Protein AF-0000000072973124 (afdb_homodimer)

Sequence (510 aa):
MDELKGKVALVTGGASGIGLAMVRELLKNGIKAVSVVDISENTELQDSRVTFIKTDVTCKKQLQAAFDKTVATYNQLDIVVNNAGVIDEIDWKRTIDINLVAVIEGTYLALRTYLPKYKSEAEGVIVNTASVLGLCPLQSAPIYCTSKHGVVGLGRSLGGPHIYDEYKVRIVTICPGLVDTPMTKVRPASSSKLLFPDLVHKEFEKLNKFAIKPEKVAQALIQVIKEGENGALWVVEDDEPPYEVVVPHRQSMKSMDELKGKVALVTGGASGIGLAMVRELLKNGIKAVSVVDISENTELQDSRVTFIKTDVTCKKQLQAAFDKTVATYNQLDIVVNNAGVIDEIDWKRTIDINLVAVIEGTYLALRTYLPKYKSEAEGVIVNTASVLGLCPLQSAPIYCTSKHGVVGLGRSLGGPHIYDEYKVRIVTICPGLVDTPMTKVRPASSSKLLFPDLVHKEFEKLNKFAIKPEKVAQALIQVIKEGENGALWVVEDDEPPYEVVVPHRQSMKS

Radius of gyration: 22.78 Å; Cα contacts (8 Å, |Δi|>4): 1205; chains: 2; bounding box: 54×72×53 Å

InterPro domains:
  IPR002347 Short-chain dehydrogenase/reductase SDR [PF00106] (7-186)
  IPR002347 Short-chain dehydrogenase/reductase SDR [PR00080] (75-86)
  IPR002347 Short-chain dehydrogenase/reductase SDR [PR00080] (124-132)
  IPR002347 Short-chain dehydrogenase/reductase SDR [PR00080] (144-163)
  IPR002347 Short-chain dehydrogenase/reductase SDR [PR00081] (8-25)
  IPR002347 Short-chain dehydrogenase/reductase SDR [PR00081] (75-86)
  IPR002347 Short-chain dehydrogenase/reductase SDR [PR00081] (118-134)
  IPR002347 Short-chain dehydrogenase/reductase SDR [PR00081] (144-163)
  IPR002347 Short-chain dehydrogenase/reductase SDR [PR00081] (167-184)
  IPR020904 Short-chain dehydrogenase/reductase, conserved site [PS00061] (131-159)
  IPR036291 NAD(P)-binding domain superfamily [SSF51735] (3-237)

Organism: Tribolium castaneum (NCBI:txid7070)

Structure (mmCIF, N/CA/C/O backbone):
data_AF-0000000072973124-model_v1
#
loop_
_entity.id
_entity.type
_entity.pdbx_description
1 polymer 'Fat body protein 2-like Protein'
#
loop_
_atom_site.group_PDB
_atom_site.id
_atom_site.type_symbol
_atom_site.label_atom_id
_atom_site.label_alt_id
_atom_site.label_comp_id
_atom_site.label_asym_id
_atom_site.label_entity_id
_atom_site.label_seq_id
_atom_site.pdbx_PDB_ins_code
_atom_site.Cartn_x
_atom_site.Cartn_y
_atom_site.Cartn_z
_atom_site.occupancy
_atom_site.B_iso_or_equiv
_atom_site.auth_seq_id
_atom_site.auth_comp_id
_atom_site.auth_asym_id
_atom_site.auth_atom_id
_atom_site.pdbx_PDB_model_num
ATOM 1 N N . MET A 1 1 ? 1.868 -25.859 -26.875 1 46.72 1 MET A N 1
ATOM 2 C CA . MET A 1 1 ? 2.605 -26.625 -25.875 1 46.72 1 MET A CA 1
ATOM 3 C C . MET A 1 1 ? 2.164 -26.25 -24.469 1 46.72 1 MET A C 1
ATOM 5 O O . MET A 1 1 ? 1.854 -25.094 -24.203 1 46.72 1 MET A O 1
ATOM 9 N N . ASP A 1 2 ? 1.826 -27.328 -23.531 1 73 2 ASP A N 1
ATOM 10 C CA . ASP A 1 2 ? 1.186 -27.234 -22.219 1 73 2 ASP A CA 1
ATOM 11 C C . ASP A 1 2 ? 2.113 -26.578 -21.203 1 73 2 ASP A C 1
ATOM 13 O O . ASP A 1 2 ? 2.969 -27.234 -20.625 1 73 2 ASP A O 1
ATOM 17 N N . GLU A 1 3 ? 2.115 -25.219 -21.141 1 82.19 3 GLU A N 1
ATOM 18 C CA . GLU A 1 3 ? 3.035 -24.359 -20.391 1 82.19 3 GLU A CA 1
ATOM 19 C C . GLU A 1 3 ? 3.068 -24.75 -18.922 1 82.19 3 GLU A C 1
ATOM 21 O O . GLU A 1 3 ? 4.031 -24.438 -18.219 1 82.19 3 GLU A O 1
ATOM 26 N N . LEU A 1 4 ? 2.201 -25.609 -18.547 1 94.69 4 LEU A N 1
ATOM 27 C CA . LEU A 1 4 ? 2.121 -25.922 -17.109 1 94.69 4 LEU A CA 1
ATOM 28 C C . LEU A 1 4 ? 2.578 -27.344 -16.844 1 94.69 4 LEU A C 1
ATOM 30 O O . LEU A 1 4 ? 2.826 -27.719 -15.688 1 94.69 4 LEU A O 1
ATOM 34 N N . LYS A 1 5 ? 2.664 -28.141 -17.922 1 94.69 5 LYS A N 1
ATOM 35 C CA . LYS A 1 5 ? 3.057 -29.531 -17.75 1 94.69 5 LYS A CA 1
ATOM 36 C C . LYS A 1 5 ? 4.426 -29.641 -17.078 1 94.69 5 LYS A C 1
ATOM 38 O O . LYS A 1 5 ? 5.371 -28.953 -17.469 1 94.69 5 LYS A O 1
ATOM 43 N N . GLY A 1 6 ? 4.48 -30.438 -16.031 1 96.12 6 GLY A N 1
ATOM 44 C CA . GLY A 1 6 ? 5.734 -30.703 -15.352 1 96.12 6 GLY A CA 1
ATOM 45 C C . GLY A 1 6 ? 6.086 -29.656 -14.305 1 96.12 6 GLY A C 1
ATOM 46 O O . GLY A 1 6 ? 7.059 -29.812 -13.57 1 96.12 6 GLY A O 1
ATOM 47 N N . LYS A 1 7 ? 5.32 -28.609 -14.172 1 98.19 7 LYS A N 1
ATOM 48 C CA . LYS A 1 7 ? 5.652 -27.516 -13.266 1 98.19 7 LYS A CA 1
ATOM 49 C C . LYS A 1 7 ? 5.043 -27.75 -11.883 1 98.19 7 LYS A C 1
ATOM 51 O O . LYS A 1 7 ? 4.047 -28.453 -11.75 1 98.19 7 LYS A O 1
ATOM 56 N N . VAL A 1 8 ? 5.66 -27.188 -10.891 1 98.81 8 VAL A N 1
ATOM 57 C CA . VAL A 1 8 ? 5.184 -27.219 -9.508 1 98.81 8 VAL A CA 1
ATOM 58 C C . VAL A 1 8 ? 4.828 -25.812 -9.055 1 98.81 8 VAL A C 1
ATOM 60 O O . VAL A 1 8 ? 5.59 -24.875 -9.281 1 98.81 8 VAL A O 1
ATOM 63 N N . ALA A 1 9 ? 3.641 -25.719 -8.43 1 98.88 9 ALA A N 1
ATOM 64 C CA . ALA A 1 9 ? 3.172 -24.422 -7.984 1 98.88 9 ALA A CA 1
ATOM 65 C C . ALA A 1 9 ? 2.926 -24.406 -6.477 1 98.88 9 ALA A C 1
ATOM 67 O O . ALA A 1 9 ? 2.691 -25.453 -5.875 1 98.88 9 ALA A O 1
ATOM 68 N N . LEU A 1 10 ? 3.082 -23.297 -5.867 1 98.88 10 LEU A N 1
ATOM 69 C CA . LEU A 1 10 ? 2.648 -22.984 -4.508 1 98.88 10 LEU A CA 1
ATOM 70 C C . LEU A 1 10 ? 1.605 -21.875 -4.508 1 98.88 10 LEU A C 1
ATOM 72 O O . LEU A 1 10 ? 1.83 -20.812 -5.082 1 98.88 10 LEU A O 1
ATOM 76 N N . VAL A 1 11 ? 0.429 -22.141 -3.959 1 98.75 11 VAL A N 1
ATOM 77 C CA . VAL A 1 11 ? -0.671 -21.188 -3.936 1 98.75 11 VAL A CA 1
ATOM 78 C C . VAL A 1 11 ? -1.066 -20.875 -2.49 1 98.75 11 VAL A C 1
ATOM 80 O O . VAL A 1 11 ? -1.542 -21.766 -1.775 1 98.75 11 VAL A O 1
ATOM 83 N N . THR A 1 12 ? -0.853 -19.688 -2.07 1 98.69 12 THR A N 1
ATOM 84 C CA . THR A 1 12 ? -1.377 -19.297 -0.767 1 98.69 12 THR A CA 1
ATOM 85 C C . THR A 1 12 ? -2.869 -19 -0.854 1 98.69 12 THR A C 1
ATOM 87 O O . THR A 1 12 ? -3.354 -18.531 -1.89 1 98.69 12 THR A O 1
ATOM 90 N N . GLY A 1 13 ? -3.543 -19.188 0.247 1 96.69 13 GLY A N 1
ATOM 91 C CA . GLY A 1 13 ? -4.988 -19.031 0.206 1 96.69 13 GLY A CA 1
ATOM 92 C C . GLY A 1 13 ? -5.664 -19.938 -0.796 1 96.69 13 GLY A C 1
ATOM 93 O O . GLY A 1 13 ? -6.617 -19.547 -1.467 1 96.69 13 GLY A O 1
ATOM 94 N N . GLY A 1 14 ? -5.145 -21.094 -0.958 1 96.06 14 GLY A N 1
ATOM 95 C CA . GLY A 1 14 ? -5.578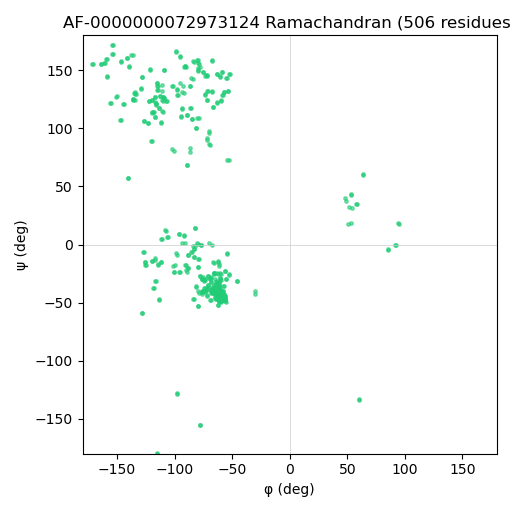 -21.969 -2.035 1 96.06 14 GLY A CA 1
ATOM 96 C C . GLY A 1 14 ? -6.695 -22.922 -1.628 1 96.06 14 GLY A C 1
ATOM 97 O O . GLY A 1 14 ? -7.117 -23.766 -2.416 1 96.06 14 GLY A O 1
ATOM 98 N N . ALA A 1 15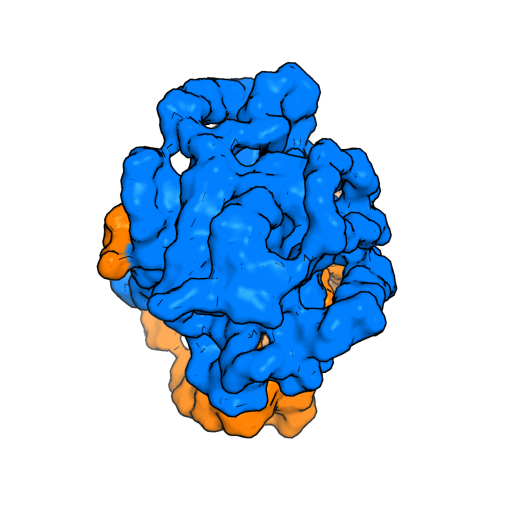 ? -7.242 -22.734 -0.424 1 94.19 15 ALA A N 1
ATOM 99 C CA . ALA A 1 15 ? -8.188 -23.734 0.081 1 94.19 15 ALA A CA 1
ATOM 100 C C . ALA A 1 15 ? -9.625 -23.281 -0.145 1 94.19 15 ALA A C 1
ATOM 102 O O . ALA A 1 15 ? -10.562 -24.062 0.082 1 94.19 15 ALA A O 1
ATOM 103 N N . SER A 1 16 ? -9.844 -22.031 -0.609 1 92.06 16 SER A N 1
ATOM 104 C CA . SER A 1 16 ? -11.203 -21.547 -0.825 1 92.06 16 SER A CA 1
ATOM 105 C C . SER A 1 16 ? -11.234 -20.453 -1.88 1 92.06 16 SER A C 1
ATOM 107 O O . SER A 1 16 ? -10.188 -20.016 -2.357 1 92.06 16 SER A O 1
ATOM 109 N N . GLY A 1 17 ? -12.398 -20.203 -2.359 1 92.94 17 GLY A N 1
ATOM 110 C CA . GLY A 1 17 ? -12.633 -19.047 -3.203 1 92.94 17 GLY A CA 1
ATOM 111 C C . GLY A 1 17 ? -11.797 -19.047 -4.469 1 92.94 17 GLY A C 1
ATOM 112 O O . GLY A 1 17 ? -11.766 -20.047 -5.195 1 92.94 17 GLY A O 1
ATOM 113 N N . ILE A 1 18 ? -11.211 -17.891 -4.715 1 96.25 18 ILE A N 1
ATOM 114 C CA . ILE A 1 18 ? -10.398 -17.688 -5.914 1 96.25 18 ILE A CA 1
ATOM 115 C C . ILE A 1 18 ? -9.219 -18.656 -5.902 1 96.25 18 ILE A C 1
ATOM 117 O O . ILE A 1 18 ? -8.898 -19.281 -6.922 1 96.25 18 ILE A O 1
ATOM 121 N N . GLY A 1 19 ? -8.578 -18.812 -4.715 1 96.69 19 GLY A N 1
ATOM 122 C CA . GLY A 1 19 ? -7.43 -19.688 -4.594 1 96.69 19 GLY A CA 1
ATOM 123 C C . GLY A 1 19 ? -7.738 -21.141 -4.938 1 96.69 19 GLY A C 1
ATOM 124 O O . GLY A 1 19 ? -6.977 -21.781 -5.664 1 96.69 19 GLY A O 1
ATOM 125 N N . LEU A 1 20 ? -8.805 -21.578 -4.441 1 95.94 20 LEU A N 1
ATOM 126 C CA . LEU A 1 20 ? -9.211 -22.938 -4.738 1 95.94 20 LEU A CA 1
ATOM 127 C C . LEU A 1 20 ? -9.484 -23.125 -6.227 1 95.94 20 LEU A C 1
ATOM 129 O O . LEU A 1 20 ? -9.094 -24.125 -6.82 1 95.94 20 LEU A O 1
ATOM 133 N N . ALA A 1 21 ? -10.141 -22.172 -6.809 1 96.75 21 ALA A N 1
ATOM 134 C CA . ALA A 1 21 ? -10.398 -22.203 -8.25 1 96.75 21 ALA A CA 1
ATOM 135 C C . ALA A 1 21 ? -9.086 -22.203 -9.031 1 96.75 21 ALA A C 1
ATOM 137 O O . ALA A 1 21 ? -8.969 -22.906 -10.047 1 96.75 21 ALA A O 1
ATOM 138 N N . MET A 1 22 ? -8.102 -21.453 -8.555 1 98 22 MET A N 1
ATOM 139 C CA . MET A 1 22 ? -6.797 -21.422 -9.211 1 98 22 MET A CA 1
ATOM 140 C C . MET A 1 22 ? -6.109 -22.781 -9.141 1 98 22 MET A C 1
ATOM 142 O O . MET A 1 22 ? -5.543 -23.25 -10.125 1 98 22 MET A O 1
ATOM 146 N N . VAL A 1 23 ? -6.211 -23.391 -7.98 1 97.62 23 VAL A N 1
ATOM 147 C CA . VAL A 1 23 ? -5.613 -24.703 -7.805 1 97.62 23 VAL A CA 1
ATOM 148 C C . VAL A 1 23 ? -6.262 -25.703 -8.766 1 97.62 23 VAL A C 1
ATOM 150 O O . VAL A 1 23 ? -5.566 -26.422 -9.477 1 97.62 23 VAL A O 1
ATOM 153 N N . ARG A 1 24 ? -7.57 -25.688 -8.844 1 97.19 24 ARG A N 1
ATOM 154 C CA . ARG A 1 24 ? -8.297 -26.578 -9.734 1 97.19 24 ARG A CA 1
ATOM 155 C C . ARG A 1 24 ? -7.926 -26.344 -11.188 1 97.19 24 ARG A C 1
ATOM 157 O O . ARG A 1 24 ? -7.754 -27.297 -11.961 1 97.19 24 ARG A O 1
ATOM 164 N N . GLU A 1 25 ? -7.801 -25.109 -11.531 1 97.62 25 GLU A N 1
ATOM 165 C CA . GLU A 1 25 ? -7.477 -24.766 -12.914 1 97.62 25 GLU A CA 1
ATOM 166 C C . GLU A 1 25 ? -6.059 -25.203 -13.273 1 97.62 25 GLU A C 1
ATOM 168 O O . GLU A 1 25 ? -5.805 -25.656 -14.391 1 97.62 25 GLU A O 1
ATOM 173 N N . LEU A 1 26 ? -5.102 -25.047 -12.336 1 97.94 26 LEU A N 1
ATOM 174 C CA . LEU A 1 26 ? -3.738 -25.531 -12.539 1 97.94 26 LEU A CA 1
ATOM 175 C C . LEU A 1 26 ? -3.729 -27.031 -12.773 1 97.94 26 LEU A C 1
ATOM 177 O O . LEU A 1 26 ? -3.068 -27.516 -13.695 1 97.94 26 LEU A O 1
ATOM 181 N N . LEU A 1 27 ? -4.484 -27.75 -11.977 1 97 27 LEU A N 1
ATOM 182 C CA . LEU A 1 27 ? -4.59 -29.203 -12.109 1 97 27 LEU A CA 1
ATOM 183 C C . LEU A 1 27 ? -5.195 -29.578 -13.461 1 97 27 LEU A C 1
ATOM 185 O O . LEU A 1 27 ? -4.695 -30.484 -14.141 1 97 27 LEU A O 1
ATOM 189 N N . LYS A 1 28 ? -6.211 -28.859 -13.805 1 96.5 28 LYS A N 1
ATOM 190 C CA . LYS A 1 28 ? -6.895 -29.109 -15.078 1 96.5 28 LYS A CA 1
ATOM 191 C C . LYS A 1 28 ? -5.949 -28.922 -16.25 1 96.5 28 LYS A C 1
ATOM 193 O O . LYS A 1 28 ? -6.09 -29.578 -17.281 1 96.5 28 LYS A O 1
ATOM 198 N N . ASN A 1 29 ? -4.961 -28.078 -16.094 1 96.69 29 ASN A N 1
ATOM 199 C CA . ASN A 1 29 ? -4.039 -27.75 -17.172 1 96.69 29 ASN A CA 1
ATOM 200 C C . ASN A 1 29 ? -2.762 -28.594 -17.094 1 96.69 29 ASN A C 1
ATOM 202 O O . ASN A 1 29 ? -1.75 -28.234 -17.703 1 96.69 29 ASN A O 1
ATOM 206 N N . GLY A 1 30 ? -2.709 -29.578 -16.25 1 95.56 30 GLY A N 1
ATOM 207 C CA . GLY A 1 30 ? -1.693 -30.625 -16.312 1 95.56 30 GLY A CA 1
ATOM 208 C C . GLY A 1 30 ? -0.49 -30.344 -15.438 1 95.56 30 GLY A C 1
ATOM 209 O O . GLY A 1 30 ? 0.589 -30.891 -15.656 1 95.56 30 GLY A O 1
ATOM 210 N N . ILE A 1 31 ? -0.606 -29.484 -14.5 1 97.44 31 ILE A N 1
ATOM 211 C CA . ILE A 1 31 ? 0.508 -29.188 -13.602 1 97.44 31 ILE A CA 1
ATOM 212 C C . ILE A 1 31 ? 0.94 -30.453 -12.883 1 97.44 31 ILE A C 1
ATOM 214 O O . ILE A 1 31 ? 0.122 -31.344 -12.633 1 97.44 31 ILE A O 1
ATOM 218 N N . LYS A 1 32 ? 2.189 -30.516 -12.594 1 98.06 32 LYS A N 1
ATOM 219 C CA . LYS A 1 32 ? 2.758 -31.672 -11.906 1 98.06 32 LYS A CA 1
ATOM 220 C C . LYS A 1 32 ? 2.273 -31.766 -10.469 1 98.06 32 LYS A C 1
ATOM 222 O O . LYS A 1 32 ? 1.888 -32.844 -9.992 1 98.06 32 LYS A O 1
ATOM 227 N N . ALA A 1 33 ? 2.334 -30.641 -9.789 1 98.38 33 ALA A N 1
ATOM 228 C CA . ALA A 1 33 ? 1.931 -30.625 -8.391 1 98.38 33 ALA A CA 1
ATOM 229 C C . ALA A 1 33 ? 1.631 -29.203 -7.918 1 98.38 33 ALA A C 1
ATOM 231 O O . ALA A 1 33 ? 2.129 -28.234 -8.5 1 98.38 33 ALA A O 1
ATOM 232 N N . VAL A 1 34 ? 0.804 -29.141 -6.875 1 98.25 34 VAL A N 1
ATOM 233 C CA . VAL A 1 34 ? 0.476 -27.859 -6.266 1 98.25 34 VAL A CA 1
ATOM 234 C C . VAL A 1 34 ? 0.533 -27.984 -4.742 1 98.25 34 VAL A C 1
ATOM 236 O O . VAL A 1 34 ? -0.087 -28.875 -4.164 1 98.25 34 VAL A O 1
ATOM 239 N N . SER A 1 35 ? 1.312 -27.141 -4.117 1 97.94 35 SER A N 1
ATOM 240 C CA . SER A 1 35 ? 1.22 -26.953 -2.672 1 97.94 35 SER A CA 1
ATOM 241 C C . SER A 1 35 ? 0.165 -25.906 -2.324 1 97.94 35 SER A C 1
ATOM 243 O O . SER A 1 35 ? 0.28 -24.75 -2.717 1 97.94 35 SER A O 1
ATOM 245 N N . VAL A 1 36 ? -0.866 -26.344 -1.599 1 97.44 36 VAL A N 1
ATOM 246 C CA . VAL A 1 36 ? -1.915 -25.453 -1.114 1 97.44 36 VAL A CA 1
ATOM 247 C C . VAL A 1 36 ? -1.576 -24.984 0.296 1 97.44 36 VAL A C 1
ATOM 249 O O . VAL A 1 36 ? -1.54 -25.781 1.236 1 97.44 36 VAL A O 1
ATOM 252 N N . VAL A 1 37 ? -1.379 -23.688 0.435 1 97.75 37 VAL A N 1
ATOM 253 C CA . VAL A 1 37 ? -0.951 -23.047 1.676 1 97.75 37 VAL A CA 1
ATOM 254 C C . VAL A 1 37 ? -2.094 -22.219 2.252 1 97.75 37 VAL A C 1
ATOM 256 O O . VAL A 1 37 ? -2.494 -21.219 1.663 1 97.75 37 VAL A O 1
ATOM 259 N N . ASP A 1 38 ? -2.572 -22.625 3.373 1 97 38 ASP A N 1
ATOM 260 C CA . ASP A 1 38 ? -3.768 -21.984 3.914 1 97 38 ASP A CA 1
ATOM 261 C C . ASP A 1 38 ? -3.875 -22.203 5.422 1 97 38 ASP A C 1
ATOM 263 O O . ASP A 1 38 ? -3.266 -23.125 5.961 1 97 38 ASP A O 1
ATOM 267 N N . ILE A 1 39 ? -4.633 -21.344 5.984 1 95.06 39 ILE A N 1
ATOM 268 C CA . ILE A 1 39 ? -4.867 -21.469 7.422 1 95.06 39 ILE A CA 1
ATOM 269 C C . ILE A 1 39 ? -5.809 -22.641 7.695 1 95.06 39 ILE A C 1
ATOM 271 O O . ILE A 1 39 ? -5.73 -23.266 8.75 1 95.06 39 ILE A O 1
ATOM 275 N N . SER A 1 40 ? -6.672 -22.922 6.762 1 88.31 40 SER A N 1
ATOM 276 C CA . SER A 1 40 ? -7.609 -24.031 6.879 1 88.31 40 SER A CA 1
ATOM 277 C C . SER A 1 40 ? -7.07 -25.281 6.195 1 88.31 40 SER A C 1
ATOM 279 O O . SER A 1 40 ? -6.383 -25.203 5.176 1 88.31 40 SER A O 1
ATOM 281 N N . GLU A 1 41 ? -7.219 -26.438 6.746 1 74.69 41 GLU A N 1
ATOM 282 C CA . GLU A 1 41 ? -6.816 -27.703 6.129 1 74.69 41 GLU A CA 1
ATOM 283 C C . GLU A 1 41 ? -7.977 -28.328 5.371 1 74.69 41 GLU A C 1
ATOM 285 O O . GLU A 1 41 ? -7.789 -29.312 4.641 1 74.69 41 GLU A O 1
ATOM 290 N N . ASN A 1 42 ? -9.062 -27.609 5.41 1 64.94 42 ASN A N 1
ATOM 291 C CA . ASN A 1 42 ? -10.25 -28.266 4.871 1 64.94 42 ASN A CA 1
ATOM 292 C C . ASN A 1 42 ? -10.359 -28.062 3.361 1 64.94 42 ASN A C 1
ATOM 294 O O . ASN A 1 42 ? -10.641 -26.969 2.896 1 64.94 42 ASN A O 1
ATOM 298 N N . THR A 1 43 ? -9.594 -28.859 2.598 1 67.88 43 THR A N 1
ATOM 299 C CA . THR A 1 43 ? -10.016 -28.719 1.208 1 67.88 43 THR A CA 1
ATOM 300 C C . THR A 1 43 ? -10.68 -30 0.709 1 67.88 43 THR A C 1
ATOM 302 O O . THR A 1 43 ? -10.367 -31.094 1.19 1 67.88 43 THR A O 1
ATOM 305 N N . GLU A 1 44 ? -11.633 -29.797 0.083 1 71.88 44 GLU A N 1
ATOM 306 C CA . GLU A 1 44 ? -12.352 -30.891 -0.566 1 71.88 44 GLU A CA 1
ATOM 307 C C . GLU A 1 44 ? -11.547 -31.469 -1.729 1 71.88 44 GLU A C 1
ATOM 309 O O . GLU A 1 44 ? -11.953 -32.469 -2.34 1 71.88 44 GLU A O 1
ATOM 314 N N . LEU A 1 45 ? -10.414 -30.906 -1.894 1 82.81 45 LEU A N 1
ATOM 315 C CA . LEU A 1 45 ? -9.664 -31.344 -3.066 1 82.81 45 LEU A CA 1
ATOM 316 C C . LEU A 1 45 ? -8.969 -32.688 -2.807 1 82.81 45 LEU A C 1
ATOM 318 O O . LEU A 1 45 ? -8.141 -32.781 -1.898 1 82.81 45 LEU A O 1
ATOM 322 N N . GLN A 1 46 ? -9.43 -33.75 -3.418 1 85.38 46 GLN A N 1
ATOM 323 C CA . GLN A 1 46 ? -8.773 -35.031 -3.357 1 85.38 46 GLN A CA 1
ATOM 324 C C . GLN A 1 46 ? -7.992 -35.312 -4.637 1 85.38 46 GLN A C 1
ATOM 326 O O . GLN A 1 46 ? -8.555 -35.812 -5.617 1 85.38 46 GLN A O 1
ATOM 331 N N . ASP A 1 47 ? -6.891 -34.875 -4.816 1 93.25 47 ASP A N 1
ATOM 332 C CA . ASP A 1 47 ? -5.961 -35.062 -5.926 1 93.25 47 ASP A CA 1
ATOM 333 C C . ASP A 1 47 ? -4.547 -35.312 -5.414 1 93.25 47 ASP A C 1
ATOM 335 O O . ASP A 1 47 ? -4.039 -34.594 -4.562 1 93.25 47 ASP A O 1
ATOM 339 N N . SER A 1 48 ? -3.957 -36.375 -5.816 1 94.44 48 SER A N 1
ATOM 340 C CA . SER A 1 48 ? -2.646 -36.812 -5.344 1 94.44 48 SER A CA 1
ATOM 341 C C . SER A 1 48 ? -1.57 -35.781 -5.672 1 94.44 48 SER A C 1
ATOM 343 O O . SER A 1 48 ? -0.477 -35.812 -5.102 1 94.44 48 SER A O 1
ATOM 345 N N . ARG A 1 49 ? -1.882 -34.875 -6.629 1 96.56 49 ARG A N 1
ATOM 346 C CA . ARG A 1 49 ? -0.924 -33.844 -7.043 1 96.56 49 ARG A CA 1
ATOM 347 C C . ARG A 1 49 ? -0.948 -32.656 -6.094 1 96.56 49 ARG A C 1
ATOM 349 O O . ARG A 1 49 ? -0.136 -31.734 -6.219 1 96.56 49 ARG A O 1
ATOM 356 N N . VAL A 1 50 ? -1.851 -32.719 -5.051 1 96.44 50 VAL A N 1
ATOM 357 C CA . VAL A 1 50 ? -2.027 -31.578 -4.156 1 96.44 50 VAL A CA 1
ATOM 358 C C . VAL A 1 50 ? -1.46 -31.906 -2.779 1 96.44 50 VAL A C 1
ATOM 360 O O . VAL A 1 50 ? -1.757 -32.969 -2.219 1 96.44 50 VAL A O 1
ATOM 363 N N . THR A 1 51 ? -0.62 -31.094 -2.275 1 95.56 51 THR A N 1
ATOM 364 C CA . THR A 1 51 ? -0.159 -31.141 -0.893 1 95.56 51 THR A CA 1
ATOM 365 C C . THR A 1 51 ? -0.697 -29.953 -0.103 1 95.56 51 THR A C 1
ATOM 367 O O . THR A 1 51 ? -0.491 -28.797 -0.489 1 95.56 51 THR A O 1
ATOM 370 N N . PHE A 1 52 ? -1.385 -30.281 0.968 1 96.06 52 PHE A N 1
ATOM 371 C CA . PHE A 1 52 ? -1.888 -29.219 1.832 1 96.06 52 PHE A CA 1
ATOM 372 C C . PHE A 1 52 ? -0.896 -28.906 2.947 1 96.06 52 PHE A C 1
ATOM 374 O O . PHE A 1 52 ? -0.375 -29.828 3.59 1 96.06 52 PHE A O 1
ATOM 381 N N . ILE A 1 53 ? -0.628 -27.656 3.096 1 96.75 53 ILE A N 1
ATOM 382 C CA . ILE A 1 53 ? 0.276 -27.203 4.145 1 96.75 53 ILE A CA 1
ATOM 383 C C . ILE A 1 53 ? -0.407 -26.125 4.984 1 96.75 53 ILE A C 1
ATOM 385 O O . ILE A 1 53 ? -0.604 -25 4.516 1 96.75 53 ILE A O 1
ATOM 389 N N . LYS A 1 54 ? -0.812 -26.453 6.203 1 97.19 54 LYS A N 1
ATOM 390 C CA . LYS A 1 54 ? -1.423 -25.469 7.094 1 97.19 54 LYS A CA 1
ATOM 391 C C . LYS A 1 54 ? -0.443 -24.359 7.434 1 97.19 54 LYS A C 1
ATOM 393 O O . LYS A 1 54 ? 0.644 -24.609 7.957 1 97.19 54 LYS A O 1
ATOM 398 N N . THR A 1 55 ? -0.865 -23.141 7.109 1 98 55 THR A N 1
ATOM 399 C CA . THR A 1 55 ? 0.056 -22.016 7.258 1 98 55 THR A CA 1
ATOM 400 C C . THR A 1 55 ? -0.704 -20.734 7.559 1 98 55 THR A C 1
ATOM 402 O O . THR A 1 55 ? -1.69 -20.406 6.891 1 98 55 THR A O 1
ATOM 405 N N . ASP A 1 56 ? -0.304 -20.078 8.594 1 98.31 56 ASP A N 1
ATOM 406 C CA . ASP A 1 56 ? -0.626 -18.672 8.75 1 98.31 56 ASP A CA 1
ATOM 407 C C . ASP A 1 56 ? 0.382 -17.797 8.008 1 98.31 56 ASP A C 1
ATOM 409 O O . ASP A 1 56 ? 1.523 -17.641 8.445 1 98.31 56 ASP A O 1
ATOM 413 N N . VAL A 1 57 ? -0.06 -17.219 6.91 1 98.5 57 VAL A N 1
ATOM 414 C CA . VAL A 1 57 ? 0.869 -16.531 6.023 1 98.5 57 VAL A CA 1
ATOM 415 C C . VAL A 1 57 ? 1.437 -15.305 6.727 1 98.5 57 VAL A C 1
ATOM 417 O O . VAL A 1 57 ? 2.426 -14.719 6.273 1 98.5 57 VAL A O 1
ATOM 420 N N . THR A 1 58 ? 0.795 -14.867 7.863 1 97.94 58 THR A N 1
ATOM 421 C CA . THR A 1 58 ? 1.314 -13.711 8.586 1 97.94 58 THR A CA 1
ATOM 422 C C . THR A 1 58 ? 2.498 -14.109 9.461 1 97.94 58 THR A C 1
ATOM 424 O O . THR A 1 58 ? 3.182 -13.25 10.023 1 97.94 58 THR A O 1
ATOM 427 N N . CYS A 1 59 ? 2.666 -15.391 9.609 1 98.38 59 CYS A N 1
ATOM 428 C CA . CYS A 1 59 ? 3.816 -15.906 10.344 1 98.38 59 CYS A CA 1
ATOM 429 C C . CYS A 1 59 ? 4.961 -16.25 9.391 1 98.38 59 CYS A C 1
ATOM 431 O O . CYS A 1 59 ? 4.906 -17.25 8.68 1 98.38 59 CYS A O 1
ATOM 433 N N . LYS A 1 60 ? 5.992 -15.477 9.453 1 97.5 60 LYS A N 1
ATOM 434 C CA . LYS A 1 60 ? 7.117 -15.609 8.531 1 97.5 60 LYS A CA 1
ATOM 435 C C . LYS A 1 60 ? 7.695 -17.016 8.57 1 97.5 60 LYS A C 1
ATOM 437 O O . LYS A 1 60 ? 7.973 -17.609 7.523 1 97.5 60 LYS A O 1
ATOM 442 N N . LYS A 1 61 ? 7.863 -17.531 9.719 1 98.25 61 LYS A N 1
ATOM 443 C CA . LYS A 1 61 ? 8.453 -18.859 9.867 1 98.25 61 LYS A CA 1
ATOM 444 C C . LYS A 1 61 ? 7.57 -19.922 9.234 1 98.25 61 LYS A C 1
ATOM 446 O O . LYS A 1 61 ? 8.07 -20.844 8.578 1 98.25 61 LYS A O 1
ATOM 451 N N . GLN A 1 62 ? 6.273 -19.797 9.422 1 98.69 62 GLN A N 1
ATOM 452 C CA . GLN A 1 62 ? 5.355 -20.766 8.836 1 98.69 62 GLN A CA 1
ATOM 453 C C . GLN A 1 62 ? 5.34 -20.656 7.312 1 98.69 62 GLN A C 1
ATOM 455 O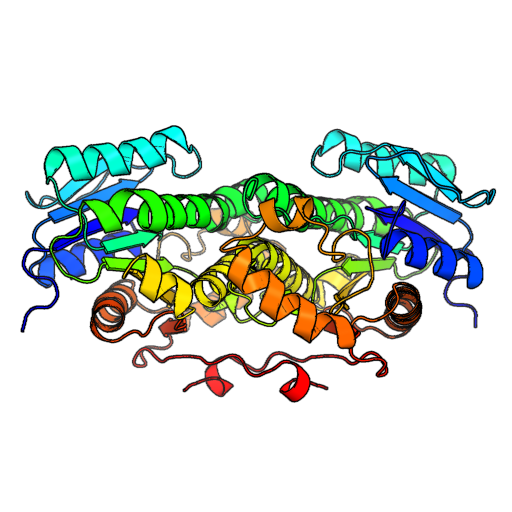 O . GLN A 1 62 ? 5.316 -21.672 6.613 1 98.69 62 GLN A O 1
ATOM 460 N N . LEU A 1 63 ? 5.352 -19.453 6.816 1 98.81 63 LEU A N 1
ATOM 461 C CA . LEU A 1 63 ? 5.348 -19.266 5.367 1 98.81 63 LEU A CA 1
ATOM 462 C C . LEU A 1 63 ? 6.609 -19.844 4.742 1 98.81 63 LEU A C 1
ATOM 464 O O . LEU A 1 63 ? 6.539 -20.562 3.736 1 98.81 63 LEU A O 1
ATOM 468 N N . GLN A 1 64 ? 7.719 -19.562 5.367 1 98.81 64 GLN A N 1
ATOM 469 C CA . GLN A 1 64 ? 8.969 -20.125 4.863 1 98.81 64 GLN A CA 1
ATOM 470 C C . GLN A 1 64 ? 8.945 -21.641 4.934 1 98.81 64 GLN A C 1
ATOM 472 O O . GLN A 1 64 ? 9.43 -22.312 4.02 1 98.81 64 GLN A O 1
ATOM 477 N N . ALA A 1 65 ? 8.414 -22.156 5.988 1 98.81 65 ALA A N 1
ATOM 478 C CA . ALA A 1 65 ? 8.32 -23.609 6.141 1 98.81 65 ALA A CA 1
ATOM 479 C C . ALA A 1 65 ? 7.469 -24.234 5.035 1 98.81 65 ALA A C 1
ATOM 481 O O . ALA A 1 65 ? 7.73 -25.344 4.59 1 98.81 65 ALA A O 1
ATOM 482 N N . ALA A 1 66 ? 6.473 -23.516 4.59 1 98.75 66 ALA A N 1
ATOM 483 C CA . ALA A 1 66 ? 5.648 -24 3.486 1 98.75 66 ALA A CA 1
ATOM 484 C C . ALA A 1 66 ? 6.457 -24.109 2.199 1 98.75 66 ALA A C 1
ATOM 486 O O . ALA A 1 66 ? 6.316 -25.078 1.45 1 98.75 66 ALA A O 1
ATOM 487 N N . PHE A 1 67 ? 7.293 -23.125 1.939 1 98.88 67 PHE A N 1
ATOM 488 C CA . PHE A 1 67 ? 8.195 -23.188 0.8 1 98.88 67 PHE A CA 1
ATOM 489 C C . PHE A 1 67 ? 9.164 -24.359 0.943 1 98.88 67 PHE A C 1
ATOM 491 O O . PHE A 1 67 ? 9.367 -25.125 -0.005 1 98.88 67 PHE A O 1
ATOM 498 N N . ASP A 1 68 ? 9.68 -24.5 2.17 1 98.88 68 ASP A N 1
ATOM 499 C CA . ASP A 1 68 ? 10.617 -25.594 2.447 1 98.88 68 ASP A CA 1
ATOM 500 C C . ASP A 1 68 ? 9.961 -26.938 2.199 1 98.88 68 ASP A C 1
ATOM 502 O O . ASP A 1 68 ? 10.562 -27.828 1.578 1 98.88 68 ASP A O 1
ATOM 506 N N . LYS A 1 69 ? 8.812 -27.094 2.682 1 98.69 69 LYS A N 1
ATOM 507 C CA . LYS A 1 69 ? 8.102 -28.359 2.518 1 98.69 69 LYS A CA 1
ATOM 508 C C . LYS A 1 69 ? 7.828 -28.641 1.043 1 98.69 69 LYS A C 1
ATOM 510 O O . LYS A 1 69 ? 7.914 -29.797 0.605 1 98.69 69 LYS A O 1
ATOM 515 N N . THR A 1 70 ? 7.473 -27.625 0.293 1 98.75 70 THR A N 1
ATOM 516 C CA . THR A 1 70 ? 7.215 -27.781 -1.135 1 98.75 70 THR A CA 1
ATOM 517 C C . THR A 1 70 ? 8.453 -28.297 -1.853 1 98.75 70 THR A C 1
ATOM 519 O O . THR A 1 70 ? 8.383 -29.281 -2.59 1 98.75 70 THR A O 1
ATOM 522 N N . VAL A 1 71 ? 9.586 -27.688 -1.611 1 98.62 71 VAL A N 1
ATOM 523 C CA . VAL A 1 71 ? 10.789 -28.078 -2.332 1 98.62 71 VAL A CA 1
ATOM 524 C C . VAL A 1 71 ? 11.305 -29.406 -1.793 1 98.62 71 VAL A C 1
ATOM 526 O O . VAL A 1 71 ? 11.875 -30.219 -2.539 1 98.62 71 VAL A O 1
ATOM 529 N N . ALA A 1 72 ? 11.086 -29.672 -0.497 1 98.62 72 ALA A N 1
ATOM 530 C CA . ALA A 1 72 ? 11.453 -30.969 0.048 1 98.62 72 ALA A CA 1
ATOM 531 C C . ALA A 1 72 ? 10.633 -32.094 -0.6 1 98.62 72 ALA A C 1
ATOM 533 O O . ALA A 1 72 ? 11.141 -33.188 -0.814 1 98.62 72 ALA A O 1
ATOM 534 N N . THR A 1 73 ? 9.398 -31.828 -0.898 1 98.38 73 THR A N 1
ATOM 535 C CA . THR A 1 73 ? 8.477 -32.812 -1.431 1 98.38 73 THR A CA 1
ATOM 536 C C . THR A 1 73 ? 8.727 -33.031 -2.92 1 98.38 73 THR A C 1
ATOM 538 O O . THR A 1 73 ? 8.742 -34.188 -3.389 1 98.38 73 THR A O 1
ATOM 541 N N . TYR A 1 74 ? 8.969 -31.953 -3.668 1 98.5 74 TYR A N 1
ATOM 542 C CA . TYR A 1 74 ? 8.945 -32.094 -5.121 1 98.5 74 TYR A CA 1
ATOM 543 C C . TYR A 1 74 ? 10.312 -31.797 -5.723 1 98.5 74 TYR A C 1
ATOM 545 O O . TYR A 1 74 ? 10.547 -32.062 -6.906 1 98.5 74 TYR A O 1
ATOM 553 N N . ASN A 1 75 ? 11.211 -31.234 -4.906 1 98.56 75 ASN A N 1
ATOM 554 C CA . ASN A 1 75 ? 12.516 -30.75 -5.34 1 98.56 75 ASN A CA 1
ATOM 555 C C . ASN A 1 75 ? 12.398 -29.812 -6.535 1 98.56 75 ASN A C 1
ATOM 557 O O . ASN A 1 75 ? 13.188 -29.891 -7.477 1 98.56 75 ASN A O 1
ATOM 561 N N . GLN A 1 76 ? 11.32 -29.141 -6.516 1 98.69 76 GLN A N 1
ATOM 562 C CA . GLN A 1 76 ? 10.984 -28.25 -7.629 1 98.69 76 GLN A CA 1
ATOM 563 C C . GLN A 1 76 ? 9.977 -27.188 -7.195 1 98.69 76 GLN A C 1
ATOM 565 O O . GLN A 1 76 ? 9.125 -27.438 -6.34 1 98.69 76 GLN A O 1
ATOM 570 N N . LEU A 1 77 ? 10.109 -25.984 -7.738 1 98.88 77 LEU A N 1
ATOM 571 C CA . LEU A 1 77 ? 9.125 -24.922 -7.629 1 98.88 77 LEU A CA 1
ATOM 572 C C . LEU A 1 77 ? 9.25 -23.938 -8.789 1 98.88 77 LEU A C 1
ATOM 574 O O . LEU A 1 77 ? 10.289 -23.312 -8.961 1 98.88 77 LEU A O 1
ATOM 578 N N . ASP A 1 78 ? 8.141 -23.797 -9.539 1 98.75 78 ASP A N 1
ATOM 579 C CA . ASP A 1 78 ? 8.203 -23.016 -10.773 1 98.75 78 ASP A CA 1
ATOM 580 C C . ASP A 1 78 ? 7.309 -21.781 -10.688 1 98.75 78 ASP A C 1
ATOM 582 O O . ASP A 1 78 ? 7.586 -20.766 -11.328 1 98.75 78 ASP A O 1
ATOM 586 N N . ILE A 1 79 ? 6.191 -21.922 -9.922 1 98.81 79 ILE A N 1
ATOM 587 C CA . ILE A 1 79 ? 5.16 -20.891 -9.891 1 98.81 79 ILE A CA 1
ATOM 588 C C . ILE A 1 79 ? 4.754 -20.609 -8.445 1 98.81 79 ILE A C 1
ATOM 590 O O . ILE A 1 79 ? 4.512 -21.547 -7.672 1 98.81 79 ILE A O 1
ATOM 594 N N . VAL A 1 80 ? 4.742 -19.422 -8.055 1 98.94 80 VAL A N 1
ATOM 595 C CA . VAL A 1 80 ? 4.195 -19.016 -6.766 1 98.94 80 VAL A CA 1
ATOM 596 C C . VAL A 1 80 ? 3.039 -18.031 -6.98 1 98.94 80 VAL A C 1
ATOM 598 O O . VAL A 1 80 ? 3.18 -17.047 -7.695 1 98.94 80 VAL A O 1
ATOM 601 N N . VAL A 1 81 ? 1.905 -18.359 -6.445 1 98.94 81 VAL A N 1
ATOM 602 C CA . VAL A 1 81 ? 0.733 -17.5 -6.469 1 98.94 81 VAL A CA 1
ATOM 603 C C . VAL A 1 81 ? 0.426 -17 -5.059 1 98.94 81 VAL A C 1
ATOM 605 O O . VAL A 1 81 ? -0.053 -17.75 -4.215 1 98.94 81 VAL A O 1
ATOM 608 N N . ASN A 1 82 ? 0.738 -15.773 -4.801 1 98.94 82 ASN A N 1
ATOM 609 C CA . ASN A 1 82 ? 0.327 -15.125 -3.562 1 98.94 82 ASN A CA 1
ATOM 610 C C . ASN A 1 82 ? -1.112 -14.625 -3.641 1 98.94 82 ASN A C 1
ATOM 612 O O . ASN A 1 82 ? -1.368 -13.531 -4.145 1 98.94 82 ASN A O 1
ATOM 616 N N . ASN A 1 83 ? -2.014 -15.391 -3.055 1 98.56 83 ASN A N 1
ATOM 617 C CA . ASN A 1 83 ? -3.436 -15.125 -3.256 1 98.56 83 ASN A CA 1
ATOM 618 C C . ASN A 1 83 ? -4.168 -14.961 -1.927 1 98.56 83 ASN A C 1
ATOM 620 O O . ASN A 1 83 ? -5.289 -14.461 -1.89 1 98.56 83 ASN A O 1
ATOM 624 N N . ALA A 1 84 ? -3.539 -15.375 -0.798 1 97.62 84 ALA A N 1
ATOM 625 C CA . ALA A 1 84 ? -4.199 -15.227 0.496 1 97.62 84 ALA A CA 1
ATOM 626 C C . ALA A 1 84 ? -4.648 -13.781 0.719 1 97.62 84 ALA A C 1
ATOM 628 O O . ALA A 1 84 ? -3.9 -12.844 0.437 1 97.62 84 ALA A O 1
ATOM 629 N N . GLY A 1 85 ? -5.859 -13.609 1.136 1 95.94 85 GLY A N 1
ATOM 630 C CA . GLY A 1 85 ? -6.398 -12.273 1.368 1 95.94 85 GLY A CA 1
ATOM 631 C C . GLY A 1 85 ? -7.664 -12.289 2.205 1 95.94 85 GLY A C 1
ATOM 632 O O . GLY A 1 85 ? -8.359 -13.305 2.281 1 95.94 85 GLY A O 1
ATOM 633 N N . VAL A 1 86 ? -7.934 -11.211 2.865 1 94.44 86 VAL A N 1
ATOM 634 C CA . VAL A 1 86 ? -9.133 -11.023 3.676 1 94.44 86 VAL A CA 1
ATOM 635 C C . VAL A 1 86 ? -9.641 -9.594 3.523 1 94.44 86 VAL A C 1
ATOM 637 O O . VAL A 1 86 ? -8.93 -8.719 3.021 1 94.44 86 VAL A O 1
ATOM 640 N N . ILE A 1 87 ? -10.875 -9.422 3.855 1 91.94 87 ILE A N 1
ATOM 641 C CA . ILE A 1 87 ? -11.445 -8.086 4.027 1 91.94 87 ILE A CA 1
ATOM 642 C C . ILE A 1 87 ? -11.898 -7.906 5.473 1 91.94 87 ILE A C 1
ATOM 644 O O . ILE A 1 87 ? -12.828 -8.578 5.926 1 91.94 87 ILE A O 1
ATOM 648 N N . ASP A 1 88 ? -11.258 -7.129 6.207 1 93.19 88 ASP A N 1
ATOM 649 C CA . ASP A 1 88 ? -11.609 -6.746 7.57 1 93.19 88 ASP A CA 1
ATOM 650 C C . ASP A 1 88 ? -11.18 -5.312 7.867 1 93.19 88 ASP A C 1
ATOM 652 O O . ASP A 1 88 ? -10 -5.039 8.062 1 93.19 88 ASP A O 1
ATOM 656 N N . GLU A 1 89 ? -12.133 -4.402 7.953 1 93.5 89 GLU A N 1
ATOM 657 C CA . GLU A 1 89 ? -11.844 -2.99 8.164 1 93.5 89 GLU A CA 1
ATOM 658 C C . GLU A 1 89 ? -11.758 -2.664 9.656 1 93.5 89 GLU A C 1
ATOM 660 O O . GLU A 1 89 ? -11.25 -1.606 10.039 1 93.5 89 GLU A O 1
ATOM 665 N N . ILE A 1 90 ? -12.359 -3.566 10.469 1 91.94 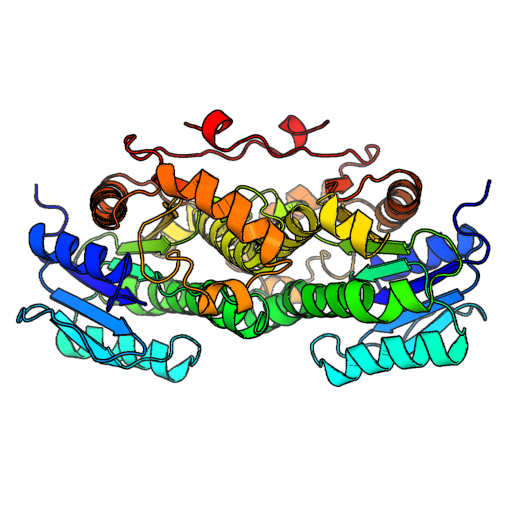90 ILE A N 1
ATOM 666 C CA . ILE A 1 90 ? -12.32 -3.381 11.914 1 91.94 90 ILE A CA 1
ATOM 667 C C . ILE A 1 90 ? -10.977 -3.848 12.461 1 91.94 90 ILE A C 1
ATOM 669 O O . ILE A 1 90 ? -10.266 -3.084 13.117 1 91.94 90 ILE A O 1
ATOM 673 N N . ASP A 1 91 ? -10.641 -5.066 12.109 1 95.06 91 ASP A N 1
ATOM 674 C CA . ASP A 1 91 ? -9.273 -5.527 12.336 1 95.06 91 ASP A CA 1
ATOM 675 C C . ASP A 1 91 ? -8.375 -5.207 11.141 1 95.06 91 ASP A C 1
ATOM 677 O O . ASP A 1 91 ? -7.855 -6.113 10.492 1 95.06 91 ASP A O 1
ATOM 681 N N . TRP A 1 92 ? -8.148 -3.912 10.984 1 96.5 92 TRP A N 1
ATOM 682 C CA . TRP A 1 92 ? -7.523 -3.457 9.742 1 96.5 92 TRP A CA 1
ATOM 683 C C . TRP A 1 92 ? -6.074 -3.924 9.664 1 96.5 92 TRP A C 1
ATOM 685 O O . TRP A 1 92 ? -5.555 -4.164 8.57 1 96.5 92 TRP A O 1
ATOM 695 N N . LYS A 1 93 ? -5.379 -4.043 10.828 1 97.5 93 LYS A N 1
ATOM 696 C CA . LYS A 1 93 ? -3.988 -4.484 10.82 1 97.5 93 LYS A CA 1
ATOM 697 C C . LYS A 1 93 ? -3.861 -5.898 10.258 1 97.5 93 LYS A C 1
ATOM 699 O O . LYS A 1 93 ? -2.912 -6.199 9.531 1 97.5 93 LYS A O 1
ATOM 704 N N . ARG A 1 94 ? -4.781 -6.711 10.602 1 97.06 94 ARG A N 1
ATOM 705 C CA . ARG A 1 94 ? -4.793 -8.07 10.07 1 97.06 94 ARG A CA 1
ATOM 706 C C . ARG A 1 94 ? -4.93 -8.055 8.547 1 97.06 94 ARG A C 1
ATOM 708 O O . ARG A 1 94 ? -4.293 -8.852 7.855 1 97.06 94 ARG A O 1
ATOM 715 N N . THR A 1 95 ? -5.781 -7.203 8.031 1 97.88 95 THR A N 1
ATOM 716 C CA . THR A 1 95 ? -5.941 -7.051 6.594 1 97.88 95 THR A CA 1
ATOM 717 C C . THR A 1 95 ? -4.617 -6.656 5.941 1 97.88 95 THR A C 1
ATOM 719 O O . THR A 1 95 ? -4.215 -7.246 4.938 1 97.88 95 THR A O 1
ATOM 722 N N . ILE A 1 96 ? -3.91 -5.727 6.566 1 98.81 96 ILE A N 1
ATOM 723 C CA . ILE A 1 96 ? -2.627 -5.293 6.023 1 98.81 96 ILE A CA 1
ATOM 724 C C . ILE A 1 96 ? -1.618 -6.434 6.117 1 98.81 96 ILE A C 1
ATOM 726 O O . ILE A 1 96 ? -0.866 -6.684 5.172 1 98.81 96 ILE A O 1
ATOM 730 N N . ASP A 1 97 ? -1.616 -7.141 7.195 1 98.62 97 ASP A N 1
ATOM 731 C CA . ASP A 1 97 ? -0.66 -8.219 7.418 1 98.62 97 ASP A CA 1
ATOM 732 C C . ASP A 1 97 ? -0.847 -9.344 6.398 1 98.62 97 ASP A C 1
ATOM 734 O O . ASP A 1 97 ? 0.129 -9.859 5.848 1 98.62 97 ASP A O 1
ATOM 738 N N . ILE A 1 98 ? -2.039 -9.688 6.105 1 98.62 98 ILE A N 1
ATOM 739 C CA . ILE A 1 98 ? -2.318 -10.82 5.23 1 98.62 98 ILE A CA 1
ATOM 740 C C . ILE A 1 98 ? -2.238 -10.375 3.771 1 98.62 98 ILE A C 1
ATOM 742 O O . ILE A 1 98 ? -1.57 -11.016 2.957 1 98.62 98 ILE A O 1
ATOM 746 N N . ASN A 1 99 ? -2.885 -9.234 3.461 1 98.81 99 ASN A N 1
ATOM 747 C CA . ASN A 1 99 ? -3.078 -8.844 2.07 1 98.81 99 ASN A CA 1
ATOM 748 C C . ASN A 1 99 ? -1.819 -8.211 1.485 1 98.81 99 ASN A C 1
ATOM 750 O O . ASN A 1 99 ? -1.674 -8.117 0.265 1 98.81 99 ASN A O 1
ATOM 754 N N . LEU A 1 100 ? -0.942 -7.762 2.375 1 98.88 100 LEU A N 1
ATOM 755 C CA . LEU A 1 100 ? 0.197 -7.027 1.837 1 98.88 100 LEU A CA 1
ATOM 756 C C . LEU A 1 100 ? 1.51 -7.59 2.371 1 98.88 100 LEU A C 1
ATOM 758 O O . LEU A 1 100 ? 2.355 -8.047 1.599 1 98.88 100 LEU A O 1
ATOM 762 N N . VAL A 1 101 ? 1.671 -7.59 3.68 1 98.88 101 VAL A N 1
ATOM 763 C CA . VAL A 1 101 ? 2.939 -8.008 4.27 1 98.88 101 VAL A CA 1
ATOM 764 C C . VAL A 1 101 ? 3.25 -9.445 3.863 1 98.88 101 VAL A C 1
ATOM 766 O O . VAL A 1 101 ? 4.371 -9.75 3.445 1 98.88 101 VAL A O 1
ATOM 769 N N . ALA A 1 102 ? 2.279 -10.305 3.949 1 98.88 102 ALA A N 1
ATOM 770 C CA . ALA A 1 102 ? 2.473 -11.703 3.57 1 98.88 102 ALA A CA 1
ATOM 771 C C . ALA A 1 102 ? 2.793 -11.828 2.084 1 98.88 102 ALA A C 1
ATOM 773 O O . ALA A 1 102 ? 3.572 -12.695 1.682 1 98.88 102 ALA A O 1
ATOM 774 N N . VAL A 1 103 ? 2.186 -11 1.256 1 98.94 103 VAL A N 1
ATOM 775 C CA . VAL A 1 103 ? 2.447 -11.008 -0.18 1 98.94 103 VAL A CA 1
ATOM 776 C C . VAL A 1 103 ? 3.889 -10.578 -0.445 1 98.94 103 VAL A C 1
ATOM 778 O O . VAL A 1 103 ? 4.578 -11.18 -1.275 1 98.94 103 VAL A O 1
ATOM 781 N N . ILE A 1 104 ? 4.352 -9.57 0.285 1 98.81 104 ILE A N 1
ATOM 782 C CA . ILE A 1 104 ? 5.738 -9.141 0.161 1 98.81 104 ILE A CA 1
ATOM 783 C C . ILE A 1 104 ? 6.672 -10.281 0.547 1 98.81 104 ILE A C 1
ATOM 785 O O . ILE A 1 104 ? 7.594 -10.617 -0.2 1 98.81 104 ILE A O 1
ATOM 789 N N . GLU A 1 105 ? 6.402 -10.891 1.676 1 98.62 105 GLU A N 1
ATOM 790 C CA . GLU A 1 105 ? 7.234 -11.984 2.168 1 98.62 105 GLU A CA 1
ATOM 791 C C . GLU A 1 105 ? 7.25 -13.148 1.188 1 98.62 105 GLU A C 1
ATOM 793 O O . GLU A 1 105 ? 8.312 -13.672 0.848 1 98.62 105 GLU A O 1
ATOM 798 N N . GLY A 1 106 ? 6.055 -13.555 0.729 1 98.81 106 GLY A N 1
ATOM 799 C CA . GLY A 1 106 ? 5.969 -14.633 -0.236 1 98.81 106 GLY A CA 1
ATOM 800 C C . GLY A 1 106 ? 6.688 -14.336 -1.536 1 98.81 106 GLY A C 1
ATOM 801 O O . GLY A 1 106 ? 7.34 -15.219 -2.107 1 98.81 106 GLY A O 1
ATOM 802 N N . THR A 1 107 ? 6.578 -13.117 -1.97 1 98.81 107 THR A N 1
ATOM 803 C CA . THR A 1 107 ? 7.234 -12.688 -3.199 1 98.81 107 THR A CA 1
ATOM 804 C C . THR A 1 107 ? 8.75 -12.75 -3.053 1 98.81 107 THR A C 1
ATOM 806 O O . THR A 1 107 ? 9.438 -13.297 -3.92 1 98.81 107 THR A O 1
ATOM 809 N N . TYR A 1 108 ? 9.273 -12.266 -1.949 1 98 108 TYR A N 1
ATOM 810 C CA . TYR A 1 108 ? 10.719 -12.227 -1.771 1 98 108 TYR A CA 1
ATOM 811 C C . TYR A 1 108 ? 11.281 -13.625 -1.518 1 98 108 TYR A C 1
ATOM 813 O O . TYR A 1 108 ? 12.375 -13.953 -1.987 1 98 108 TYR A O 1
ATOM 821 N N . LEU A 1 109 ? 10.602 -14.453 -0.759 1 98.44 109 LEU A N 1
ATOM 822 C CA . LEU A 1 109 ? 11.016 -15.844 -0.603 1 98.44 109 LEU A CA 1
ATOM 823 C C . LEU A 1 109 ? 11.117 -16.531 -1.957 1 98.44 109 LEU A C 1
ATOM 825 O O . LEU A 1 109 ? 12.125 -17.188 -2.252 1 98.44 109 LEU A O 1
ATOM 829 N N . ALA A 1 110 ? 10.07 -16.344 -2.775 1 98.75 110 ALA A N 1
ATOM 830 C CA . ALA A 1 110 ? 10.039 -16.969 -4.098 1 98.75 110 ALA A CA 1
ATOM 831 C C . ALA A 1 110 ? 11.164 -16.422 -4.98 1 98.75 110 ALA A C 1
ATOM 833 O O . ALA A 1 110 ? 11.898 -17.203 -5.602 1 98.75 110 ALA A O 1
ATOM 834 N N . LEU A 1 111 ? 11.289 -15.133 -4.98 1 97.69 111 LEU A N 1
ATOM 835 C CA . LEU A 1 111 ? 12.164 -14.422 -5.906 1 97.69 111 LEU A CA 1
ATOM 836 C C . LEU A 1 111 ? 13.625 -14.641 -5.547 1 97.69 111 LEU A C 1
ATOM 838 O O . LEU A 1 111 ? 14.453 -14.914 -6.426 1 97.69 111 LEU A O 1
ATOM 842 N N . ARG A 1 112 ? 13.945 -14.57 -4.273 1 95.19 112 ARG A N 1
ATOM 843 C CA . ARG A 1 112 ? 15.352 -14.484 -3.879 1 95.19 112 ARG A CA 1
ATOM 844 C C . ARG A 1 112 ? 15.875 -15.844 -3.424 1 95.19 112 ARG A C 1
ATOM 846 O O . ARG A 1 112 ? 17.078 -16.109 -3.523 1 95.19 112 ARG A O 1
ATOM 853 N N . THR A 1 113 ? 14.961 -16.719 -2.992 1 96.81 113 THR A N 1
ATOM 854 C CA . THR A 1 113 ? 15.461 -17.906 -2.305 1 96.81 113 THR A CA 1
ATOM 855 C C . THR A 1 113 ? 15.062 -19.172 -3.059 1 96.81 113 THR A C 1
ATOM 857 O O . THR A 1 113 ? 15.898 -20.062 -3.266 1 96.81 113 THR A O 1
ATOM 860 N N . TYR A 1 114 ? 13.898 -19.266 -3.646 1 98.69 114 TYR A N 1
ATOM 861 C CA . TYR A 1 114 ? 13.43 -20.594 -3.986 1 98.69 114 TYR A CA 1
ATOM 862 C C . TYR A 1 114 ? 13.367 -20.781 -5.496 1 98.69 114 TYR A C 1
ATOM 864 O O . TYR A 1 114 ? 13.914 -21.75 -6.031 1 98.69 114 TYR A O 1
ATOM 872 N N . LEU A 1 115 ? 12.773 -19.812 -6.207 1 98.62 115 LEU A N 1
ATOM 873 C CA . LEU A 1 115 ? 12.57 -20.047 -7.633 1 98.62 115 LEU A CA 1
ATOM 874 C C . LEU A 1 115 ? 13.898 -20.141 -8.367 1 98.62 115 LEU A C 1
ATOM 876 O O . LEU A 1 115 ? 14.102 -21.047 -9.18 1 98.62 115 LEU A O 1
ATOM 880 N N . PRO A 1 116 ? 14.875 -19.297 -8.047 1 97.62 116 PRO A N 1
ATOM 881 C CA . PRO A 1 116 ? 16.141 -19.391 -8.773 1 97.62 116 PRO A CA 1
ATOM 882 C C . PRO A 1 116 ? 16.844 -20.734 -8.57 1 97.62 116 PRO A C 1
ATOM 884 O O . PRO A 1 116 ? 17.547 -21.219 -9.461 1 97.62 116 PRO A O 1
ATOM 887 N N . LYS A 1 117 ? 16.578 -21.375 -7.477 1 97.5 117 LYS A N 1
ATOM 888 C CA . LYS A 1 117 ? 17.281 -22.609 -7.125 1 97.5 117 LYS A CA 1
ATOM 889 C C . LYS A 1 117 ? 16.484 -23.844 -7.559 1 97.5 117 LYS A C 1
ATOM 891 O O . LYS A 1 117 ? 17.078 -24.891 -7.848 1 97.5 117 LYS A O 1
ATOM 896 N N . TYR A 1 118 ? 15.148 -23.672 -7.715 1 98.5 118 TYR A N 1
ATOM 897 C CA . TYR A 1 118 ? 14.375 -24.906 -7.773 1 98.5 118 TYR A CA 1
ATOM 898 C C . TYR A 1 118 ? 13.492 -24.938 -9.016 1 98.5 118 TYR A C 1
ATOM 900 O O . TYR A 1 118 ? 12.828 -25.938 -9.281 1 98.5 118 TYR A O 1
ATOM 908 N N . LYS A 1 119 ? 13.461 -23.812 -9.75 1 97.81 119 LYS A N 1
ATOM 909 C CA . LYS A 1 119 ? 12.664 -23.859 -10.977 1 97.81 119 LYS A CA 1
ATOM 910 C C . LYS A 1 119 ? 13.219 -24.875 -11.961 1 97.81 119 LYS A C 1
ATOM 912 O O . LYS A 1 119 ? 14.43 -25.062 -12.055 1 97.81 119 LYS A O 1
ATOM 917 N N . SER A 1 120 ? 12.305 -25.484 -12.703 1 97.12 120 SER A N 1
ATOM 918 C CA . SER A 1 120 ? 12.68 -26.562 -13.602 1 97.12 120 SER A CA 1
ATOM 919 C C . SER A 1 120 ? 13.062 -26.031 -14.984 1 97.12 120 SER A C 1
ATOM 921 O O . SER A 1 120 ? 13.727 -26.719 -15.758 1 97.12 120 SER A O 1
ATOM 923 N N . GLU A 1 121 ? 12.539 -24.859 -15.25 1 94.44 121 GLU A N 1
ATOM 924 C CA . GLU A 1 121 ? 12.812 -24.234 -16.547 1 94.44 121 GLU A CA 1
ATOM 925 C C . GLU A 1 121 ? 13.609 -22.938 -16.359 1 94.44 121 GLU A C 1
ATOM 927 O O . GLU A 1 121 ? 13.961 -22.562 -15.242 1 94.44 121 GLU A O 1
ATOM 932 N N . ALA A 1 122 ? 13.867 -22.359 -17.453 1 94.31 122 ALA A N 1
ATOM 933 C CA . ALA A 1 122 ? 14.727 -21.172 -17.469 1 94.31 122 ALA A CA 1
ATOM 934 C C . ALA A 1 122 ? 14.062 -20.016 -16.734 1 94.31 122 ALA A C 1
ATOM 936 O O . ALA A 1 122 ? 14.75 -19.141 -16.188 1 94.31 122 ALA A O 1
ATOM 937 N N . GLU A 1 123 ? 12.734 -20.031 -16.656 1 96.44 123 GLU A N 1
ATOM 938 C CA . GLU A 1 123 ? 12.016 -18.922 -16.062 1 96.44 123 GLU A CA 1
ATOM 939 C C . GLU A 1 123 ? 11.023 -19.391 -15.016 1 96.44 123 GLU A C 1
ATOM 941 O O . GLU A 1 123 ? 10.352 -20.406 -15.203 1 96.44 123 GLU A O 1
ATOM 946 N N . GLY A 1 124 ? 10.992 -18.734 -13.828 1 97.81 124 GLY A N 1
ATOM 947 C CA . GLY A 1 124 ? 9.914 -18.891 -12.867 1 97.81 124 GLY A CA 1
ATOM 948 C C . GLY A 1 124 ? 8.891 -17.766 -12.93 1 97.81 124 GLY A C 1
ATOM 949 O O . GLY A 1 124 ? 9.102 -16.766 -13.609 1 97.81 124 GLY A O 1
ATOM 950 N N . VAL A 1 125 ? 7.723 -17.969 -12.305 1 98.31 125 VAL A N 1
ATOM 951 C CA . VAL A 1 125 ? 6.676 -16.953 -12.352 1 98.31 125 VAL A CA 1
ATOM 952 C C . VAL A 1 125 ? 6.094 -16.75 -10.953 1 98.31 125 VAL A C 1
ATOM 954 O O . VAL A 1 125 ? 5.836 -17.719 -10.234 1 98.31 125 VAL A O 1
ATOM 957 N N . ILE A 1 126 ? 5.996 -15.539 -10.547 1 98.81 126 ILE A N 1
ATOM 958 C CA . ILE A 1 126 ? 5.242 -15.141 -9.367 1 98.81 126 ILE A CA 1
ATOM 959 C C . ILE A 1 126 ? 3.988 -14.375 -9.789 1 98.81 126 ILE A C 1
ATOM 961 O O . ILE A 1 126 ? 4.062 -13.445 -10.594 1 98.81 126 ILE A O 1
ATOM 965 N N . VAL A 1 127 ? 2.873 -14.812 -9.328 1 98.88 127 VAL A N 1
ATOM 966 C CA . VAL A 1 127 ? 1.623 -14.086 -9.547 1 98.88 127 VAL A CA 1
ATOM 967 C C . VAL A 1 127 ? 1.094 -13.562 -8.211 1 98.88 127 VAL A C 1
ATOM 969 O O . VAL A 1 127 ? 0.81 -14.344 -7.297 1 98.88 127 VAL A O 1
ATOM 972 N N . ASN A 1 128 ? 1.004 -12.273 -8.07 1 98.88 128 ASN A N 1
ATOM 973 C CA . ASN A 1 128 ? 0.385 -11.641 -6.906 1 98.88 128 ASN A CA 1
ATOM 974 C C . ASN A 1 128 ? -1.063 -11.25 -7.188 1 98.88 128 ASN A C 1
ATOM 976 O O . ASN A 1 128 ? -1.356 -10.633 -8.211 1 98.88 128 ASN A O 1
ATOM 980 N N . THR A 1 129 ? -1.956 -11.656 -6.309 1 98.75 129 THR A N 1
ATOM 981 C CA . THR A 1 129 ? -3.363 -11.305 -6.453 1 98.75 129 THR A CA 1
ATOM 982 C C . THR A 1 129 ? -3.67 -9.984 -5.746 1 98.75 129 THR A C 1
ATOM 984 O O . THR A 1 129 ? -3.611 -9.914 -4.516 1 98.75 129 THR A O 1
ATOM 987 N N . ALA A 1 130 ? -3.961 -9.008 -6.504 1 98.5 130 ALA A N 1
ATOM 988 C CA . ALA A 1 130 ? -4.445 -7.73 -5.98 1 98.5 130 ALA A CA 1
ATOM 989 C C . ALA A 1 130 ? -5.965 -7.648 -6.055 1 98.5 130 ALA A C 1
ATOM 991 O O . ALA A 1 130 ? -6.668 -8.484 -5.477 1 98.5 130 ALA A O 1
ATOM 992 N N . SER A 1 131 ? -6.492 -6.613 -6.629 1 96.69 131 SER A N 1
ATOM 993 C CA . SER A 1 131 ? -7.902 -6.297 -6.828 1 96.69 131 SER A CA 1
ATOM 994 C C . SER A 1 131 ? -8.07 -5.082 -7.734 1 96.69 131 SER A C 1
ATOM 996 O O . SER A 1 131 ? -7.145 -4.281 -7.887 1 96.69 131 SER A O 1
ATOM 998 N N . VAL A 1 132 ? -9.227 -5.02 -8.367 1 95.06 132 VAL A N 1
ATOM 999 C CA . VAL A 1 132 ? -9.531 -3.75 -9.016 1 95.06 132 VAL A CA 1
ATOM 1000 C C . VAL A 1 132 ? -9.477 -2.619 -7.992 1 95.06 132 VAL A C 1
ATOM 1002 O O . VAL A 1 132 ? -9.18 -1.474 -8.336 1 95.06 132 VAL A O 1
ATOM 1005 N N . LEU A 1 133 ? -9.641 -2.957 -6.762 1 94.69 133 LEU A N 1
ATOM 1006 C CA . LEU A 1 133 ? -9.602 -1.975 -5.688 1 94.69 133 LEU A CA 1
ATOM 1007 C C . LEU A 1 133 ? -8.156 -1.633 -5.32 1 94.69 133 LEU A C 1
ATOM 1009 O O . LEU A 1 133 ? -7.918 -0.811 -4.434 1 94.69 133 LEU A O 1
ATOM 1013 N N . GLY A 1 134 ? -7.211 -2.195 -5.98 1 97.75 134 GLY A N 1
ATOM 1014 C CA . GLY A 1 134 ? -5.836 -1.729 -5.98 1 97.75 134 GLY A CA 1
ATOM 1015 C C . GLY A 1 134 ? -5.574 -0.64 -7.004 1 97.75 134 GLY A C 1
ATOM 1016 O O . GLY A 1 134 ? -4.492 -0.051 -7.031 1 97.75 134 GLY A O 1
ATOM 1017 N N . LEU A 1 135 ? -6.617 -0.373 -7.836 1 96.69 135 LEU A N 1
ATOM 1018 C CA . LEU A 1 135 ? -6.504 0.592 -8.922 1 96.69 135 LEU A CA 1
ATOM 1019 C C . LEU A 1 135 ? -7.508 1.728 -8.75 1 96.69 135 LEU A C 1
ATOM 1021 O O . LEU A 1 135 ? -7.418 2.752 -9.43 1 96.69 135 LEU A O 1
ATOM 1025 N N . CYS A 1 136 ? -8.492 1.544 -7.863 1 94.25 136 CYS A N 1
ATOM 1026 C CA . CYS A 1 136 ? -9.516 2.553 -7.598 1 94.25 136 CYS A CA 1
ATOM 1027 C C . CYS A 1 136 ? -9.953 2.52 -6.141 1 94.25 136 CYS A C 1
ATOM 1029 O O . CYS A 1 136 ? -9.805 1.499 -5.465 1 94.25 136 CYS A O 1
ATOM 1031 N N . PRO A 1 137 ? -10.508 3.631 -5.656 1 92.81 137 PRO A N 1
ATOM 1032 C CA . PRO A 1 137 ? -10.914 3.701 -4.25 1 92.81 137 PRO A CA 1
ATOM 1033 C C . PRO A 1 137 ? -12.297 3.1 -4.008 1 92.81 137 PRO A C 1
ATOM 1035 O O . PRO A 1 137 ? -13.086 2.965 -4.941 1 92.81 137 PRO A O 1
ATOM 1038 N N . LEU A 1 138 ? -12.508 2.725 -2.781 1 89.56 138 LEU A N 1
ATOM 1039 C CA . LEU A 1 138 ? -13.812 2.346 -2.25 1 89.56 138 LEU A CA 1
ATOM 1040 C C . LEU A 1 138 ? -13.953 2.781 -0.794 1 89.56 138 LEU A C 1
ATOM 1042 O O . LEU A 1 138 ? -13.211 2.314 0.073 1 89.56 138 LEU A O 1
ATOM 1046 N N . GLN A 1 139 ? -14.922 3.592 -0.494 1 88.94 139 GLN A N 1
ATOM 1047 C CA . GLN A 1 139 ? -15.031 4.246 0.805 1 88.94 139 GLN A CA 1
ATOM 1048 C C . GLN A 1 139 ? -15.398 3.244 1.896 1 88.94 139 GLN A C 1
ATOM 1050 O O . GLN A 1 139 ? -15.039 3.426 3.061 1 88.94 139 GLN A O 1
ATOM 1055 N N . SER A 1 140 ? -16.062 2.201 1.554 1 87.69 140 SER A N 1
ATOM 1056 C CA . SER A 1 140 ? -16.5 1.235 2.553 1 87.69 140 SER A CA 1
ATOM 1057 C C . SER A 1 140 ? -15.398 0.245 2.898 1 87.69 140 SER A C 1
ATOM 1059 O O . SER A 1 140 ? -15.523 -0.526 3.852 1 87.69 140 SER A O 1
ATOM 1061 N N . ALA A 1 141 ? -14.305 0.247 2.117 1 91.62 141 ALA A N 1
ATOM 1062 C CA . ALA A 1 141 ? -13.203 -0.684 2.359 1 91.62 141 ALA A CA 1
ATOM 1063 C C . ALA A 1 141 ? -11.859 -0.006 2.146 1 91.62 141 ALA A C 1
ATOM 1065 O O . ALA A 1 141 ? -11.023 -0.492 1.375 1 91.62 141 ALA A O 1
ATOM 1066 N N . PRO A 1 142 ? -11.617 1.063 2.869 1 95.38 142 PRO A N 1
ATOM 1067 C CA . PRO A 1 142 ? -10.391 1.83 2.635 1 95.38 142 PRO A CA 1
ATOM 1068 C C . PRO A 1 142 ? -9.125 1.025 2.926 1 95.38 142 PRO A C 1
ATOM 1070 O O . PRO A 1 142 ? -8.117 1.178 2.229 1 95.38 142 PRO A O 1
ATOM 1073 N N . ILE A 1 143 ? -9.148 0.159 3.926 1 97.56 143 ILE A N 1
ATOM 1074 C CA . ILE A 1 143 ? -7.957 -0.589 4.305 1 97.56 143 ILE A CA 1
ATOM 1075 C C . ILE A 1 143 ? -7.703 -1.701 3.291 1 97.56 143 ILE A C 1
ATOM 1077 O O . ILE A 1 143 ? -6.555 -1.956 2.916 1 97.56 143 ILE A O 1
ATOM 1081 N N . TYR A 1 144 ? -8.742 -2.346 2.838 1 96.31 144 TYR A N 1
ATOM 1082 C CA . TYR A 1 144 ? -8.602 -3.312 1.755 1 96.31 144 TYR A CA 1
ATOM 1083 C C . TYR A 1 144 ? -7.992 -2.658 0.519 1 96.31 144 TYR A C 1
ATOM 1085 O O . TYR A 1 144 ? -7.027 -3.174 -0.052 1 96.31 144 TYR A O 1
ATOM 1093 N N . CYS A 1 145 ? -8.531 -1.494 0.132 1 97.19 145 CYS A N 1
ATOM 1094 C CA . CYS A 1 145 ? -7.992 -0.739 -0.993 1 97.19 145 CYS A CA 1
ATOM 1095 C C . CYS A 1 145 ? -6.52 -0.412 -0.773 1 97.19 145 CYS A C 1
ATOM 1097 O O . CYS A 1 145 ? -5.699 -0.58 -1.679 1 97.19 145 CYS A O 1
ATOM 1099 N N . THR A 1 146 ? -6.234 0.028 0.414 1 98.69 146 THR A N 1
ATOM 1100 C CA . THR A 1 146 ? -4.863 0.377 0.776 1 98.69 146 THR A CA 1
ATOM 1101 C C . THR A 1 146 ? -3.926 -0.804 0.545 1 98.69 146 THR A C 1
ATOM 1103 O O . THR A 1 146 ? -2.893 -0.662 -0.11 1 98.69 146 THR A O 1
ATOM 1106 N N . SER A 1 147 ? -4.277 -1.98 1.022 1 98.75 147 SER A N 1
ATOM 1107 C CA . SER A 1 147 ? -3.455 -3.178 0.892 1 98.75 147 SER A CA 1
ATOM 1108 C C . SER A 1 147 ? -3.258 -3.557 -0.573 1 98.75 147 SER A C 1
ATOM 1110 O O . SER A 1 147 ? -2.143 -3.869 -0.995 1 98.75 147 SER A O 1
ATOM 1112 N N . LYS A 1 148 ? -4.328 -3.484 -1.299 1 98.81 148 LYS A N 1
ATOM 1113 C CA . LYS A 1 148 ? -4.266 -3.939 -2.686 1 98.81 148 LYS A CA 1
ATOM 1114 C C . LYS A 1 148 ? -3.561 -2.914 -3.57 1 98.81 148 LYS A C 1
ATOM 1116 O O . LYS A 1 148 ? -2.898 -3.277 -4.543 1 98.81 148 LYS A O 1
ATOM 1121 N N . HIS A 1 149 ? -3.65 -1.616 -3.229 1 98.88 149 HIS A N 1
ATOM 1122 C CA . HIS A 1 149 ? -2.777 -0.636 -3.867 1 98.88 149 HIS A CA 1
ATOM 1123 C C . HIS A 1 149 ? -1.308 -0.974 -3.635 1 98.88 149 HIS A C 1
ATOM 1125 O O . HIS A 1 149 ? -0.487 -0.849 -4.547 1 98.88 149 HIS A O 1
ATOM 1131 N N . GLY A 1 150 ? -1.005 -1.36 -2.406 1 98.88 150 GLY A N 1
ATOM 1132 C CA . GLY A 1 150 ? 0.352 -1.792 -2.113 1 98.88 150 GLY A CA 1
ATOM 1133 C C . GLY A 1 150 ? 0.815 -2.941 -2.988 1 98.88 150 GLY A C 1
ATOM 1134 O O . GLY A 1 150 ? 1.933 -2.922 -3.508 1 98.88 150 GLY A O 1
ATOM 1135 N N . VAL A 1 151 ? -0.026 -3.91 -3.207 1 98.94 151 VAL A N 1
ATOM 1136 C CA . VAL A 1 151 ? 0.312 -5.074 -4.02 1 98.94 151 VAL A CA 1
ATOM 1137 C C . VAL A 1 151 ? 0.563 -4.645 -5.461 1 98.94 151 VAL A C 1
ATOM 1139 O O . VAL A 1 151 ? 1.493 -5.129 -6.109 1 98.94 151 VAL A O 1
ATOM 1142 N N . VAL A 1 152 ? -0.258 -3.732 -5.965 1 98.75 152 VAL A N 1
ATOM 1143 C CA . VAL A 1 152 ? -0.063 -3.191 -7.309 1 98.75 152 VAL A CA 1
ATOM 1144 C C . VAL A 1 152 ? 1.299 -2.508 -7.395 1 98.75 152 VAL A C 1
ATOM 1146 O O . VAL A 1 152 ? 2.061 -2.748 -8.336 1 98.75 152 VAL A O 1
ATOM 1149 N N . GLY A 1 153 ? 1.609 -1.684 -6.402 1 98.5 153 GLY A N 1
ATOM 1150 C CA . GLY A 1 153 ? 2.902 -1.021 -6.371 1 98.5 153 GLY A CA 1
ATOM 1151 C C . GLY A 1 153 ? 4.07 -1.988 -6.332 1 98.5 153 GLY A C 1
ATOM 1152 O O . GLY A 1 153 ? 5.078 -1.784 -7.012 1 98.5 153 GLY A O 1
ATOM 1153 N N . LEU A 1 154 ? 3.953 -3.049 -5.586 1 98.56 154 LEU A N 1
ATOM 1154 C CA . LEU A 1 154 ? 4.98 -4.078 -5.465 1 98.56 154 LEU A CA 1
ATOM 1155 C C . LEU A 1 154 ? 5.238 -4.746 -6.812 1 98.56 154 LEU A C 1
ATOM 1157 O O . LEU A 1 154 ? 6.383 -4.809 -7.27 1 98.56 154 LEU A O 1
ATOM 1161 N N . GLY A 1 155 ? 4.145 -5.195 -7.422 1 98.19 155 GLY A N 1
ATOM 1162 C CA . GLY A 1 155 ? 4.258 -5.883 -8.695 1 98.19 155 GLY A CA 1
ATOM 1163 C C . GLY A 1 155 ? 4.918 -5.035 -9.773 1 98.19 155 GLY A C 1
ATOM 1164 O O . GLY A 1 155 ? 5.812 -5.508 -10.477 1 98.19 155 GLY A O 1
ATOM 1165 N N . ARG A 1 156 ? 4.508 -3.816 -9.852 1 97.19 156 ARG A N 1
ATOM 1166 C CA . ARG A 1 156 ? 5.051 -2.918 -10.859 1 97.19 156 ARG A CA 1
ATOM 1167 C C . ARG A 1 156 ? 6.523 -2.617 -10.594 1 97.19 156 ARG A C 1
ATOM 1169 O O . ARG A 1 156 ? 7.332 -2.566 -11.531 1 97.19 156 ARG A O 1
ATOM 1176 N N . SER A 1 157 ? 6.875 -2.449 -9.328 1 96.12 157 SER A N 1
ATOM 1177 C CA . SER A 1 157 ? 8.227 -2.018 -8.977 1 96.12 157 SER A CA 1
ATOM 1178 C C . SER A 1 157 ? 9.219 -3.17 -9.078 1 96.12 157 SER A C 1
ATOM 1180 O O . SER A 1 157 ? 10.391 -2.961 -9.398 1 96.12 157 SER A O 1
ATOM 1182 N N . LEU A 1 158 ? 8.766 -4.348 -8.914 1 96.31 158 LEU A N 1
ATOM 1183 C CA . LEU A 1 158 ? 9.625 -5.52 -9.047 1 96.31 158 LEU A CA 1
ATOM 1184 C C . LEU A 1 158 ? 9.656 -6.008 -10.492 1 96.31 158 LEU A C 1
ATOM 1186 O O . LEU A 1 158 ? 10.445 -6.891 -10.836 1 96.31 158 LEU A O 1
ATOM 1190 N N . GLY A 1 159 ? 8.812 -5.465 -11.367 1 94.69 159 GLY A N 1
ATOM 1191 C CA . GLY A 1 159 ? 8.664 -5.902 -12.742 1 94.69 159 GLY A CA 1
ATOM 1192 C C . GLY A 1 159 ? 9.719 -5.316 -13.664 1 94.69 159 GLY A C 1
ATOM 1193 O O . GLY A 1 159 ? 9.625 -5.441 -14.891 1 94.69 159 GLY A O 1
ATOM 1194 N N . GLY A 1 160 ? 10.727 -4.766 -13.227 1 86.94 160 GLY A N 1
ATOM 1195 C CA . GLY A 1 160 ? 11.758 -4.164 -14.062 1 86.94 160 GLY A CA 1
ATOM 1196 C C . GLY A 1 160 ? 12.711 -5.18 -14.664 1 86.94 160 GLY A C 1
ATOM 1197 O O . GLY A 1 160 ? 12.797 -6.312 -14.188 1 86.94 160 GLY A O 1
ATOM 1198 N N . PRO A 1 161 ? 13.336 -4.852 -15.766 1 89.38 161 PRO A N 1
ATOM 1199 C CA . PRO A 1 161 ? 14.211 -5.781 -16.469 1 89.38 161 PRO A CA 1
ATOM 1200 C C . PRO A 1 161 ? 15.383 -6.266 -15.617 1 89.38 161 PRO A C 1
ATOM 1202 O O . PRO A 1 161 ? 15.812 -7.414 -15.75 1 89.38 161 PRO A O 1
ATOM 1205 N N . HIS A 1 162 ? 15.836 -5.465 -14.719 1 87.5 162 HIS A N 1
ATOM 1206 C CA . HIS A 1 162 ? 17 -5.832 -13.93 1 87.5 162 HIS A CA 1
ATOM 1207 C C . HIS A 1 162 ? 16.688 -6.996 -12.992 1 87.5 162 HIS A C 1
ATOM 1209 O O . HIS A 1 162 ? 17.516 -7.895 -12.812 1 87.5 162 HIS A O 1
ATOM 1215 N N . ILE A 1 163 ? 15.594 -6.891 -12.461 1 89.56 163 ILE A N 1
ATOM 1216 C CA . ILE A 1 163 ? 15.18 -7.961 -11.562 1 89.56 163 ILE A CA 1
ATOM 1217 C C . ILE A 1 163 ? 15 -9.258 -12.344 1 89.56 163 ILE A C 1
ATOM 1219 O O . ILE A 1 163 ? 15.5 -10.312 -11.938 1 89.56 163 ILE A O 1
ATOM 1223 N N . TYR A 1 164 ? 14.406 -9.141 -13.5 1 94.06 164 TYR A N 1
ATOM 1224 C CA . TYR A 1 164 ? 14.234 -10.312 -14.352 1 94.06 164 TYR A CA 1
ATOM 1225 C C . TYR A 1 164 ? 15.586 -10.875 -14.789 1 94.06 164 TYR A C 1
ATOM 1227 O O . TYR A 1 164 ? 15.789 -12.094 -14.789 1 94.06 164 TYR A O 1
ATOM 1235 N N . ASP A 1 165 ? 16.438 -10.008 -15.164 1 93.12 165 ASP A N 1
ATOM 1236 C CA . ASP A 1 165 ? 17.734 -10.438 -15.648 1 93.12 165 ASP A CA 1
ATOM 1237 C C . ASP A 1 165 ? 18.531 -11.141 -14.547 1 93.12 165 ASP A C 1
ATOM 1239 O O . ASP A 1 165 ? 19.281 -12.086 -14.812 1 93.12 165 ASP A O 1
ATOM 1243 N N . GLU A 1 166 ? 18.344 -10.711 -13.344 1 91.81 166 GLU A N 1
ATOM 1244 C CA . GLU A 1 166 ? 19.078 -11.258 -12.211 1 91.81 166 GLU A CA 1
ATOM 1245 C C . GLU A 1 166 ? 18.531 -12.617 -11.797 1 91.81 166 GLU A C 1
ATOM 1247 O O . GLU A 1 166 ? 19.281 -13.547 -11.516 1 91.81 166 GLU A O 1
ATOM 1252 N N . TYR A 1 167 ? 17.172 -12.719 -11.82 1 95.06 167 TYR A N 1
ATOM 1253 C CA . TYR A 1 167 ? 16.578 -13.883 -11.172 1 95.06 167 TYR A CA 1
ATOM 1254 C C . TYR A 1 167 ? 15.883 -14.781 -12.195 1 95.06 167 TYR A C 1
ATOM 1256 O O . TYR A 1 167 ? 15.57 -15.938 -11.906 1 95.06 167 TYR A O 1
ATOM 1264 N N . LYS A 1 168 ? 15.602 -14.242 -13.383 1 97.25 168 LYS A N 1
ATOM 1265 C CA . LYS A 1 168 ? 14.82 -14.914 -14.414 1 97.25 168 LYS A CA 1
ATOM 1266 C C . LYS A 1 168 ? 13.477 -15.391 -13.859 1 97.25 168 LYS A C 1
ATOM 1268 O O . LYS A 1 168 ? 13.094 -16.547 -14.062 1 97.25 168 LYS A O 1
ATOM 1273 N N . VAL A 1 169 ? 12.914 -14.516 -13.102 1 97.5 169 VAL A N 1
ATOM 1274 C CA . VAL A 1 169 ? 11.578 -14.703 -12.555 1 97.5 169 VAL A CA 1
ATOM 1275 C C . VAL A 1 169 ? 10.68 -13.547 -13 1 97.5 169 VAL A C 1
ATOM 1277 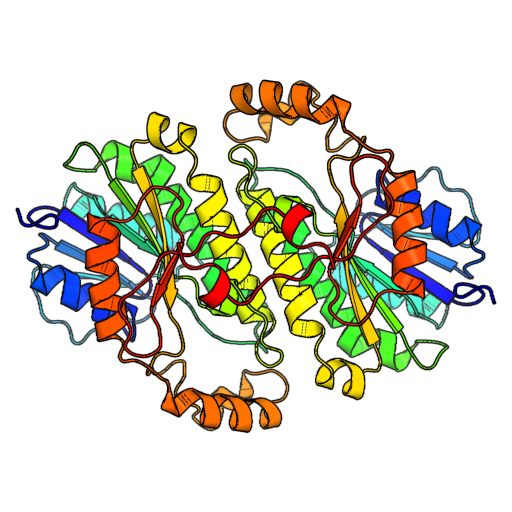O O . VAL A 1 169 ? 11.039 -12.375 -12.852 1 97.5 169 VAL A O 1
ATOM 1280 N N . ARG A 1 170 ? 9.594 -13.93 -13.633 1 97.62 170 ARG A N 1
ATOM 1281 C CA . ARG A 1 170 ? 8.594 -12.938 -14.008 1 97.62 170 ARG A CA 1
ATOM 1282 C C . ARG A 1 170 ? 7.602 -12.703 -12.875 1 97.62 170 ARG A C 1
ATOM 1284 O O . ARG A 1 170 ? 7.172 -13.648 -12.211 1 97.62 170 ARG A O 1
ATOM 1291 N N . ILE A 1 171 ? 7.277 -11.461 -12.625 1 98.25 171 ILE A N 1
ATOM 1292 C CA . ILE A 1 171 ? 6.297 -11.078 -11.617 1 98.25 171 ILE A CA 1
ATOM 1293 C C . ILE A 1 171 ? 5.102 -10.398 -12.281 1 98.25 171 ILE A C 1
ATOM 1295 O O . ILE A 1 171 ? 5.262 -9.391 -12.977 1 98.25 171 ILE A O 1
ATOM 1299 N N . VAL A 1 172 ? 3.939 -10.969 -12.102 1 98.44 172 VAL A N 1
ATOM 1300 C CA . VAL A 1 172 ? 2.719 -10.43 -12.688 1 98.44 172 VAL A CA 1
ATOM 1301 C C . VAL A 1 172 ? 1.65 -10.266 -11.609 1 98.44 172 VAL A C 1
ATOM 1303 O O . VAL A 1 172 ? 1.618 -11.023 -10.641 1 98.44 172 VAL A O 1
ATOM 1306 N N . THR A 1 173 ? 0.874 -9.211 -11.75 1 98.81 173 THR A N 1
ATOM 1307 C CA . THR A 1 173 ? -0.197 -8.945 -10.797 1 98.81 173 THR A CA 1
ATOM 1308 C C . THR A 1 173 ? -1.563 -9.109 -11.453 1 98.81 173 THR A C 1
ATOM 1310 O O . THR A 1 173 ? -1.799 -8.586 -12.539 1 98.81 173 THR A O 1
ATOM 1313 N N . ILE A 1 174 ? -2.457 -9.906 -10.859 1 98.62 174 ILE A N 1
ATOM 1314 C CA . ILE A 1 174 ? -3.836 -10.031 -11.32 1 98.62 174 ILE A CA 1
ATOM 1315 C C . ILE A 1 174 ? -4.758 -9.211 -10.422 1 98.62 174 ILE A C 1
ATOM 1317 O O . ILE A 1 174 ? -4.602 -9.203 -9.195 1 98.62 174 ILE A O 1
ATOM 1321 N N . CYS A 1 175 ? -5.664 -8.5 -10.992 1 98.31 175 CYS A N 1
ATOM 1322 C CA . CYS A 1 175 ? -6.613 -7.629 -10.312 1 98.31 175 CYS A CA 1
ATOM 1323 C C . CYS A 1 175 ? -8.047 -8.055 -10.586 1 98.31 175 CYS A C 1
ATOM 1325 O O . CYS A 1 175 ? -8.695 -7.516 -11.484 1 98.31 175 CYS A O 1
ATOM 1327 N N . PRO A 1 176 ? -8.531 -8.938 -9.742 1 96.94 176 PRO A N 1
ATOM 1328 C CA . PRO A 1 176 ? -9.922 -9.367 -9.938 1 96.94 176 PRO A CA 1
ATOM 1329 C C . PRO A 1 176 ? -10.93 -8.289 -9.562 1 96.94 176 PRO A C 1
ATOM 1331 O O . PRO A 1 176 ? -10.688 -7.508 -8.633 1 96.94 176 PRO A O 1
ATOM 1334 N N . GLY A 1 177 ? -12.008 -8.25 -10.273 1 93.25 177 GLY A N 1
ATOM 1335 C CA . GLY A 1 177 ? -13.164 -7.48 -9.852 1 93.25 177 GLY A CA 1
ATOM 1336 C C . GLY A 1 177 ? -13.977 -8.164 -8.766 1 93.25 177 GLY A C 1
ATOM 1337 O O . GLY A 1 177 ? -13.422 -8.898 -7.945 1 93.25 177 GLY A O 1
ATOM 1338 N N . LEU A 1 178 ? -15.234 -7.852 -8.664 1 86.62 178 LEU A N 1
ATOM 1339 C CA . LEU A 1 178 ? -16.094 -8.516 -7.688 1 86.62 178 LEU A CA 1
ATOM 1340 C C . LEU A 1 178 ? -16.266 -9.992 -8.039 1 86.62 178 LEU A C 1
ATOM 1342 O O . LEU A 1 178 ? -16.719 -10.32 -9.141 1 86.62 178 LEU A O 1
ATOM 1346 N N . VAL A 1 179 ? -15.836 -10.781 -7.152 1 88.38 179 VAL A N 1
ATOM 1347 C CA . VAL A 1 179 ? -15.914 -12.219 -7.383 1 88.38 179 VAL A CA 1
ATOM 1348 C C . VAL A 1 179 ? -16.859 -12.859 -6.375 1 88.38 179 VAL A C 1
ATOM 1350 O O . VAL A 1 179 ? -16.859 -12.508 -5.191 1 88.38 179 VAL A O 1
ATOM 1353 N N . ASP A 1 180 ? -17.672 -13.719 -6.844 1 82.69 180 ASP A N 1
ATOM 1354 C CA . ASP A 1 180 ? -18.609 -14.453 -6 1 82.69 180 ASP A CA 1
ATOM 1355 C C . ASP A 1 180 ? -17.891 -15.484 -5.145 1 82.69 180 ASP A C 1
ATOM 1357 O O . ASP A 1 180 ? -17.688 -16.625 -5.566 1 82.69 180 ASP A O 1
ATOM 1361 N N . THR A 1 181 ? -17.484 -15.062 -3.963 1 80.75 181 THR A N 1
ATOM 1362 C CA . THR A 1 181 ? -16.797 -15.883 -2.982 1 80.75 181 THR A CA 1
ATOM 1363 C C . THR A 1 181 ? -17.344 -15.648 -1.582 1 80.75 181 THR A C 1
ATOM 1365 O O . THR A 1 181 ? -18.109 -14.711 -1.361 1 80.75 181 THR A O 1
ATOM 1368 N N . PRO A 1 182 ? -17.062 -16.531 -0.694 1 71.19 182 PRO A N 1
ATOM 1369 C CA . PRO A 1 182 ? -17.484 -16.281 0.688 1 71.19 182 PRO A CA 1
ATOM 1370 C C . PRO A 1 182 ? -17.031 -14.914 1.209 1 71.19 182 PRO A C 1
ATOM 1372 O O . PRO A 1 182 ? -17.688 -14.328 2.066 1 71.19 182 PRO A O 1
ATOM 1375 N N . MET A 1 183 ? -16.016 -14.414 0.672 1 72.31 183 MET A N 1
ATOM 1376 C CA . MET A 1 183 ? -15.484 -13.117 1.089 1 72.31 183 MET A CA 1
ATOM 1377 C C . MET A 1 183 ? -16.453 -11.992 0.727 1 72.31 183 MET A C 1
ATOM 1379 O O . MET A 1 183 ? -16.578 -11.016 1.469 1 72.31 183 MET A O 1
ATOM 1383 N N . THR A 1 184 ? -17.141 -12.062 -0.398 1 69.88 184 THR A N 1
ATOM 1384 C CA . THR A 1 184 ? -17.938 -10.969 -0.914 1 69.88 184 THR A CA 1
ATOM 1385 C C . THR A 1 184 ? -19.422 -11.195 -0.612 1 69.88 184 THR A C 1
ATOM 1387 O O . THR A 1 184 ? -20.25 -10.312 -0.843 1 69.88 184 THR A O 1
ATOM 1390 N N . LYS A 1 185 ? -19.797 -12.438 -0.299 1 63.22 185 LYS A N 1
ATOM 1391 C CA . LYS A 1 185 ? -21.203 -12.68 0.038 1 63.22 185 LYS A CA 1
ATOM 1392 C C . LYS A 1 185 ? -21.562 -12.055 1.381 1 63.22 185 LYS A C 1
ATOM 1394 O O . LYS A 1 185 ? -20.859 -12.266 2.379 1 63.22 185 LYS A O 1
ATOM 1399 N N . VAL A 1 186 ? -22.125 -10.82 1.234 1 53.66 186 VAL A N 1
ATOM 1400 C CA . VAL A 1 186 ? -22.562 -9.984 2.352 1 53.66 186 VAL A CA 1
ATOM 1401 C C . VAL A 1 186 ? -23.5 -10.781 3.26 1 53.66 186 VAL A C 1
ATOM 1403 O O . VAL A 1 186 ? -24.656 -11.023 2.91 1 53.66 186 VAL A O 1
ATOM 1406 N N . ARG A 1 187 ? -22.969 -11.734 4.027 1 51.25 187 ARG A N 1
ATOM 1407 C CA . ARG A 1 187 ? -23.812 -12.125 5.152 1 51.25 187 ARG A CA 1
ATOM 1408 C C . ARG A 1 187 ? -23.828 -11.039 6.227 1 51.25 187 ARG A C 1
ATOM 1410 O O . ARG A 1 187 ? -22.922 -10.211 6.285 1 51.25 187 ARG A O 1
ATOM 1417 N N . PRO A 1 188 ? -24.984 -10.875 6.902 1 47.75 188 PRO A N 1
ATOM 1418 C CA . PRO A 1 188 ? -25.062 -9.914 8.008 1 47.75 188 PRO A CA 1
ATOM 1419 C C . PRO A 1 188 ? -23.734 -9.742 8.742 1 47.75 188 PRO A C 1
ATOM 1421 O O . PRO A 1 188 ? -23.359 -8.625 9.094 1 47.75 188 PRO A O 1
ATOM 1424 N N . ALA A 1 189 ? -23.125 -10.773 8.953 1 45.56 189 ALA A N 1
ATOM 1425 C CA . ALA A 1 189 ? -21.891 -10.781 9.75 1 45.56 189 ALA A CA 1
ATOM 1426 C C . ALA A 1 189 ? -20.75 -10.078 9.008 1 45.56 189 ALA A C 1
ATOM 1428 O O . ALA A 1 189 ? -19.891 -9.461 9.625 1 45.56 189 ALA A O 1
ATOM 1429 N N . SER A 1 190 ? -20.766 -10.109 7.73 1 52.81 190 SER A N 1
ATOM 1430 C CA . SER A 1 190 ? -19.703 -9.5 6.93 1 52.81 190 SER A CA 1
ATOM 1431 C C . SER A 1 190 ? -19.828 -7.977 6.914 1 52.81 190 SER A C 1
ATOM 1433 O O . SER A 1 190 ? -18.828 -7.266 6.805 1 52.81 190 SER A O 1
ATOM 1435 N N . SER A 1 191 ? -20.984 -7.551 7.055 1 53.75 191 SER A N 1
ATOM 1436 C CA . SER A 1 191 ? -21.25 -6.117 7.117 1 53.75 191 SER A CA 1
ATOM 1437 C C . SER A 1 191 ? -20.531 -5.473 8.297 1 53.75 191 SER A C 1
ATOM 1439 O O . SER A 1 191 ? -20.156 -4.305 8.234 1 53.75 191 SER A O 1
ATOM 1441 N N . SER A 1 192 ? -20.266 -6.395 9.32 1 58.16 192 SER A N 1
ATOM 1442 C CA . SER A 1 192 ? -19.656 -5.855 10.531 1 58.16 192 SER A CA 1
ATOM 1443 C C . SER A 1 192 ? -18.172 -5.578 10.336 1 58.16 192 SER A C 1
ATOM 1445 O O . SER A 1 192 ? -17.547 -4.898 11.156 1 58.16 192 SER A O 1
ATOM 1447 N N . LYS A 1 193 ? -17.719 -5.883 9.117 1 69.31 193 LYS A N 1
ATOM 1448 C CA . LYS A 1 193 ? -16.281 -5.727 8.922 1 69.31 193 LYS A CA 1
ATOM 1449 C C . LYS A 1 193 ? -15.984 -4.57 7.965 1 69.31 193 LYS A C 1
ATOM 1451 O O . LYS A 1 193 ? -14.828 -4.359 7.586 1 69.31 193 LYS A O 1
ATOM 1456 N N . LEU A 1 194 ? -16.984 -3.879 7.562 1 71.44 194 LEU A N 1
ATOM 1457 C CA . LEU A 1 194 ? -16.828 -2.742 6.66 1 71.44 194 LEU A CA 1
ATOM 1458 C C . LEU A 1 194 ? -17.094 -1.431 7.395 1 71.44 194 LEU A C 1
ATOM 1460 O O . LEU A 1 194 ? -17.766 -1.412 8.43 1 71.44 194 LEU A O 1
ATOM 1464 N N . LEU A 1 195 ? -16.344 -0.463 6.812 1 72.62 195 LEU A N 1
ATOM 1465 C CA . LEU A 1 195 ? -16.688 0.856 7.336 1 72.62 195 LEU A CA 1
ATOM 1466 C C . LEU A 1 195 ? -18.031 1.324 6.805 1 72.62 195 LEU A C 1
ATOM 1468 O O . LEU A 1 195 ? -18.344 1.141 5.621 1 72.62 195 LEU A O 1
ATOM 1472 N N . PHE A 1 196 ? -18.969 1.753 7.602 1 70.56 196 PHE A N 1
ATOM 1473 C CA . PHE A 1 196 ? -20.312 2.227 7.242 1 70.56 196 PHE A CA 1
ATOM 1474 C C . PHE A 1 196 ? -21.125 1.104 6.621 1 70.56 196 PHE A C 1
ATOM 1476 O O . PHE A 1 196 ? -21.547 1.202 5.461 1 70.56 196 PHE A O 1
ATOM 1483 N N . PRO A 1 197 ? -21.312 0.134 7.305 1 64.88 197 PRO A N 1
ATOM 1484 C CA . PRO A 1 197 ? -21.953 -1.079 6.781 1 64.88 197 PRO A CA 1
ATOM 1485 C C . PRO A 1 197 ? -23.203 -0.785 5.965 1 64.88 197 PRO A C 1
ATOM 1487 O O . PRO A 1 197 ? -23.484 -1.483 4.988 1 64.88 197 PRO A O 1
ATOM 1490 N N . ASP A 1 198 ? -23.859 0.229 6.309 1 65.38 198 ASP A N 1
ATOM 1491 C CA . ASP A 1 198 ? -25.109 0.535 5.598 1 65.38 198 ASP A CA 1
ATOM 1492 C C . ASP A 1 198 ? -24.812 1.033 4.18 1 65.38 198 ASP A C 1
ATOM 1494 O O . ASP A 1 198 ? -25.594 0.77 3.256 1 65.38 198 ASP A O 1
ATOM 1498 N N . LEU A 1 199 ? -23.781 1.777 4.027 1 64.06 199 LEU A N 1
ATOM 1499 C CA . LEU A 1 199 ? -23.375 2.262 2.713 1 64.06 199 LEU A CA 1
ATOM 1500 C C . LEU A 1 199 ? -22.953 1.104 1.813 1 64.06 199 LEU A C 1
ATOM 1502 O O . LEU A 1 199 ? -23.25 1.101 0.617 1 64.06 199 LEU A O 1
ATOM 1506 N N . VAL A 1 200 ? -22.359 0.127 2.406 1 60.59 200 VAL A N 1
ATOM 1507 C CA . VAL A 1 200 ? -21.719 -0.985 1.703 1 60.59 200 VAL A CA 1
ATOM 1508 C C . VAL A 1 200 ? -22.797 -1.916 1.141 1 60.59 200 VAL A C 1
ATOM 1510 O O . VAL A 1 200 ? -22.688 -2.387 0.006 1 60.59 200 VAL A O 1
ATOM 1513 N N . HIS A 1 201 ? -23.75 -2.084 1.956 1 61.5 201 HIS A N 1
ATOM 1514 C CA . HIS A 1 201 ? -24.797 -2.988 1.496 1 61.5 201 HIS A CA 1
ATOM 1515 C C . HIS A 1 201 ? -25.406 -2.498 0.19 1 61.5 201 HIS A C 1
ATOM 1517 O O . HIS A 1 201 ? -25.656 -3.291 -0.721 1 61.5 201 HIS A O 1
ATOM 1523 N N . LYS A 1 202 ? -25.562 -1.229 0.163 1 62.09 202 LYS A N 1
ATOM 1524 C CA . LYS A 1 202 ? -26.156 -0.676 -1.05 1 62.09 202 LYS A CA 1
ATOM 1525 C C . LYS A 1 202 ? -25.188 -0.762 -2.227 1 62.09 202 LYS A C 1
ATOM 1527 O O . LYS A 1 202 ? -25.578 -1.107 -3.34 1 62.09 202 LYS A O 1
ATOM 1532 N N . GLU A 1 203 ? -23.922 -0.609 -1.976 1 64.38 203 GLU A N 1
ATOM 1533 C CA . GLU A 1 203 ? -22.906 -0.618 -3.02 1 64.38 203 GLU A CA 1
ATOM 1534 C C . GLU A 1 203 ? -22.625 -2.037 -3.498 1 64.38 203 GLU A C 1
ATOM 1536 O O . GLU A 1 203 ? -22.531 -2.287 -4.703 1 64.38 203 GLU A O 1
ATOM 1541 N N . PHE A 1 204 ? -22.547 -2.922 -2.572 1 64 204 PHE A N 1
ATOM 1542 C CA . PHE A 1 204 ? -22.234 -4.301 -2.928 1 64 204 PHE A CA 1
ATOM 1543 C C . PHE A 1 204 ? -23.422 -4.973 -3.594 1 64 204 PHE A C 1
ATOM 1545 O O . PHE A 1 204 ? -23.25 -5.77 -4.52 1 64 204 PHE A O 1
ATOM 1552 N N . GLU A 1 205 ? -24.562 -4.633 -3.09 1 64.19 205 GLU A N 1
ATOM 1553 C CA . GLU A 1 205 ? -25.75 -5.195 -3.736 1 64.19 205 GLU A CA 1
ATOM 1554 C C . GLU A 1 205 ? -25.812 -4.793 -5.207 1 64.19 205 GLU A C 1
ATOM 1556 O O . GLU A 1 205 ? -26.172 -5.605 -6.062 1 64.19 205 GLU A O 1
ATOM 1561 N N . LYS A 1 206 ? -25.484 -3.512 -5.359 1 63.47 206 LYS A N 1
ATOM 1562 C CA . LYS A 1 206 ? -25.5 -3.021 -6.734 1 63.47 206 LYS A CA 1
ATOM 1563 C C . LYS A 1 206 ? -24.391 -3.65 -7.559 1 63.47 206 LYS A C 1
ATOM 1565 O O . LYS A 1 206 ? -24.562 -3.938 -8.742 1 63.47 206 LYS A O 1
ATOM 1570 N N . LEU A 1 207 ? -23.312 -4.012 -6.852 1 65.88 207 LEU A N 1
ATOM 1571 C CA . LEU A 1 207 ? -22.125 -4.484 -7.555 1 65.88 207 LEU A CA 1
ATOM 1572 C C . LEU A 1 207 ? -22.172 -6 -7.734 1 65.88 207 LEU A C 1
ATOM 1574 O O . LEU A 1 207 ? -21.547 -6.539 -8.648 1 65.88 207 LEU A O 1
ATOM 1578 N N . ASN A 1 208 ? -23.031 -6.598 -6.922 1 68.69 208 ASN A N 1
ATOM 1579 C CA . ASN A 1 208 ? -23.078 -8.055 -6.926 1 68.69 208 ASN A CA 1
ATOM 1580 C C . ASN A 1 208 ? -23.562 -8.594 -8.273 1 68.69 208 ASN A C 1
ATOM 1582 O O . ASN A 1 208 ? -23.203 -9.711 -8.656 1 68.69 208 ASN A O 1
ATOM 1586 N N . LYS A 1 209 ? -24.391 -7.758 -8.875 1 69.38 209 LYS A N 1
ATOM 1587 C CA . LYS A 1 209 ? -24.891 -8.195 -10.18 1 69.38 209 LYS A CA 1
ATOM 1588 C C . LYS A 1 209 ? -23.734 -8.352 -11.172 1 69.38 209 LYS A C 1
ATOM 1590 O O . LYS A 1 209 ? -23.875 -9.039 -12.188 1 69.38 209 LYS A O 1
ATOM 1595 N N . PHE A 1 210 ? -22.625 -7.812 -10.828 1 75.69 210 PHE A N 1
ATOM 1596 C CA . PHE A 1 210 ? -21.469 -7.844 -11.727 1 75.69 210 PHE A CA 1
ATOM 1597 C C . PHE A 1 210 ? -20.406 -8.812 -11.219 1 75.69 210 PHE A C 1
ATOM 1599 O O . PHE A 1 210 ? -19.328 -8.914 -11.797 1 75.69 210 PHE A O 1
ATOM 1606 N N . ALA A 1 211 ? -20.812 -9.594 -10.234 1 86.88 211 ALA A N 1
ATOM 1607 C CA . ALA A 1 211 ? -19.828 -10.5 -9.648 1 86.88 211 ALA A CA 1
ATOM 1608 C C . ALA A 1 211 ? -19.484 -11.633 -10.617 1 86.88 211 ALA A C 1
ATOM 1610 O O . ALA A 1 211 ? -20.391 -12.234 -11.227 1 86.88 211 ALA A O 1
ATOM 1611 N N . ILE A 1 212 ? -18.219 -11.891 -10.797 1 90.38 212 ILE A N 1
ATOM 1612 C CA . ILE A 1 212 ? -17.766 -13.008 -11.633 1 90.38 212 ILE A CA 1
ATOM 1613 C C . ILE A 1 212 ? -17.5 -14.234 -10.758 1 90.38 212 ILE A C 1
ATOM 1615 O O . ILE A 1 212 ? -17.391 -14.117 -9.539 1 90.38 212 ILE A O 1
ATOM 1619 N N . LYS A 1 213 ? -17.469 -15.398 -11.469 1 93.06 213 LYS A N 1
ATOM 1620 C CA . LYS A 1 213 ? -17.156 -16.641 -10.766 1 93.06 213 LYS A CA 1
ATOM 1621 C C . LYS A 1 213 ? -15.648 -16.781 -10.539 1 93.06 213 LYS A C 1
ATOM 1623 O O . LYS A 1 213 ? -14.844 -16.312 -11.352 1 93.06 213 LYS A O 1
ATOM 1628 N N . PRO A 1 214 ? -15.281 -17.422 -9.484 1 95.69 214 PRO A N 1
ATOM 1629 C CA . PRO A 1 214 ? -13.859 -17.641 -9.211 1 95.69 214 PRO A CA 1
ATOM 1630 C C . PRO A 1 214 ? -13.141 -18.344 -10.367 1 95.69 214 PRO A C 1
ATOM 1632 O O . PRO A 1 214 ? -11.953 -18.094 -10.594 1 95.69 214 PRO A O 1
ATOM 1635 N N . GLU A 1 215 ? -13.844 -19.156 -11.102 1 96.19 215 GLU A N 1
ATOM 1636 C CA . GLU A 1 215 ? -13.273 -19.906 -12.227 1 96.19 215 GLU A CA 1
ATOM 1637 C C . GLU A 1 215 ? -12.758 -18.953 -13.305 1 96.19 215 GLU A C 1
ATOM 1639 O O . GLU A 1 215 ? -11.766 -19.25 -13.977 1 96.19 215 GLU A O 1
ATOM 1644 N N . LYS A 1 216 ? -13.43 -17.844 -13.422 1 96.44 216 LYS A N 1
ATOM 1645 C CA . LYS A 1 216 ? -12.969 -16.875 -14.406 1 96.44 216 LYS A CA 1
ATOM 1646 C C . LYS A 1 216 ? -11.609 -16.312 -14.016 1 96.44 216 LYS A C 1
ATOM 1648 O O . LYS A 1 216 ? -10.742 -16.125 -14.875 1 96.44 216 LYS A O 1
ATOM 1653 N N . VAL A 1 217 ? -11.422 -16.047 -12.781 1 97.62 217 VAL A N 1
ATOM 1654 C CA . VAL A 1 217 ? -10.133 -15.555 -12.305 1 97.62 217 VAL A CA 1
ATOM 1655 C C . VAL A 1 217 ? -9.07 -16.641 -12.484 1 97.62 217 VAL A C 1
ATOM 1657 O O . VAL A 1 217 ? -7.934 -16.344 -12.867 1 97.62 217 VAL A O 1
ATOM 1660 N N . ALA A 1 218 ? -9.469 -17.859 -12.25 1 97.75 218 ALA A N 1
ATOM 1661 C CA . ALA A 1 218 ? -8.547 -19 -12.398 1 97.75 218 ALA A CA 1
ATOM 1662 C C . ALA A 1 218 ? -8.102 -19.156 -13.844 1 97.75 218 ALA A C 1
ATOM 1664 O O . ALA A 1 218 ? -6.934 -19.438 -14.117 1 97.75 218 ALA A O 1
ATOM 1665 N N . GLN A 1 219 ? -9.055 -19 -14.75 1 97.06 219 GLN A N 1
ATOM 1666 C CA . GLN A 1 219 ? -8.719 -19.062 -16.172 1 97.06 219 GLN A CA 1
ATOM 1667 C C . GLN A 1 219 ? -7.766 -17.922 -16.547 1 97.06 219 GLN A C 1
ATOM 1669 O O . GLN A 1 219 ? -6.832 -18.125 -17.328 1 97.06 219 GLN A O 1
ATOM 1674 N N . ALA A 1 220 ? -8.016 -16.75 -16.016 1 97.44 220 ALA A N 1
ATOM 1675 C CA . ALA A 1 220 ? -7.121 -15.625 -16.25 1 97.44 220 ALA A CA 1
ATOM 1676 C C . ALA A 1 220 ? -5.719 -15.914 -15.719 1 97.44 220 ALA A C 1
ATOM 1678 O O . ALA A 1 220 ? -4.727 -15.492 -16.312 1 97.44 220 ALA A O 1
ATOM 1679 N N . LEU A 1 221 ? -5.633 -16.625 -14.609 1 98 221 LEU A N 1
ATOM 1680 C CA . LEU A 1 221 ? -4.336 -17.016 -14.062 1 98 221 LEU A CA 1
ATOM 1681 C C . LEU A 1 221 ? -3.518 -17.781 -15.094 1 98 221 LEU A C 1
ATOM 1683 O O . LEU A 1 221 ? -2.334 -17.5 -15.289 1 98 221 LEU A O 1
ATOM 1687 N N . ILE A 1 222 ? -4.148 -18.75 -15.75 1 97.75 222 ILE A N 1
ATOM 1688 C CA . ILE A 1 222 ? -3.457 -19.547 -16.75 1 97.75 222 ILE A CA 1
ATOM 1689 C C . ILE A 1 222 ? -2.969 -18.656 -17.891 1 97.75 222 ILE A C 1
ATOM 1691 O O . ILE A 1 222 ? -1.823 -18.781 -18.328 1 97.75 222 ILE A O 1
ATOM 1695 N N . GLN A 1 223 ? -3.842 -17.766 -18.297 1 96.56 223 GLN A N 1
ATOM 1696 C CA . GLN A 1 223 ? -3.479 -16.844 -19.359 1 96.56 223 GLN A CA 1
ATOM 1697 C C . GLN A 1 223 ? -2.297 -15.969 -18.953 1 96.56 223 GLN A C 1
ATOM 1699 O O . GLN A 1 223 ? -1.363 -15.766 -19.734 1 96.56 223 GLN A O 1
ATOM 1704 N N . VAL A 1 224 ? -2.312 -15.469 -17.781 1 95.94 224 VAL A N 1
ATOM 1705 C CA . VAL A 1 224 ? -1.299 -14.547 -17.281 1 95.94 224 VAL A CA 1
ATOM 1706 C C . VAL A 1 224 ? 0.033 -15.273 -17.125 1 95.94 224 VAL A C 1
ATOM 1708 O O . VAL A 1 224 ? 1.094 -14.711 -17.391 1 95.94 224 VAL A O 1
ATOM 1711 N N . ILE A 1 225 ? 0.01 -16.5 -16.656 1 96.81 225 ILE A N 1
ATOM 1712 C CA . ILE A 1 225 ? 1.226 -17.297 -16.531 1 96.81 225 ILE A CA 1
ATOM 1713 C C . ILE A 1 225 ? 1.855 -17.5 -17.906 1 96.81 225 ILE A C 1
ATOM 1715 O O . ILE A 1 225 ? 3.078 -17.438 -18.047 1 96.81 225 ILE A O 1
ATOM 1719 N N . LYS A 1 226 ? 1.017 -17.641 -18.891 1 94.94 226 LYS A N 1
ATOM 1720 C CA . LYS A 1 226 ? 1.479 -17.938 -20.25 1 94.94 226 LYS A CA 1
ATOM 1721 C C . LYS A 1 226 ? 1.935 -16.656 -20.953 1 94.94 226 LYS A C 1
ATOM 1723 O O . LYS A 1 226 ? 2.949 -16.656 -21.656 1 94.94 226 LYS A O 1
ATOM 1728 N N . GLU A 1 227 ? 1.207 -15.547 -20.672 1 94.5 227 GLU A N 1
ATOM 1729 C CA . GLU A 1 227 ? 1.345 -14.422 -21.594 1 94.5 227 GLU A CA 1
ATOM 1730 C C . GLU A 1 227 ? 1.757 -13.148 -20.859 1 94.5 227 GLU A C 1
ATOM 1732 O O . GLU A 1 227 ? 2.18 -12.172 -21.484 1 94.5 227 GLU A O 1
ATOM 1737 N N . GLY A 1 228 ? 1.591 -13.109 -19.625 1 95.88 228 GLY A N 1
ATOM 1738 C CA . GLY A 1 228 ? 1.837 -11.867 -18.906 1 95.88 228 GLY A CA 1
ATOM 1739 C C . GLY A 1 228 ? 3.299 -11.461 -18.891 1 95.88 228 GLY A C 1
ATOM 1740 O O . GLY A 1 228 ? 4.172 -12.266 -18.562 1 95.88 228 GLY A O 1
ATOM 1741 N N . GLU A 1 229 ? 3.566 -10.25 -19.219 1 96.5 229 GLU A N 1
ATOM 1742 C CA . GLU A 1 229 ? 4.93 -9.734 -19.172 1 96.5 229 GLU A CA 1
ATOM 1743 C C . GLU A 1 229 ? 5.336 -9.359 -17.75 1 96.5 229 GLU A C 1
ATOM 1745 O O . GLU A 1 229 ? 4.48 -9.133 -16.891 1 96.5 229 GLU A O 1
ATOM 1750 N N . ASN A 1 230 ? 6.609 -9.305 -17.562 1 97.31 230 ASN A N 1
ATOM 1751 C CA . ASN A 1 230 ? 7.117 -8.945 -16.25 1 97.31 230 ASN A CA 1
ATOM 1752 C C . ASN A 1 230 ? 6.641 -7.555 -15.82 1 97.31 230 ASN A C 1
ATOM 1754 O O . ASN A 1 230 ? 6.793 -6.586 -16.578 1 97.31 230 ASN A O 1
ATOM 1758 N N . GLY A 1 231 ? 5.988 -7.477 -14.68 1 97.44 231 GLY A N 1
ATOM 1759 C CA . GLY A 1 231 ? 5.543 -6.207 -14.117 1 97.44 231 GLY A CA 1
ATOM 1760 C C . GLY A 1 231 ? 4.129 -5.84 -14.531 1 97.44 231 GLY A C 1
ATOM 1761 O O . GLY A 1 231 ? 3.576 -4.848 -14.055 1 97.44 231 GLY A O 1
ATOM 1762 N N . ALA A 1 232 ? 3.492 -6.676 -15.336 1 97.62 232 ALA A N 1
ATOM 1763 C CA . ALA A 1 232 ? 2.195 -6.328 -15.914 1 97.62 232 ALA A CA 1
ATOM 1764 C C . ALA A 1 232 ? 1.086 -6.441 -14.867 1 97.62 232 ALA A C 1
ATOM 1766 O O . ALA A 1 232 ? 1.185 -7.242 -13.938 1 97.62 232 ALA A O 1
ATOM 1767 N N . LEU A 1 233 ? 0.098 -5.605 -15.031 1 98.06 233 LEU A N 1
ATOM 1768 C CA . LEU A 1 233 ? -1.15 -5.633 -14.273 1 98.06 233 LEU A CA 1
ATOM 1769 C C . LEU A 1 233 ? -2.301 -6.129 -15.141 1 98.06 233 LEU A C 1
ATOM 1771 O O . LEU A 1 233 ? -2.578 -5.559 -16.203 1 98.06 233 LEU A O 1
ATOM 1775 N N . TRP A 1 234 ? -2.961 -7.16 -14.719 1 98.31 234 TRP A N 1
ATOM 1776 C CA . TRP A 1 234 ? -4.07 -7.719 -15.484 1 98.31 234 TRP A CA 1
ATOM 1777 C C . TRP A 1 234 ? -5.375 -7.621 -14.703 1 98.31 234 TRP A C 1
ATOM 1779 O O . TRP A 1 234 ? -5.465 -8.109 -13.57 1 98.31 234 TRP A O 1
ATOM 1789 N N . VAL A 1 235 ? -6.379 -7.059 -15.273 1 97.75 235 VAL A N 1
ATOM 1790 C CA . VAL A 1 235 ? -7.699 -6.934 -14.664 1 97.75 235 VAL A CA 1
ATOM 1791 C C . VAL A 1 235 ? -8.609 -8.047 -15.172 1 97.75 235 VAL A C 1
ATOM 1793 O O . VAL A 1 235 ? -8.602 -8.367 -16.359 1 97.75 235 VAL A O 1
ATOM 1796 N N . VAL A 1 236 ? -9.312 -8.695 -14.328 1 97 236 VAL A N 1
ATOM 1797 C CA . VAL A 1 236 ? -10.297 -9.719 -14.641 1 97 236 VAL A CA 1
ATOM 1798 C C . VAL A 1 236 ? -11.656 -9.328 -14.055 1 97 236 VAL A C 1
ATOM 1800 O O . VAL A 1 236 ? -11.859 -9.43 -12.844 1 97 236 VAL A O 1
ATOM 1803 N N . GLU A 1 237 ? -12.547 -8.875 -14.938 1 93.5 237 GLU A N 1
ATOM 1804 C CA . GLU A 1 237 ? -13.844 -8.422 -14.438 1 93.5 237 GLU A CA 1
ATOM 1805 C C . GLU A 1 237 ? -14.922 -8.547 -15.508 1 93.5 237 GLU A C 1
ATOM 1807 O O . GLU A 1 237 ? -14.617 -8.727 -16.688 1 93.5 237 GLU A O 1
ATOM 1812 N N . ASP A 1 238 ? -16.219 -8.336 -15.164 1 85.75 238 ASP A N 1
ATOM 1813 C CA . ASP A 1 238 ? -17.422 -8.172 -15.977 1 85.75 238 ASP A CA 1
ATOM 1814 C C . ASP A 1 238 ? -17.516 -9.266 -17.031 1 85.75 238 ASP A C 1
ATOM 1816 O O . ASP A 1 238 ? -18 -9.031 -18.141 1 85.75 238 ASP A O 1
ATOM 1820 N N . ASP A 1 239 ? -17.203 -10.406 -16.906 1 81.12 239 ASP A N 1
ATOM 1821 C CA . ASP A 1 239 ? -17.266 -11.539 -17.828 1 81.12 239 ASP A CA 1
ATOM 1822 C C . ASP A 1 239 ? -16.578 -11.195 -19.156 1 81.12 239 ASP A C 1
ATOM 1824 O O . ASP A 1 239 ? -17 -11.68 -20.203 1 81.12 239 ASP A O 1
ATOM 1828 N N . GLU A 1 240 ? -15.789 -10.227 -19.141 1 87.44 240 GLU A N 1
ATOM 1829 C CA . GLU A 1 240 ? -14.938 -9.875 -20.266 1 87.44 240 GLU A CA 1
ATOM 1830 C C . GLU A 1 240 ? -13.578 -10.57 -20.172 1 87.44 240 GLU A C 1
ATOM 1832 O O . GLU A 1 240 ? -13.188 -11.039 -19.109 1 87.44 240 GLU A O 1
ATOM 1837 N N . PRO A 1 241 ? -12.969 -10.773 -21.312 1 92.56 241 PRO A N 1
ATOM 1838 C CA . PRO A 1 241 ? -11.609 -11.312 -21.234 1 92.56 241 PRO A CA 1
ATOM 1839 C C . PRO A 1 241 ? -10.688 -10.469 -20.359 1 92.56 241 PRO A C 1
ATOM 1841 O O . PRO A 1 241 ? -10.859 -9.25 -20.281 1 92.56 241 PRO A O 1
ATOM 1844 N N . PRO A 1 242 ? -9.828 -11.094 -19.641 1 96.06 242 PRO A N 1
ATOM 1845 C CA . PRO A 1 242 ? -8.836 -10.312 -18.891 1 96.06 242 PRO A CA 1
ATOM 1846 C C . PRO A 1 242 ? -8.078 -9.32 -19.781 1 96.06 242 PRO A C 1
ATOM 1848 O O . PRO A 1 242 ? -7.863 -9.586 -20.969 1 96.06 242 PRO A O 1
ATOM 1851 N N . TYR A 1 243 ? -7.73 -8.219 -19.219 1 96.25 243 TYR A N 1
ATOM 1852 C CA . TYR A 1 243 ? -6.992 -7.227 -19.984 1 96.25 243 TYR A CA 1
ATOM 1853 C C . TYR A 1 243 ? -5.891 -6.594 -19.141 1 96.25 243 TYR A C 1
ATOM 1855 O O . TYR A 1 243 ? -6.004 -6.512 -17.922 1 96.25 243 TYR A O 1
ATOM 1863 N N . GLU A 1 244 ? -4.875 -6.137 -19.812 1 97.06 244 GLU A N 1
ATOM 1864 C CA . GLU A 1 244 ? -3.764 -5.461 -19.156 1 97.06 244 GLU A CA 1
ATOM 1865 C C . GLU A 1 244 ? -4.062 -3.977 -18.969 1 97.06 244 GLU A C 1
ATOM 1867 O O . GLU A 1 244 ? -4.707 -3.35 -19.812 1 97.06 244 GLU A O 1
ATOM 1872 N N . VAL A 1 245 ? -3.615 -3.461 -17.844 1 96.75 245 VAL A N 1
ATOM 1873 C CA . VAL A 1 245 ? -3.725 -2.029 -17.578 1 96.75 245 VAL A CA 1
ATOM 1874 C C . VAL A 1 245 ? -2.33 -1.412 -17.484 1 96.75 245 VAL A C 1
ATOM 1876 O O . VAL A 1 245 ? -1.412 -2.018 -16.938 1 96.75 245 VAL A O 1
ATOM 1879 N N . VAL A 1 246 ? -2.211 -0.236 -18.078 1 95.31 246 VAL A N 1
ATOM 1880 C CA . VAL A 1 246 ? -0.989 0.556 -17.984 1 95.31 246 VAL A CA 1
ATOM 1881 C C . VAL A 1 246 ? -1.29 1.889 -17.297 1 95.31 246 VAL A C 1
ATOM 1883 O O . VAL A 1 246 ? -2.02 2.721 -17.844 1 95.31 246 VAL A O 1
ATOM 1886 N N . VAL A 1 247 ? -0.747 2.086 -16.156 1 94.25 247 VAL A N 1
ATOM 1887 C CA . VAL A 1 247 ? -0.963 3.328 -15.414 1 94.25 247 VAL A CA 1
ATOM 1888 C C . VAL A 1 247 ? -0.205 4.469 -16.094 1 94.25 247 VAL A C 1
ATOM 1890 O O . VAL A 1 247 ? 1.011 4.383 -16.281 1 94.25 247 VAL A O 1
ATOM 1893 N N . PRO A 1 248 ? -0.888 5.492 -16.438 1 93.69 248 PRO A N 1
ATOM 1894 C CA . PRO A 1 248 ? -0.216 6.598 -17.109 1 93.69 248 PRO A CA 1
ATOM 1895 C C . PRO A 1 248 ? 0.77 7.336 -16.219 1 93.69 248 PRO A C 1
ATOM 1897 O O . PRO A 1 248 ? 0.687 7.238 -14.992 1 93.69 248 PRO A O 1
ATOM 1900 N N . HIS A 1 249 ? 1.653 7.988 -16.875 1 93.31 249 HIS A N 1
ATOM 1901 C CA . HIS A 1 249 ? 2.572 8.844 -16.141 1 93.31 249 HIS A CA 1
ATOM 1902 C C . HIS A 1 249 ? 1.817 9.93 -15.375 1 93.31 249 HIS A C 1
ATOM 1904 O O . HIS A 1 249 ? 0.845 10.492 -15.883 1 93.31 249 HIS A O 1
ATOM 1910 N N . ARG A 1 250 ? 2.307 10.25 -14.219 1 91.44 250 ARG A N 1
ATOM 1911 C CA . ARG A 1 250 ? 1.618 11.18 -13.328 1 91.44 250 ARG A CA 1
ATOM 1912 C C . ARG A 1 250 ? 1.375 12.516 -14.016 1 91.44 250 ARG A C 1
ATOM 1914 O O . ARG A 1 250 ? 0.35 13.164 -13.789 1 91.44 250 ARG A O 1
ATOM 1921 N N . GLN A 1 251 ? 2.287 12.961 -14.852 1 91.25 251 GLN A N 1
ATOM 1922 C CA . GLN A 1 251 ? 2.141 14.25 -15.523 1 91.25 251 GLN A CA 1
ATOM 1923 C C . GLN A 1 251 ? 0.956 14.234 -16.484 1 91.25 251 GLN A C 1
ATOM 1925 O O . GLN A 1 251 ? 0.377 15.281 -16.781 1 91.25 251 GLN A O 1
ATOM 1930 N N . SER A 1 252 ? 0.614 13.016 -16.953 1 93.12 252 SER A N 1
ATOM 1931 C CA . SER A 1 252 ? -0.542 12.891 -17.828 1 93.12 252 SER A CA 1
ATOM 1932 C C . SER A 1 252 ? -1.841 12.82 -17.031 1 93.12 252 SER A C 1
ATOM 1934 O O . SER A 1 252 ? -2.932 12.867 -17.609 1 93.12 252 SER A O 1
ATOM 1936 N N . MET A 1 253 ? -1.75 12.805 -15.711 1 93.56 253 MET A N 1
ATOM 1937 C CA . MET A 1 253 ? -2.92 12.695 -14.844 1 93.56 253 MET A CA 1
ATOM 1938 C C . MET A 1 253 ? -3.23 14.031 -14.172 1 93.56 253 MET A C 1
ATOM 1940 O O . MET A 1 253 ? -4.082 14.102 -13.289 1 93.56 253 MET A O 1
ATOM 1944 N N . LYS A 1 254 ? -2.5 15.07 -14.578 1 92.62 254 LYS A N 1
ATOM 1945 C CA . LYS A 1 254 ? -2.73 16.406 -14.031 1 92.62 254 LYS A CA 1
ATOM 1946 C C . LYS A 1 254 ? -4.176 16.844 -14.242 1 92.62 254 LYS A C 1
ATOM 1948 O O . LYS A 1 254 ? -4.742 16.641 -15.32 1 92.62 254 LYS A O 1
ATOM 1953 N N . SER A 1 255 ? -4.797 17.344 -13.148 1 86.56 255 SER A N 1
ATOM 1954 C CA . SER A 1 255 ? -6.148 17.875 -13.25 1 86.56 255 SER A CA 1
ATOM 1955 C C . SER A 1 255 ? -6.117 19.375 -13.547 1 86.56 255 SER A C 1
ATOM 1957 O O . SER A 1 255 ? -5.199 20.078 -13.125 1 86.56 255 SER A O 1
ATOM 1959 N N . MET B 1 1 ? -7.668 35.719 4.375 1 46.75 1 MET B N 1
ATOM 1960 C CA . MET B 1 1 ? -7.727 35.375 5.789 1 46.75 1 MET B CA 1
ATOM 1961 C C . MET B 1 1 ? -6.824 34.188 6.094 1 46.75 1 MET B C 1
ATOM 1963 O O . MET B 1 1 ? -6.676 33.281 5.27 1 46.75 1 MET B O 1
ATOM 1967 N N . ASP B 1 2 ? -5.895 34.281 7.242 1 72.94 2 ASP B N 1
ATOM 1968 C CA . ASP B 1 2 ? -4.797 33.375 7.602 1 72.94 2 ASP B CA 1
ATOM 1969 C C . ASP B 1 2 ? -5.328 32.031 8.086 1 72.94 2 ASP B C 1
ATOM 1971 O O . ASP B 1 2 ? -5.711 31.891 9.25 1 72.94 2 ASP B O 1
ATOM 1975 N N . GLU B 1 3 ? -5.586 31.094 7.145 1 82 3 GLU B N 1
ATOM 1976 C CA . GLU B 1 3 ? -6.258 29.812 7.328 1 82 3 GLU B CA 1
ATOM 1977 C C . GLU B 1 3 ? -5.59 28.984 8.43 1 82 3 GLU B C 1
ATOM 1979 O O . GLU B 1 3 ? -6.207 28.078 9 1 82 3 GLU B O 1
ATOM 1984 N N . LEU B 1 4 ? -4.5 29.453 8.891 1 94.62 4 LEU B N 1
ATOM 1985 C CA . LEU B 1 4 ? -3.771 28.656 9.859 1 94.62 4 LEU B CA 1
ATOM 1986 C C . LEU B 1 4 ? -3.781 29.312 11.234 1 94.62 4 LEU B C 1
ATOM 1988 O O . LEU B 1 4 ? -3.445 28.672 12.234 1 94.62 4 LEU B O 1
ATOM 1992 N N . LYS B 1 5 ? -4.16 30.609 11.258 1 94.62 5 LYS B N 1
ATOM 1993 C CA . LYS B 1 5 ? -4.164 31.328 12.523 1 94.62 5 LYS B CA 1
ATOM 1994 C C . LYS B 1 5 ? -5.074 30.656 13.539 1 94.62 5 LYS B C 1
ATOM 1996 O O . LYS B 1 5 ? -6.207 30.281 13.227 1 94.62 5 LYS B O 1
ATOM 2001 N N . GLY B 1 6 ? -4.527 30.406 14.719 1 96.19 6 GLY B N 1
ATOM 2002 C CA . GLY B 1 6 ? -5.297 29.844 15.82 1 96.19 6 GLY B CA 1
ATOM 2003 C C . GLY B 1 6 ? -5.371 28.344 15.781 1 96.19 6 GLY B C 1
ATOM 2004 O O . GLY B 1 6 ? -5.898 27.719 16.703 1 96.19 6 GLY B O 1
ATOM 2005 N N . LYS B 1 7 ? -4.828 27.688 14.773 1 98.19 7 LYS B N 1
ATOM 2006 C CA . LYS B 1 7 ? -4.953 26.25 14.625 1 98.19 7 LYS B CA 1
ATOM 2007 C C . LYS B 1 7 ? -3.785 25.516 15.289 1 98.19 7 LYS B C 1
ATOM 2009 O O . LYS B 1 7 ? -2.707 26.094 15.453 1 98.19 7 LYS B O 1
ATOM 2014 N N . VAL B 1 8 ? -4.016 24.312 15.703 1 98.81 8 VAL B N 1
ATOM 2015 C CA . VAL B 1 8 ? -3.004 23.438 16.281 1 98.81 8 VAL B CA 1
ATOM 2016 C C . VAL B 1 8 ? -2.773 22.234 15.359 1 98.81 8 VAL B C 1
ATOM 2018 O O . VAL B 1 8 ? -3.729 21.625 14.883 1 98.81 8 VAL B O 1
ATOM 2021 N N . ALA B 1 9 ? -1.489 21.969 15.141 1 98.88 9 ALA B N 1
ATOM 2022 C CA . ALA B 1 9 ? -1.143 20.859 14.25 1 98.88 9 ALA B CA 1
ATOM 2023 C C . ALA B 1 9 ? -0.289 19.828 14.969 1 98.88 9 ALA B C 1
ATOM 2025 O O . ALA B 1 9 ? 0.378 20.141 15.953 1 98.88 9 ALA B O 1
ATOM 2026 N N . LEU B 1 10 ? -0.379 18.609 14.562 1 98.88 10 LEU B N 1
ATOM 2027 C CA . LEU B 1 10 ? 0.521 17.516 14.906 1 98.88 10 LEU B CA 1
ATOM 2028 C C . LEU B 1 10 ? 1.225 16.984 13.664 1 98.88 10 LEU B C 1
ATOM 2030 O O . LEU B 1 10 ? 0.572 16.641 12.672 1 98.88 10 LEU B O 1
ATOM 2034 N N . VAL B 1 11 ? 2.547 17 13.656 1 98.69 11 VAL B N 1
ATOM 2035 C CA . VAL B 1 11 ? 3.342 16.562 12.516 1 98.69 11 VAL B CA 1
ATOM 2036 C C . VAL B 1 11 ? 4.242 15.391 12.922 1 98.69 11 VAL B C 1
ATOM 2038 O O . VAL B 1 11 ? 5.137 15.555 13.758 1 98.69 11 VAL B O 1
ATOM 2041 N N . THR B 1 12 ? 4.008 14.258 12.383 1 98.69 12 THR B N 1
ATOM 2042 C CA . THR B 1 12 ? 4.945 13.164 12.602 1 98.69 12 THR B CA 1
ATOM 2043 C C . THR B 1 12 ? 6.164 13.312 11.695 1 98.69 12 THR B C 1
ATOM 2045 O O . THR B 1 12 ? 6.066 13.852 10.586 1 98.69 12 THR B O 1
ATOM 2048 N N . GLY B 1 13 ? 7.258 12.781 12.164 1 96.69 13 GLY B N 1
ATOM 2049 C CA . GLY B 1 13 ? 8.484 12.984 11.414 1 96.69 13 GLY B CA 1
ATOM 2050 C C . GLY B 1 13 ? 8.836 14.445 11.234 1 96.69 13 GLY B C 1
ATOM 2051 O O . GLY B 1 13 ? 9.312 14.852 10.172 1 96.69 13 GLY B O 1
ATOM 2052 N N . GLY B 1 14 ? 8.547 15.234 12.195 1 96.06 14 GLY B N 1
ATOM 2053 C CA . GLY B 1 14 ? 8.641 16.672 12.055 1 96.06 14 GLY B CA 1
ATOM 2054 C C . GLY B 1 14 ? 9.984 17.234 12.477 1 96.06 14 GLY B C 1
ATOM 2055 O O . GLY B 1 14 ? 10.195 18.438 12.461 1 96.06 14 GLY B O 1
ATOM 2056 N N . ALA B 1 15 ? 10.953 16.344 12.773 1 94.06 15 ALA B N 1
ATOM 2057 C CA . ALA B 1 15 ? 12.195 16.828 13.367 1 94.06 15 ALA B CA 1
ATOM 2058 C C . ALA B 1 15 ? 13.281 17 12.312 1 94.06 15 ALA B C 1
ATOM 2060 O O . ALA B 1 15 ? 14.352 17.547 12.594 1 94.06 15 ALA B O 1
ATOM 2061 N N . SER B 1 16 ? 13.047 16.531 11.07 1 92 16 SER B N 1
ATOM 2062 C CA . SER B 1 16 ? 14.055 16.641 10.023 1 92 16 SER B CA 1
ATOM 2063 C C . SER B 1 16 ? 13.422 16.672 8.641 1 92 16 SER B C 1
ATOM 2065 O O . SER B 1 16 ? 12.203 16.516 8.5 1 92 16 SER B O 1
ATOM 2067 N N . GLY B 1 17 ? 14.195 17.078 7.703 1 92.88 17 GLY B N 1
ATOM 2068 C CA . GLY B 1 17 ? 13.812 16.953 6.305 1 92.88 17 GLY B CA 1
ATOM 2069 C C . GLY B 1 17 ? 12.539 17.703 5.965 1 92.88 17 GLY B C 1
ATOM 2070 O O . GLY B 1 17 ? 12.406 18.891 6.293 1 92.88 17 GLY B O 1
ATOM 2071 N N . ILE B 1 18 ? 11.688 17 5.254 1 96.19 18 ILE B N 1
ATOM 2072 C CA . ILE B 1 18 ? 10.422 17.562 4.797 1 96.19 18 ILE B CA 1
ATOM 2073 C C . ILE B 1 18 ? 9.578 17.969 6.004 1 96.19 18 ILE B C 1
ATOM 2075 O O . ILE B 1 18 ? 8.984 19.047 6.023 1 96.19 18 ILE B O 1
ATOM 2079 N N . GLY B 1 19 ? 9.547 17.094 7.031 1 96.62 19 GLY B N 1
ATOM 2080 C CA . GLY B 1 19 ? 8.75 17.359 8.219 1 96.62 19 GLY B CA 1
ATOM 2081 C C . GLY B 1 19 ? 9.164 18.625 8.938 1 96.62 19 GLY B C 1
ATOM 2082 O O . GLY B 1 19 ? 8.312 19.438 9.328 1 96.62 19 GLY B O 1
ATOM 2083 N N . LEU B 1 20 ? 10.398 18.781 9.078 1 95.88 20 LEU B N 1
ATOM 2084 C CA . LEU B 1 20 ? 10.898 19.984 9.727 1 95.88 20 LEU B CA 1
ATOM 2085 C C . LEU B 1 20 ? 10.547 21.234 8.922 1 95.88 20 LEU B C 1
ATOM 2087 O O . LEU B 1 20 ? 10.148 22.25 9.484 1 95.88 20 LEU B O 1
ATOM 2091 N N . ALA B 1 21 ? 10.703 21.141 7.629 1 96.69 21 ALA B N 1
ATOM 2092 C CA . ALA B 1 21 ? 10.328 22.25 6.758 1 96.69 21 ALA B CA 1
ATOM 2093 C C . ALA B 1 21 ? 8.836 22.562 6.887 1 96.69 21 ALA B C 1
ATOM 2095 O O . ALA B 1 21 ? 8.445 23.734 6.875 1 96.69 21 ALA B O 1
ATOM 2096 N N . MET B 1 22 ? 8.016 21.531 7.027 1 98 22 MET B N 1
ATOM 2097 C CA . MET B 1 22 ? 6.574 21.719 7.188 1 98 22 MET B CA 1
ATOM 2098 C C . MET B 1 22 ? 6.266 22.438 8.5 1 98 22 MET B C 1
ATOM 2100 O O . MET B 1 22 ? 5.438 23.344 8.539 1 98 22 MET B O 1
ATOM 2104 N N . VAL B 1 23 ? 6.965 22.016 9.539 1 97.56 23 VAL B N 1
ATOM 2105 C CA . VAL B 1 23 ? 6.773 22.656 10.836 1 97.56 23 VAL B CA 1
ATOM 2106 C C . VAL B 1 23 ? 7.133 24.141 10.75 1 97.56 23 VAL B C 1
ATOM 2108 O O . VAL B 1 23 ? 6.359 25 11.188 1 97.56 23 VAL B O 1
ATOM 2111 N N . ARG B 1 24 ? 8.25 24.438 10.141 1 97.19 24 ARG B N 1
ATOM 2112 C CA . ARG B 1 24 ? 8.703 25.828 9.992 1 97.19 24 ARG B CA 1
ATOM 2113 C C . ARG B 1 24 ? 7.699 26.641 9.18 1 97.19 24 ARG B C 1
ATOM 2115 O O . ARG B 1 24 ? 7.414 27.781 9.508 1 97.19 24 ARG B O 1
ATOM 2122 N N . GLU B 1 25 ? 7.203 26.047 8.141 1 97.62 25 GLU B N 1
ATOM 2123 C CA . GLU B 1 25 ? 6.262 26.75 7.281 1 97.62 25 GLU B CA 1
ATOM 2124 C C . GLU B 1 25 ? 4.941 27.016 8 1 97.62 25 GLU B C 1
ATOM 2126 O O . GLU B 1 25 ? 4.332 28.078 7.816 1 97.62 25 GLU B O 1
ATOM 2131 N N . LEU B 1 26 ? 4.461 26.047 8.805 1 97.94 26 LEU B N 1
ATOM 2132 C CA . LEU B 1 26 ? 3.268 26.234 9.625 1 97.94 26 LEU B CA 1
ATOM 2133 C C . LEU B 1 26 ? 3.453 27.406 10.578 1 97.94 26 LEU B C 1
ATOM 2135 O O . LEU B 1 26 ? 2.572 28.266 10.703 1 97.94 26 LEU B O 1
ATOM 2139 N N . LEU B 1 27 ? 4.602 27.469 11.211 1 96.88 27 LEU B N 1
ATOM 2140 C CA . LEU B 1 27 ? 4.922 28.547 12.141 1 96.88 27 LEU B CA 1
ATOM 2141 C C . LEU B 1 27 ? 4.961 29.891 11.414 1 96.88 27 LEU B C 1
ATOM 2143 O O . LEU B 1 27 ? 4.402 30.875 11.898 1 96.88 27 LEU B O 1
ATOM 2147 N N . LYS B 1 28 ? 5.578 29.875 10.273 1 96.56 28 LYS B N 1
ATOM 2148 C CA . LYS B 1 28 ? 5.695 31.078 9.461 1 96.56 28 LYS B CA 1
ATOM 2149 C C . LYS B 1 28 ? 4.32 31.609 9.078 1 96.56 28 LYS B C 1
ATOM 2151 O O . LYS B 1 28 ? 4.137 32.812 8.938 1 96.56 28 LYS B O 1
ATOM 2156 N N . ASN B 1 29 ? 3.352 30.75 8.977 1 96.62 29 ASN B N 1
ATOM 2157 C CA . ASN B 1 29 ? 2.012 31.125 8.539 1 96.62 29 ASN B CA 1
ATOM 2158 C C . ASN B 1 29 ? 1.082 31.375 9.727 1 96.62 29 ASN B C 1
ATOM 2160 O O . ASN B 1 29 ? -0.14 31.391 9.562 1 96.62 29 ASN B O 1
ATOM 2164 N N . GLY B 1 30 ? 1.587 31.406 10.922 1 95.62 30 GLY B N 1
ATOM 2165 C CA . GLY B 1 30 ? 0.868 31.953 12.062 1 95.62 30 GLY B CA 1
ATOM 2166 C C . GLY B 1 30 ? 0.119 30.891 12.859 1 95.62 30 GLY B C 1
ATOM 2167 O O . GLY B 1 30 ? -0.812 31.219 13.602 1 95.62 30 GLY B O 1
ATOM 2168 N N . ILE B 1 31 ? 0.446 29.672 12.703 1 97.5 31 ILE B N 1
ATOM 2169 C CA . ILE B 1 31 ? -0.223 28.609 13.453 1 97.5 31 ILE B CA 1
ATOM 2170 C C . ILE B 1 31 ? -0.048 28.844 14.953 1 97.5 31 ILE B C 1
ATOM 2172 O O . ILE B 1 31 ? 0.956 29.422 15.383 1 97.5 31 ILE B O 1
ATOM 2176 N N . LYS B 1 32 ? -1.016 28.438 15.688 1 98.06 32 LYS B N 1
ATOM 2177 C CA . LYS B 1 32 ? -1.003 28.609 17.141 1 98.06 32 LYS B CA 1
ATOM 2178 C C . LYS B 1 32 ? 0.055 27.719 17.781 1 98.06 32 LYS B C 1
ATOM 2180 O O . LYS B 1 32 ? 0.803 28.172 18.656 1 98.06 32 LYS B O 1
ATOM 2185 N N . ALA B 1 33 ? 0.062 26.469 17.375 1 98.38 33 ALA B N 1
ATOM 2186 C CA . ALA B 1 33 ? 1.009 25.531 17.969 1 98.38 33 ALA B CA 1
ATOM 2187 C C . ALA B 1 33 ? 1.192 24.312 17.078 1 98.38 33 ALA B C 1
ATOM 2189 O O . ALA B 1 33 ? 0.315 23.984 16.266 1 98.38 33 ALA B O 1
ATOM 2190 N N . VAL B 1 34 ? 2.352 23.672 17.25 1 98.25 34 VAL B N 1
ATOM 2191 C CA . VAL B 1 34 ? 2.648 22.453 16.531 1 98.25 34 VAL B CA 1
ATOM 2192 C C . VAL B 1 34 ? 3.268 21.422 17.469 1 98.25 34 VAL B C 1
ATOM 2194 O O . VAL B 1 34 ? 4.234 21.719 18.172 1 98.25 34 VAL B O 1
ATOM 2197 N N . SER B 1 35 ? 2.689 20.266 17.547 1 97.88 35 SER B N 1
ATOM 2198 C CA . SER B 1 35 ? 3.344 19.109 18.156 1 97.88 35 SER B CA 1
ATOM 2199 C C . SER B 1 35 ? 4.219 18.375 17.156 1 97.88 35 SER B C 1
ATOM 2201 O O . SER B 1 35 ? 3.721 17.859 16.156 1 97.88 35 SER B O 1
ATOM 2203 N N . VAL B 1 36 ? 5.52 18.344 17.438 1 97.38 36 VAL B N 1
ATOM 2204 C CA . VAL B 1 36 ? 6.477 17.609 16.625 1 97.38 36 VAL B CA 1
ATOM 2205 C C . VAL B 1 36 ? 6.68 16.219 17.203 1 97.38 36 VAL B C 1
ATOM 2207 O O . VAL B 1 36 ? 7.203 16.062 18.297 1 97.38 36 VAL B O 1
ATOM 2210 N N . VAL B 1 37 ? 6.316 15.227 16.422 1 97.69 37 VAL B N 1
ATOM 2211 C CA . VAL B 1 37 ? 6.34 13.82 16.828 1 97.69 37 VAL B CA 1
ATOM 2212 C C . VAL B 1 37 ? 7.43 13.078 16.047 1 97.69 37 VAL B C 1
ATOM 2214 O O . VAL B 1 37 ? 7.336 12.922 14.836 1 97.69 37 VAL B O 1
ATOM 2217 N N . ASP B 1 38 ? 8.398 12.633 16.75 1 96.94 38 ASP B N 1
ATOM 2218 C CA . ASP B 1 38 ? 9.562 12.047 16.078 1 96.94 38 ASP B CA 1
ATOM 2219 C C . ASP B 1 38 ? 10.344 11.141 17.016 1 96.94 38 ASP B C 1
ATOM 2221 O O . ASP B 1 38 ? 10.227 11.25 18.25 1 96.94 38 ASP B O 1
ATOM 2225 N N . ILE B 1 39 ? 11.086 10.305 16.391 1 94.88 39 ILE B N 1
ATOM 2226 C CA . ILE B 1 39 ? 11.93 9.398 17.172 1 94.88 39 ILE B CA 1
ATOM 2227 C C . ILE B 1 39 ? 13.109 10.172 17.75 1 94.88 39 ILE B C 1
ATOM 2229 O O . ILE B 1 39 ? 13.625 9.812 18.812 1 94.88 39 ILE B O 1
ATOM 2233 N N . SER B 1 40 ? 13.547 11.188 17.062 1 87.94 40 SER B N 1
ATOM 2234 C CA . SER B 1 40 ? 14.656 12.023 17.516 1 87.94 40 SER B CA 1
ATOM 2235 C C . SER B 1 40 ? 14.156 13.227 18.297 1 87.94 40 SER B C 1
ATOM 2237 O O . SER B 1 40 ? 13.109 13.797 17.984 1 87.94 40 SER B O 1
ATOM 2239 N N . GLU B 1 41 ? 14.742 13.57 19.375 1 73.81 41 GLU B N 1
ATOM 2240 C CA . GLU B 1 41 ? 14.375 14.75 20.156 1 73.81 41 GLU B CA 1
ATOM 2241 C C . GLU B 1 41 ? 15.164 15.977 19.719 1 73.81 41 GLU B C 1
ATOM 2243 O O . GLU B 1 41 ? 14.859 17.094 20.125 1 73.81 41 GLU B O 1
ATOM 2248 N N . ASN B 1 42 ? 15.992 15.703 18.703 1 64.62 42 ASN B N 1
ATOM 2249 C CA . ASN B 1 42 ? 16.906 16.812 18.406 1 64.62 42 ASN B CA 1
ATOM 2250 C C . ASN B 1 42 ? 16.281 17.812 17.438 1 64.62 42 ASN B C 1
ATOM 2252 O O . ASN B 1 42 ? 15.969 17.453 16.297 1 64.62 42 ASN B O 1
ATOM 2256 N N . THR B 1 43 ? 15.461 18.766 17.953 1 67.44 43 THR B N 1
ATOM 2257 C CA . THR B 1 43 ? 15.164 19.75 16.922 1 67.44 43 THR B CA 1
ATOM 2258 C C . THR B 1 43 ? 15.828 21.094 17.25 1 67.44 43 THR B C 1
ATOM 2260 O O . THR B 1 43 ? 16.016 21.422 18.422 1 67.44 43 THR B O 1
ATOM 2263 N N . GLU B 1 44 ? 16.391 21.547 16.344 1 71.94 44 GLU B N 1
ATOM 2264 C CA . GLU B 1 44 ? 16.984 22.891 16.438 1 71.94 44 GLU B CA 1
ATOM 2265 C C . GLU B 1 44 ? 15.914 23.969 16.547 1 71.94 44 GLU B C 1
ATOM 2267 O O . GLU B 1 44 ? 16.219 25.141 16.75 1 71.94 44 GLU B O 1
ATOM 2272 N N . LEU B 1 45 ? 14.719 23.484 16.531 1 82.62 45 LEU B N 1
ATOM 2273 C CA . LEU B 1 45 ? 13.656 24.484 16.5 1 82.62 45 LEU B CA 1
ATOM 2274 C C . LEU B 1 45 ? 13.406 25.047 17.906 1 82.62 45 LEU B C 1
ATOM 2276 O O . LEU B 1 45 ? 13.055 24.297 18.812 1 82.62 45 LEU B O 1
ATOM 2280 N N . GLN B 1 46 ? 13.781 26.266 18.156 1 85.38 46 GLN B N 1
ATOM 2281 C CA . GLN B 1 46 ? 13.484 26.969 19.406 1 85.38 46 GLN B CA 1
ATOM 2282 C C . GLN B 1 46 ? 12.305 27.922 19.234 1 85.38 46 GLN B C 1
ATOM 2284 O O . GLN B 1 46 ? 12.484 29.062 18.812 1 85.38 46 GLN B O 1
ATOM 2289 N N . ASP B 1 47 ? 11.164 27.531 19.266 1 93.12 47 ASP B N 1
ATOM 2290 C CA . ASP B 1 47 ? 9.906 28.266 19.188 1 93.12 47 ASP B CA 1
ATOM 2291 C C . ASP B 1 47 ? 8.922 27.797 20.25 1 93.12 47 ASP B C 1
ATOM 2293 O O . ASP B 1 47 ? 8.695 26.594 20.422 1 93.12 47 ASP B O 1
ATOM 2297 N N . SER B 1 48 ? 8.438 28.672 21.047 1 94.25 48 SER B N 1
ATOM 2298 C CA . SER B 1 48 ? 7.562 28.359 22.172 1 94.25 48 SER B CA 1
ATOM 2299 C C . SER B 1 48 ? 6.27 27.703 21.703 1 94.25 48 SER B C 1
ATOM 2301 O O . SER B 1 48 ? 5.547 27.094 22.5 1 94.25 48 SER B O 1
ATOM 2303 N N . ARG B 1 49 ? 5.957 27.828 20.375 1 96.44 49 ARG B N 1
ATOM 2304 C CA . ARG B 1 49 ? 4.738 27.266 19.812 1 96.44 49 ARG B CA 1
ATOM 2305 C C . ARG B 1 49 ? 4.93 25.797 19.469 1 96.44 49 ARG B C 1
ATOM 2307 O O . ARG B 1 49 ? 3.977 25.109 19.078 1 96.44 49 ARG B O 1
ATOM 2314 N N . VAL B 1 50 ? 6.172 25.25 19.703 1 96.38 50 VAL B N 1
ATOM 2315 C CA . VAL B 1 50 ? 6.488 23.891 19.312 1 96.38 50 VAL B CA 1
ATOM 2316 C C . VAL B 1 50 ? 6.633 23 20.547 1 96.38 50 VAL B C 1
ATOM 2318 O O . VAL B 1 50 ? 7.344 23.359 21.484 1 96.38 50 VAL B O 1
ATOM 2321 N N . THR B 1 51 ? 5.949 21.938 20.594 1 95.5 51 THR B N 1
ATOM 2322 C CA . THR B 1 51 ? 6.137 20.891 21.578 1 95.5 51 THR B CA 1
ATOM 2323 C C . THR B 1 51 ? 6.711 19.641 20.922 1 95.5 51 THR B C 1
ATOM 2325 O O . THR B 1 51 ? 6.141 19.109 19.969 1 95.5 51 THR B O 1
ATOM 2328 N N . PHE B 1 52 ? 7.84 19.203 21.469 1 95.94 52 PHE B N 1
ATOM 2329 C CA . PHE B 1 52 ? 8.438 17.984 20.953 1 95.94 52 PHE B CA 1
ATOM 2330 C C . PHE B 1 52 ? 7.977 16.781 21.766 1 95.94 52 PHE B C 1
ATOM 2332 O O . PHE B 1 52 ? 7.957 16.828 23 1 95.94 52 PHE B O 1
ATOM 2339 N N . ILE B 1 53 ? 7.559 15.789 21.062 1 96.69 53 ILE B N 1
ATOM 2340 C CA . ILE B 1 53 ? 7.117 14.547 21.688 1 96.69 53 ILE B CA 1
ATOM 2341 C C . ILE B 1 53 ? 7.863 13.367 21.078 1 96.69 53 ILE B C 1
ATOM 2343 O O . ILE B 1 53 ? 7.609 12.992 19.938 1 96.69 53 ILE B O 1
ATOM 2347 N N . LYS B 1 54 ? 8.805 12.789 21.812 1 97.12 54 LYS B N 1
ATOM 2348 C CA . LYS B 1 54 ? 9.523 11.609 21.328 1 97.12 54 LYS B CA 1
ATOM 2349 C C . LYS B 1 54 ? 8.578 10.43 21.125 1 97.12 54 LYS B C 1
ATOM 2351 O O . LYS B 1 54 ? 7.887 10.016 22.062 1 97.12 54 LYS B O 1
ATOM 2356 N N . THR B 1 55 ? 8.586 9.945 19.891 1 98 55 THR B N 1
ATOM 2357 C CA . THR B 1 55 ? 7.609 8.914 19.562 1 98 55 THR B CA 1
ATOM 2358 C C . THR B 1 55 ? 8.156 7.988 18.469 1 98 55 THR B C 1
ATOM 2360 O O . THR B 1 55 ? 8.68 8.453 17.453 1 98 55 THR B O 1
ATOM 2363 N N . ASP B 1 56 ? 8.117 6.723 18.75 1 98.31 56 ASP B N 1
ATOM 2364 C CA . ASP B 1 56 ? 8.188 5.738 17.672 1 98.31 56 ASP B CA 1
ATOM 2365 C C . ASP B 1 56 ? 6.809 5.488 17.078 1 98.31 56 ASP B C 1
ATOM 2367 O O . ASP B 1 56 ? 5.957 4.848 17.688 1 98.31 56 ASP B O 1
ATOM 2371 N N . VAL B 1 57 ? 6.625 5.988 15.875 1 98.5 57 VAL B N 1
ATOM 2372 C CA . VAL B 1 57 ? 5.293 5.984 15.281 1 98.5 57 VAL B CA 1
ATOM 2373 C C . VAL B 1 57 ? 4.852 4.543 15.023 1 98.5 57 VAL B C 1
ATOM 2375 O O . VAL B 1 57 ? 3.67 4.285 14.773 1 98.5 57 VAL B O 1
ATOM 2378 N N . THR B 1 58 ? 5.812 3.566 15.055 1 97.94 58 THR B N 1
ATOM 2379 C CA . THR B 1 58 ? 5.438 2.172 14.844 1 97.94 58 THR B CA 1
ATOM 2380 C C . THR B 1 58 ? 4.836 1.573 16.109 1 97.94 58 THR B C 1
ATOM 2382 O O . THR B 1 58 ? 4.301 0.463 16.094 1 97.94 58 THR B O 1
ATOM 2385 N N . CYS B 1 59 ? 4.996 2.293 17.188 1 98.31 59 CYS B N 1
ATOM 2386 C CA . CYS B 1 59 ? 4.387 1.885 18.438 1 98.31 59 CYS B CA 1
ATOM 2387 C C . CYS B 1 59 ? 3.041 2.57 18.641 1 98.31 59 CYS B C 1
ATOM 2389 O O . CYS B 1 59 ? 2.988 3.762 18.953 1 98.31 59 CYS B O 1
ATOM 2391 N N . LYS B 1 60 ? 1.999 1.813 18.562 1 97.44 60 LYS B N 1
ATOM 2392 C CA . LYS B 1 60 ? 0.642 2.35 18.625 1 97.44 60 LYS B CA 1
ATOM 2393 C C . LYS B 1 60 ? 0.424 3.145 19.906 1 97.44 60 LYS B C 1
ATOM 2395 O O . LYS B 1 60 ? -0.152 4.234 19.875 1 97.44 60 LYS B O 1
ATOM 2400 N N . LYS B 1 61 ? 0.862 2.615 20.969 1 98.25 61 LYS B N 1
ATOM 2401 C CA . LYS B 1 61 ? 0.668 3.268 22.266 1 98.25 61 LYS B CA 1
ATOM 2402 C C . LYS B 1 61 ? 1.39 4.613 22.312 1 98.25 61 LYS B C 1
ATOM 2404 O O . LYS B 1 61 ? 0.851 5.594 22.828 1 98.25 61 LYS B O 1
ATOM 2409 N N . GLN B 1 62 ? 2.586 4.641 21.781 1 98.69 62 GLN B N 1
ATOM 2410 C CA . GLN B 1 62 ? 3.342 5.887 21.766 1 98.69 62 GLN B CA 1
ATOM 2411 C C . GLN B 1 62 ? 2.691 6.918 20.844 1 98.69 62 GLN B C 1
ATOM 2413 O O . GLN B 1 62 ? 2.615 8.102 21.188 1 98.69 62 GLN B O 1
ATOM 2418 N N . LEU B 1 63 ? 2.234 6.48 19.719 1 98.81 63 LEU B N 1
ATOM 2419 C CA . LEU B 1 63 ? 1.59 7.395 18.797 1 98.81 63 LEU B CA 1
ATOM 2420 C C . LEU B 1 63 ? 0.32 7.984 19.391 1 98.81 63 LEU B C 1
ATOM 2422 O O . LEU B 1 63 ? 0.096 9.195 19.328 1 98.81 63 LEU B O 1
ATOM 2426 N N . GLN B 1 64 ? -0.446 7.129 20.016 1 98.81 64 GLN B N 1
ATOM 2427 C CA . GLN B 1 64 ? -1.652 7.617 20.672 1 98.81 64 GLN B CA 1
ATOM 2428 C C . GLN B 1 64 ? -1.309 8.586 21.797 1 98.81 64 GLN B C 1
ATOM 2430 O O . GLN B 1 64 ? -1.988 9.594 21.984 1 98.81 64 GLN B O 1
ATOM 2435 N N . ALA B 1 65 ? -0.292 8.266 22.516 1 98.81 65 ALA B N 1
ATOM 2436 C CA . ALA B 1 65 ? 0.141 9.141 23.609 1 98.81 65 ALA B CA 1
ATOM 2437 C C . ALA B 1 65 ? 0.551 10.516 23.078 1 98.81 65 ALA B C 1
ATOM 2439 O O . ALA B 1 65 ? 0.352 11.523 23.75 1 98.81 65 ALA B O 1
ATOM 2440 N N . ALA B 1 66 ? 1.1 10.562 21.906 1 98.75 66 ALA B N 1
ATOM 2441 C CA . ALA B 1 66 ? 1.46 11.844 21.297 1 98.75 66 ALA B CA 1
ATOM 2442 C C . ALA B 1 66 ? 0.219 12.68 21.016 1 98.75 66 ALA B C 1
ATOM 2444 O O . ALA B 1 66 ? 0.219 13.891 21.234 1 98.75 66 ALA B O 1
ATOM 2445 N N . PHE B 1 67 ? -0.824 12.047 20.516 1 98.88 67 PHE B N 1
ATOM 2446 C CA . PHE B 1 67 ? -2.096 12.734 20.328 1 98.88 67 PHE B CA 1
ATOM 2447 C C . PHE B 1 67 ? -2.654 13.219 21.656 1 98.88 67 PHE B C 1
ATOM 2449 O O . PHE B 1 67 ? -3.088 14.367 21.766 1 98.88 67 PHE B O 1
ATOM 2456 N N . ASP B 1 68 ? -2.564 12.328 22.641 1 98.88 68 ASP B N 1
ATOM 2457 C CA . ASP B 1 68 ? -3.057 12.664 23.969 1 98.88 68 ASP B CA 1
ATOM 2458 C C . ASP B 1 68 ? -2.316 13.875 24.547 1 98.88 68 ASP B C 1
ATOM 2460 O O . ASP B 1 68 ? -2.938 14.789 25.094 1 98.88 68 ASP B O 1
ATOM 2464 N N . LYS B 1 69 ? -1.066 13.859 24.422 1 98.75 69 LYS B N 1
ATOM 2465 C CA . LYS B 1 69 ? -0.257 14.961 24.938 1 98.75 69 LYS B CA 1
ATOM 2466 C C . LYS B 1 69 ? -0.583 16.266 24.219 1 98.75 69 LYS B C 1
ATOM 2468 O O . LYS B 1 69 ? -0.62 17.328 24.844 1 98.75 69 LYS B O 1
ATOM 2473 N N . THR B 1 70 ? -0.788 16.188 22.922 1 98.75 70 THR B N 1
ATOM 2474 C CA . THR B 1 70 ? -1.135 17.359 22.141 1 98.75 70 THR B CA 1
ATOM 2475 C C . THR B 1 70 ? -2.432 17.984 22.656 1 98.75 70 THR B C 1
ATOM 2477 O O . THR B 1 70 ? -2.484 19.188 22.922 1 98.75 70 THR B O 1
ATOM 2480 N N . VAL B 1 71 ? -3.453 17.188 22.828 1 98.62 71 VAL B N 1
ATOM 2481 C CA . VAL B 1 71 ? -4.746 17.734 23.219 1 98.62 71 VAL B CA 1
ATOM 2482 C C . VAL B 1 71 ? -4.711 18.125 24.688 1 98.62 71 VAL B C 1
ATOM 2484 O O . VAL B 1 71 ? -5.371 19.094 25.094 1 98.62 71 VAL B O 1
ATOM 2487 N N . ALA B 1 72 ? -3.922 17.422 25.484 1 98.62 72 ALA B N 1
ATOM 2488 C CA . ALA B 1 72 ? -3.756 17.812 26.891 1 98.62 72 ALA B CA 1
ATOM 2489 C C . ALA B 1 72 ? -3.088 19.188 26.984 1 98.62 72 ALA B C 1
ATOM 2491 O O . ALA B 1 72 ? -3.406 19.969 27.875 1 98.62 72 ALA B O 1
ATOM 2492 N N . THR B 1 73 ? -2.168 19.469 26.094 1 98.44 73 THR B N 1
ATOM 2493 C CA . THR B 1 73 ? -1.382 20.688 26.141 1 98.44 73 THR B CA 1
ATOM 2494 C C . THR B 1 73 ? -2.188 21.859 25.578 1 98.44 73 THR B C 1
ATOM 2496 O O . THR B 1 73 ? -2.174 22.953 26.156 1 98.44 73 THR B O 1
ATOM 2499 N N . TYR B 1 74 ? -2.943 21.641 24.5 1 98.5 74 TYR B N 1
ATOM 2500 C CA . TYR B 1 74 ? -3.508 22.781 23.797 1 98.5 74 TYR B CA 1
ATOM 2501 C C . TYR B 1 74 ? -5.031 22.75 23.844 1 98.5 74 TYR B C 1
ATOM 2503 O O . TYR B 1 74 ? -5.684 23.734 23.469 1 98.5 74 TYR B O 1
ATOM 2511 N N . ASN B 1 75 ? -5.59 21.594 24.25 1 98.56 75 ASN B N 1
ATOM 2512 C CA . ASN B 1 75 ? -7.023 21.344 24.219 1 98.56 75 ASN B CA 1
ATOM 2513 C C . ASN B 1 75 ? -7.613 21.594 22.844 1 98.56 75 ASN B C 1
ATOM 2515 O O . ASN B 1 75 ? -8.695 22.172 22.719 1 98.56 75 ASN B O 1
ATOM 2519 N N . GLN B 1 76 ? -6.789 21.344 21.906 1 98.69 76 GLN B N 1
ATOM 2520 C CA . GLN B 1 76 ? -7.133 21.625 20.516 1 98.69 76 GLN B CA 1
ATOM 2521 C C . GLN B 1 76 ? -6.27 20.797 19.562 1 98.69 76 GLN B C 1
ATOM 2523 O O . GLN B 1 76 ? -5.105 20.531 19.859 1 98.69 76 GLN B O 1
ATOM 2528 N N . LEU B 1 77 ? -6.859 20.375 18.453 1 98.88 77 LEU B N 1
ATOM 2529 C CA . LEU B 1 77 ? -6.148 19.781 17.328 1 98.88 77 LEU B CA 1
ATOM 2530 C C . LEU B 1 77 ? -6.945 19.938 16.047 1 98.88 77 LEU B C 1
ATOM 2532 O O . LEU B 1 77 ? -8.062 19.422 15.93 1 98.88 77 LEU B O 1
ATOM 2536 N N . ASP B 1 78 ? -6.301 20.594 15.055 1 98.75 78 ASP B N 1
ATOM 2537 C CA . ASP B 1 78 ? -7.031 20.969 13.844 1 98.75 78 ASP B CA 1
ATOM 2538 C C . ASP B 1 78 ? -6.449 20.266 12.617 1 98.75 78 ASP B C 1
ATOM 2540 O O . ASP B 1 78 ? -7.164 19.984 11.656 1 98.75 78 ASP B O 1
ATOM 2544 N N . ILE B 1 79 ? -5.117 20.016 12.664 1 98.81 79 ILE B N 1
ATOM 2545 C CA . ILE B 1 79 ? -4.395 19.5 11.508 1 98.81 79 ILE B CA 1
ATOM 2546 C C . ILE B 1 79 ? -3.473 18.359 11.93 1 98.81 79 ILE B C 1
ATOM 2548 O O . ILE B 1 79 ? -2.748 18.484 12.922 1 98.81 79 ILE B O 1
ATOM 2552 N N . VAL B 1 80 ? -3.543 17.297 11.273 1 98.94 80 VAL B N 1
ATOM 2553 C CA . VAL B 1 80 ? -2.592 16.203 11.461 1 98.94 80 VAL B CA 1
ATOM 2554 C C . VAL B 1 80 ? -1.852 15.93 10.156 1 98.94 80 VAL B C 1
ATOM 2556 O O . VAL B 1 80 ? -2.475 15.766 9.102 1 98.94 80 VAL B O 1
ATOM 2559 N N . VAL B 1 81 ? -0.552 15.984 10.203 1 98.94 81 VAL B N 1
ATOM 2560 C CA . VAL B 1 81 ? 0.301 15.656 9.062 1 98.94 81 VAL B CA 1
ATOM 2561 C C . VAL B 1 81 ? 1.071 14.367 9.352 1 98.94 81 VAL B C 1
ATOM 2563 O O . VAL B 1 81 ? 2.008 14.367 10.156 1 98.94 81 VAL B O 1
ATOM 2566 N N . ASN B 1 82 ? 0.665 13.312 8.742 1 98.94 82 ASN B N 1
ATOM 2567 C CA . ASN B 1 82 ? 1.427 12.062 8.781 1 98.94 82 ASN B CA 1
ATOM 2568 C C . ASN B 1 82 ? 2.564 12.07 7.766 1 98.94 82 ASN B C 1
ATOM 2570 O O . ASN B 1 82 ? 2.355 11.766 6.59 1 98.94 82 ASN B O 1
ATOM 2574 N N . ASN B 1 83 ? 3.758 12.336 8.25 1 98.56 83 ASN B N 1
ATOM 2575 C CA . ASN B 1 83 ? 4.875 12.586 7.348 1 98.56 83 ASN B CA 1
ATOM 2576 C C . ASN B 1 83 ? 6.055 11.664 7.645 1 98.56 83 ASN B C 1
ATOM 2578 O O . ASN B 1 83 ? 6.961 11.523 6.82 1 98.56 83 ASN B O 1
ATOM 2582 N N . ALA B 1 84 ? 6.062 11 8.836 1 97.62 84 ALA B N 1
ATOM 2583 C CA . ALA B 1 84 ? 7.168 10.102 9.156 1 97.62 84 ALA B CA 1
ATOM 2584 C C . ALA B 1 84 ? 7.371 9.07 8.047 1 97.62 84 ALA B C 1
ATOM 2586 O O . ALA B 1 84 ? 6.406 8.508 7.531 1 97.62 84 ALA B O 1
ATOM 2587 N N . GLY B 1 85 ? 8.578 8.898 7.633 1 95.88 85 GLY B N 1
ATOM 2588 C CA . GLY B 1 85 ? 8.898 7.949 6.574 1 95.88 85 GLY B CA 1
ATOM 2589 C C . GLY B 1 85 ? 10.367 7.605 6.504 1 95.88 85 GLY B C 1
ATOM 2590 O O . GLY B 1 85 ? 11.219 8.367 6.98 1 95.88 85 GLY B O 1
ATOM 2591 N N . VAL B 1 86 ? 10.672 6.461 5.977 1 94.38 86 VAL B N 1
ATOM 2592 C CA . VAL B 1 86 ? 12.039 5.992 5.773 1 94.38 86 VAL B CA 1
ATOM 2593 C C . VAL B 1 86 ? 12.148 5.25 4.445 1 94.38 86 VAL B C 1
ATOM 2595 O O . VAL B 1 86 ? 11.125 4.887 3.85 1 94.38 86 VAL B O 1
ATOM 2598 N N . ILE B 1 87 ? 13.336 5.141 3.977 1 92.06 87 ILE B N 1
ATOM 2599 C CA . ILE B 1 87 ? 13.648 4.238 2.873 1 92.06 87 ILE B CA 1
ATOM 2600 C C . ILE B 1 87 ? 14.633 3.17 3.346 1 92.06 87 ILE B C 1
ATOM 2602 O O . ILE B 1 87 ? 15.781 3.477 3.68 1 92.06 87 ILE B O 1
ATOM 2606 N N . ASP B 1 88 ? 14.227 2.008 3.471 1 93.12 88 ASP B N 1
ATOM 2607 C CA . ASP B 1 88 ? 15.047 0.844 3.799 1 93.12 88 ASP B CA 1
ATOM 2608 C C . ASP B 1 88 ? 14.516 -0.412 3.113 1 93.12 88 ASP B C 1
ATOM 2610 O O . ASP B 1 88 ? 13.5 -0.974 3.535 1 93.12 88 ASP B O 1
ATOM 2614 N N . GLU B 1 89 ? 15.203 -0.896 2.098 1 93.44 89 GLU B N 1
ATOM 2615 C CA . GLU B 1 89 ? 14.758 -2.051 1.322 1 93.44 89 GLU B CA 1
ATOM 2616 C C . GLU B 1 89 ? 15.25 -3.355 1.942 1 93.44 89 GLU B C 1
ATOM 2618 O O . GLU B 1 89 ? 14.758 -4.434 1.612 1 93.44 89 GLU B O 1
ATOM 2623 N N . ILE B 1 90 ? 16.312 -3.207 2.785 1 92 90 ILE B N 1
ATOM 2624 C CA . ILE B 1 90 ? 16.859 -4.379 3.459 1 92 90 ILE B CA 1
ATOM 2625 C C . ILE B 1 90 ? 15.992 -4.73 4.668 1 92 90 ILE B C 1
ATOM 2627 O O . ILE B 1 90 ? 15.5 -5.855 4.777 1 92 90 ILE B O 1
ATOM 2631 N N . ASP B 1 91 ? 15.781 -3.738 5.488 1 95 91 ASP B N 1
ATOM 2632 C CA . ASP B 1 91 ? 14.766 -3.869 6.527 1 95 91 ASP B CA 1
ATOM 2633 C C . ASP B 1 91 ? 13.398 -3.406 6.023 1 95 91 ASP B C 1
ATOM 2635 O O . ASP B 1 91 ? 12.836 -2.439 6.539 1 95 91 ASP B O 1
ATOM 2639 N N . TRP B 1 92 ? 12.875 -4.203 5.09 1 96.5 92 TRP B N 1
ATOM 2640 C CA . TRP B 1 92 ? 11.711 -3.74 4.348 1 96.5 92 TRP B CA 1
ATOM 2641 C C . TRP B 1 92 ? 10.484 -3.656 5.25 1 96.5 92 TRP B C 1
ATOM 2643 O O . TRP B 1 92 ? 9.609 -2.812 5.047 1 96.5 92 TRP B O 1
ATOM 2653 N N . LYS B 1 93 ? 10.383 -4.555 6.273 1 97.5 93 LYS B N 1
ATOM 2654 C CA . LYS B 1 93 ? 9.234 -4.531 7.176 1 97.5 93 LYS B CA 1
ATOM 2655 C C . LYS B 1 93 ? 9.164 -3.213 7.941 1 97.5 93 LYS B C 1
ATOM 2657 O O . LYS B 1 93 ? 8.078 -2.678 8.164 1 97.5 93 LYS B O 1
ATOM 2662 N N . ARG B 1 94 ? 10.273 -2.734 8.328 1 97 94 ARG B N 1
ATOM 2663 C CA . ARG B 1 94 ? 10.328 -1.444 9.008 1 97 94 ARG B CA 1
ATOM 2664 C C . ARG B 1 94 ? 9.805 -0.331 8.109 1 97 94 ARG B C 1
ATOM 2666 O O . ARG B 1 94 ? 9.102 0.573 8.578 1 97 94 ARG B O 1
ATOM 2673 N N . THR B 1 95 ? 10.18 -0.363 6.855 1 97.88 95 THR B N 1
ATOM 2674 C CA . THR B 1 95 ? 9.68 0.609 5.887 1 97.88 95 THR B CA 1
ATOM 2675 C C . THR B 1 95 ? 8.156 0.556 5.805 1 97.88 95 THR B C 1
ATOM 2677 O O . THR B 1 95 ? 7.488 1.592 5.852 1 97.88 95 THR B O 1
ATOM 2680 N N . ILE B 1 96 ? 7.605 -0.656 5.777 1 98.81 96 ILE B N 1
ATOM 2681 C CA . ILE B 1 96 ? 6.156 -0.805 5.711 1 98.81 96 ILE B CA 1
ATOM 2682 C C . ILE B 1 96 ? 5.527 -0.311 7.012 1 98.81 96 ILE B C 1
ATOM 2684 O O . ILE B 1 96 ? 4.512 0.387 6.992 1 98.81 96 ILE B O 1
ATOM 2688 N N . ASP B 1 97 ? 6.121 -0.611 8.109 1 98.62 97 ASP B N 1
ATOM 2689 C CA . ASP B 1 97 ? 5.586 -0.241 9.422 1 98.62 97 ASP B CA 1
ATOM 2690 C C . ASP B 1 97 ? 5.539 1.276 9.586 1 98.62 97 ASP B C 1
ATOM 2692 O O . ASP B 1 97 ? 4.547 1.823 10.07 1 98.62 97 ASP B O 1
ATOM 2696 N N . ILE B 1 98 ? 6.539 1.951 9.172 1 98.62 98 ILE B N 1
ATOM 2697 C CA . ILE B 1 98 ? 6.641 3.391 9.383 1 98.62 98 ILE B CA 1
ATOM 2698 C C . ILE B 1 98 ? 5.867 4.133 8.297 1 98.62 98 ILE B C 1
ATOM 2700 O O . ILE B 1 98 ? 5.059 5.016 8.602 1 98.62 98 ILE B O 1
ATOM 2704 N N . ASN B 1 99 ? 6.082 3.725 7.035 1 98.81 99 ASN B N 1
ATOM 2705 C CA . ASN B 1 99 ? 5.586 4.504 5.91 1 98.81 99 ASN B CA 1
ATOM 2706 C C . ASN B 1 99 ? 4.098 4.254 5.668 1 98.81 99 ASN B C 1
ATOM 2708 O O . ASN B 1 99 ? 3.434 5.047 4.996 1 98.81 99 ASN B O 1
ATOM 2712 N N . LEU B 1 100 ? 3.613 3.137 6.199 1 98.88 100 LEU B N 1
ATOM 2713 C CA . LEU B 1 100 ? 2.234 2.811 5.859 1 98.88 100 LEU B CA 1
ATOM 2714 C C . LEU B 1 100 ? 1.411 2.541 7.113 1 98.88 100 LEU B C 1
ATOM 2716 O O . LEU B 1 100 ? 0.424 3.232 7.375 1 98.88 100 LEU B O 1
ATOM 2720 N N . VAL B 1 101 ? 1.818 1.568 7.906 1 98.88 101 VAL B N 1
ATOM 2721 C CA . VAL B 1 101 ? 1.031 1.171 9.07 1 98.88 101 VAL B CA 1
ATOM 2722 C C . VAL B 1 101 ? 0.867 2.361 10.008 1 98.88 101 VAL B C 1
ATOM 2724 O O . VAL B 1 101 ? -0.239 2.643 10.477 1 98.88 101 VAL B O 1
ATOM 2727 N N . ALA B 1 102 ? 1.933 3.062 10.258 1 98.88 102 ALA B N 1
ATOM 2728 C CA . ALA B 1 102 ? 1.877 4.227 11.141 1 98.88 102 ALA B CA 1
ATOM 2729 C C . ALA B 1 102 ? 0.985 5.316 10.547 1 98.88 102 ALA B C 1
ATOM 2731 O O . ALA B 1 102 ? 0.296 6.027 11.281 1 98.88 102 ALA B O 1
ATOM 2732 N N . VAL B 1 103 ? 1.008 5.484 9.242 1 98.94 103 VAL B N 1
ATOM 2733 C CA . VAL B 1 103 ? 0.169 6.473 8.57 1 98.94 103 VAL B CA 1
ATOM 2734 C C . VAL B 1 103 ? -1.302 6.094 8.734 1 98.94 103 VAL B C 1
ATOM 2736 O O . VAL B 1 103 ? -2.146 6.953 9 1 98.94 103 VAL B O 1
ATOM 2739 N N . ILE B 1 104 ? -1.602 4.801 8.602 1 98.81 104 ILE B N 1
ATOM 2740 C CA . ILE B 1 104 ? -2.967 4.328 8.805 1 98.81 104 ILE B CA 1
ATOM 2741 C C . ILE B 1 104 ? -3.402 4.629 10.242 1 98.81 104 ILE B C 1
ATOM 2743 O O . ILE B 1 104 ? -4.469 5.207 10.461 1 98.81 104 ILE B O 1
ATOM 2747 N N . GLU B 1 105 ? -2.559 4.277 11.18 1 98.62 105 GLU B N 1
ATOM 2748 C CA . GLU B 1 105 ? -2.871 4.484 12.594 1 98.62 105 GLU B CA 1
ATOM 2749 C C . GLU B 1 105 ? -3.066 5.969 12.898 1 98.62 105 GLU B C 1
ATOM 2751 O O . GLU B 1 105 ? -4.051 6.348 13.539 1 98.62 105 GLU B O 1
ATOM 2756 N N . GLY B 1 106 ? -2.127 6.805 12.438 1 98.81 106 GLY B N 1
ATOM 2757 C CA . GLY B 1 106 ? -2.242 8.234 12.648 1 98.81 106 GLY B CA 1
ATOM 2758 C C . GLY B 1 106 ? -3.49 8.836 12.023 1 98.81 106 GLY B C 1
ATOM 2759 O O . GLY B 1 106 ? -4.133 9.703 12.617 1 98.81 106 GLY B O 1
ATOM 2760 N N . THR B 1 107 ? -3.82 8.352 10.859 1 98.81 107 THR B N 1
ATOM 2761 C CA . THR B 1 107 ? -5.008 8.82 10.156 1 98.81 107 THR B CA 1
ATOM 2762 C C . THR B 1 107 ? -6.273 8.461 10.93 1 98.81 107 THR B C 1
ATOM 2764 O O . THR B 1 107 ? -7.141 9.312 11.133 1 98.81 107 THR B O 1
ATOM 2767 N N . TYR B 1 108 ? -6.367 7.242 11.398 1 98 108 TYR B N 1
ATOM 2768 C CA . TYR B 1 108 ? -7.578 6.801 12.086 1 98 108 TYR B CA 1
ATOM 2769 C C . TYR B 1 108 ? -7.688 7.438 13.461 1 98 108 TYR B C 1
ATOM 2771 O O . TYR B 1 108 ? -8.789 7.785 13.906 1 98 108 TYR B O 1
ATOM 2779 N N . LEU B 1 109 ? -6.598 7.578 14.188 1 98.44 109 LEU B N 1
ATOM 2780 C CA . LEU B 1 109 ? -6.625 8.305 15.445 1 98.44 109 LEU B CA 1
ATOM 2781 C C . LEU B 1 109 ? -7.152 9.727 15.25 1 98.44 109 LEU B C 1
ATOM 2783 O O . LEU B 1 109 ? -8.031 10.172 15.984 1 98.44 109 LEU B O 1
ATOM 2787 N N . ALA B 1 110 ? -6.605 10.391 14.219 1 98.75 110 ALA B N 1
ATOM 2788 C CA . ALA B 1 110 ? -7.02 11.758 13.93 1 98.75 110 ALA B CA 1
ATOM 2789 C C . ALA B 1 110 ? -8.492 11.812 13.531 1 98.75 110 ALA B C 1
ATOM 2791 O O . ALA B 1 110 ? -9.258 12.625 14.062 1 98.75 110 ALA B O 1
ATOM 2792 N N . LEU B 1 111 ? -8.859 10.938 12.656 1 97.69 111 LEU B N 1
ATOM 2793 C CA . LEU B 1 111 ? -10.164 10.961 12 1 97.69 111 LEU B CA 1
ATOM 2794 C C . LEU B 1 111 ? -11.266 10.562 12.977 1 97.69 111 LEU B C 1
ATOM 2796 O O . LEU B 1 111 ? -12.312 11.203 13.039 1 97.69 111 LEU B O 1
ATOM 2800 N N . ARG B 1 112 ? -11.023 9.523 13.758 1 95.12 112 ARG B N 1
ATOM 2801 C CA . ARG B 1 112 ? -12.117 8.906 14.508 1 95.12 112 ARG B CA 1
ATOM 2802 C C . ARG B 1 112 ? -12.117 9.375 15.961 1 95.12 112 ARG B C 1
ATOM 2804 O O . ARG B 1 112 ? -13.164 9.391 16.609 1 95.12 112 ARG B O 1
ATOM 2811 N N . THR B 1 113 ? -10.953 9.812 16.438 1 96.75 113 THR B N 1
ATOM 2812 C CA . THR B 1 113 ? -10.867 10.008 17.875 1 96.75 113 THR B CA 1
ATOM 2813 C C . THR B 1 113 ? -10.594 11.477 18.219 1 96.75 113 THR B C 1
ATOM 2815 O O . THR B 1 113 ? -11.242 12.047 19.094 1 96.75 113 THR B O 1
ATOM 2818 N N . TYR B 1 114 ? -9.789 12.188 17.453 1 98.62 114 TYR B N 1
ATOM 2819 C CA . TYR B 1 114 ? -9.25 13.414 18.047 1 98.62 114 TYR B CA 1
ATOM 2820 C C . TYR B 1 114 ? -9.797 14.641 17.328 1 98.62 114 TYR B C 1
ATOM 2822 O O . TYR B 1 114 ? -10.328 15.562 17.953 1 98.62 114 TYR B O 1
ATOM 2830 N N . LEU B 1 115 ? -9.773 14.633 15.984 1 98.62 115 LEU B N 1
ATOM 2831 C CA . LEU B 1 115 ? -10.148 15.844 15.273 1 98.62 115 LEU B CA 1
ATOM 2832 C C . LEU B 1 115 ? -11.617 16.172 15.508 1 98.62 115 LEU B C 1
ATOM 2834 O O . LEU B 1 115 ? -11.961 17.328 15.797 1 98.62 115 LEU B O 1
ATOM 2838 N N . PRO B 1 116 ? -12.508 15.203 15.5 1 97.62 116 PRO B N 1
ATOM 2839 C CA . PRO B 1 116 ? -13.914 15.539 15.703 1 97.62 116 PRO B CA 1
ATOM 2840 C C . PRO B 1 116 ? -14.188 16.141 17.078 1 97.62 116 PRO B C 1
ATOM 2842 O O . PRO B 1 116 ? -15.094 16.969 17.234 1 97.62 116 PRO B O 1
ATOM 2845 N N . LYS B 1 117 ? -13.359 15.844 18.016 1 97.5 117 LYS B N 1
ATOM 2846 C CA . LYS B 1 117 ? -13.586 16.266 19.406 1 97.5 117 LYS B CA 1
ATOM 2847 C C . LYS B 1 117 ? -12.836 17.562 19.719 1 97.5 117 LYS B C 1
ATOM 2849 O O . LYS B 1 117 ? -13.273 18.344 20.562 1 97.5 117 LYS B O 1
ATOM 2854 N N . TYR B 1 118 ? -11.758 17.812 18.938 1 98.5 118 TYR B N 1
ATOM 2855 C CA . TYR B 1 118 ? -10.852 18.828 19.469 1 98.5 118 TYR B CA 1
ATOM 2856 C C . TYR B 1 118 ? -10.594 19.922 18.438 1 98.5 118 TYR B C 1
ATOM 2858 O O . TYR B 1 118 ? -9.922 20.922 18.734 1 98.5 118 TYR B O 1
ATOM 2866 N N . LYS B 1 119 ? -11.102 19.719 17.219 1 97.81 119 LYS B N 1
ATOM 2867 C CA . LYS B 1 119 ? -10.906 20.781 16.234 1 97.81 119 LYS B CA 1
ATOM 2868 C C . LYS B 1 119 ? -11.609 22.078 16.656 1 97.81 119 LYS B C 1
ATOM 2870 O O . LYS B 1 119 ? -12.688 22.031 17.25 1 97.81 119 LYS B O 1
ATOM 2875 N N . SER B 1 120 ? -10.992 23.188 16.297 1 97.06 120 SER B N 1
ATOM 2876 C CA . SER B 1 120 ? -11.5 24.484 16.75 1 97.06 120 SER B CA 1
ATOM 2877 C C . SER B 1 120 ? -12.516 25.047 15.758 1 97.06 120 SER B C 1
ATOM 2879 O O . SER B 1 120 ? -13.305 25.922 16.109 1 97.06 120 SER B O 1
ATOM 2881 N N . GLU B 1 121 ? -12.414 24.562 14.531 1 94.5 121 GLU B N 1
ATOM 2882 C CA . GLU B 1 121 ? -13.328 25.016 13.492 1 94.5 121 GLU B CA 1
ATOM 2883 C C . GLU B 1 121 ? -14.211 23.875 13 1 94.5 121 GLU B C 1
ATOM 2885 O O . GLU B 1 121 ? -14.117 22.75 13.492 1 94.5 121 GLU B O 1
ATOM 2890 N N . ALA B 1 122 ? -15.016 24.219 12.094 1 94.31 122 ALA B N 1
ATOM 2891 C CA . ALA B 1 122 ? -16.016 23.266 11.594 1 94.31 122 ALA B CA 1
ATOM 2892 C C . ALA B 1 122 ? -15.344 22.094 10.883 1 94.31 122 ALA B C 1
ATOM 2894 O O . ALA B 1 122 ? -15.883 20.984 10.859 1 94.31 122 ALA B O 1
ATOM 2895 N N . GLU B 1 123 ? -14.141 22.328 10.383 1 96.44 123 GLU B N 1
ATOM 2896 C CA . GLU B 1 123 ? -13.469 21.281 9.594 1 96.44 123 GLU B CA 1
ATOM 2897 C C . GLU B 1 123 ? -12.047 21.047 10.102 1 96.44 123 GLU B C 1
ATOM 2899 O O . GLU B 1 123 ? -11.336 21.984 10.453 1 96.44 123 GLU B O 1
ATOM 2904 N N . GLY B 1 124 ? -11.641 19.75 10.258 1 97.81 124 GLY B N 1
ATOM 2905 C CA . GLY B 1 124 ? -10.25 19.375 10.438 1 97.81 124 GLY B CA 1
ATOM 2906 C C . GLY B 1 124 ? -9.594 18.891 9.164 1 97.81 124 GLY B C 1
ATOM 2907 O O . GLY B 1 124 ? -10.266 18.656 8.156 1 97.81 124 GLY B O 1
ATOM 2908 N N . VAL B 1 125 ? -8.258 18.797 9.164 1 98.25 125 VAL B N 1
ATOM 2909 C CA . VAL B 1 125 ? -7.555 18.375 7.965 1 98.25 125 VAL B CA 1
ATOM 2910 C C . VAL B 1 125 ? -6.484 17.344 8.336 1 98.25 125 VAL B C 1
ATOM 2912 O O . VAL B 1 125 ? -5.762 17.516 9.32 1 98.25 125 VAL B O 1
ATOM 2915 N N . ILE B 1 126 ? -6.465 16.266 7.652 1 98.81 126 ILE B N 1
ATOM 2916 C CA . ILE B 1 126 ? -5.379 15.289 7.691 1 98.81 126 ILE B CA 1
ATOM 2917 C C . ILE B 1 126 ? -4.598 15.336 6.379 1 98.81 126 ILE B C 1
ATOM 2919 O O . ILE B 1 126 ? -5.188 15.281 5.297 1 98.81 126 ILE B O 1
ATOM 2923 N N . VAL B 1 127 ? -3.336 15.508 6.469 1 98.88 127 VAL B N 1
ATOM 2924 C CA . VAL B 1 127 ? -2.463 15.43 5.301 1 98.88 127 VAL B CA 1
ATOM 2925 C C . VAL B 1 127 ? -1.536 14.227 5.43 1 98.88 127 VAL B C 1
ATOM 2927 O O . VAL B 1 127 ? -0.749 14.133 6.379 1 98.88 127 VAL B O 1
ATOM 2930 N N . ASN B 1 128 ? -1.643 13.281 4.535 1 98.88 128 ASN B N 1
ATOM 2931 C CA . ASN B 1 128 ? -0.729 12.148 4.457 1 98.88 128 ASN B CA 1
ATOM 2932 C C . ASN B 1 128 ? 0.355 12.375 3.406 1 98.88 128 ASN B C 1
ATOM 2934 O O . ASN B 1 128 ? 0.058 12.758 2.273 1 98.88 128 ASN B O 1
ATOM 2938 N N . THR B 1 129 ? 1.599 12.188 3.811 1 98.75 129 THR B N 1
ATOM 2939 C CA . THR B 1 129 ? 2.713 12.336 2.879 1 98.75 129 THR B CA 1
ATOM 2940 C C . THR B 1 129 ? 3.021 11.008 2.189 1 98.75 129 THR B C 1
ATOM 2942 O O . THR B 1 129 ? 3.477 10.062 2.832 1 98.75 129 THR B O 1
ATOM 2945 N N . ALA B 1 130 ? 2.762 10.961 0.935 1 98.5 130 ALA B N 1
ATOM 2946 C CA . ALA B 1 130 ? 3.158 9.828 0.096 1 98.5 130 ALA B CA 1
ATOM 2947 C C . ALA B 1 130 ? 4.453 10.133 -0.652 1 98.5 130 ALA B C 1
ATOM 2949 O O . ALA B 1 130 ? 5.484 10.406 -0.034 1 98.5 130 ALA B O 1
ATOM 2950 N N . SER B 1 131 ? 4.477 9.953 -1.923 1 96.75 131 SER B N 1
ATOM 2951 C CA . SER B 1 131 ? 5.574 10.164 -2.861 1 96.75 131 SER B CA 1
ATOM 2952 C C . SER B 1 131 ? 5.098 10.047 -4.305 1 96.75 131 SER B C 1
ATOM 2954 O O . SER B 1 131 ? 4.055 9.438 -4.574 1 96.75 131 SER B O 1
ATOM 2956 N N . VAL B 1 132 ? 5.836 10.695 -5.188 1 95.19 132 VAL B N 1
ATOM 2957 C CA . VAL B 1 132 ? 5.582 10.375 -6.59 1 95.19 132 VAL B CA 1
ATOM 2958 C C . VAL B 1 132 ? 5.746 8.875 -6.816 1 95.19 132 VAL B C 1
ATOM 2960 O O . VAL B 1 132 ? 5.109 8.305 -7.707 1 95.19 132 VAL B O 1
ATOM 2963 N N . LEU B 1 133 ? 6.469 8.25 -5.973 1 94.75 133 LEU B N 1
ATOM 2964 C CA . LEU B 1 133 ? 6.691 6.809 -6.07 1 94.75 133 LEU B CA 1
ATOM 2965 C C . LEU B 1 133 ? 5.504 6.035 -5.508 1 94.75 133 LEU B C 1
ATOM 2967 O O . LEU B 1 133 ? 5.5 4.801 -5.52 1 94.75 133 LEU B O 1
ATOM 2971 N N . GLY B 1 134 ? 4.508 6.695 -5.059 1 97.75 134 GLY B N 1
ATOM 2972 C CA . GLY B 1 134 ? 3.197 6.117 -4.809 1 97.75 134 GLY B CA 1
ATOM 2973 C C . GLY B 1 134 ? 2.318 6.074 -6.043 1 97.75 134 GLY B C 1
ATOM 2974 O O . GLY B 1 134 ? 1.233 5.488 -6.02 1 97.75 134 GLY B O 1
ATOM 2975 N N . LEU B 1 135 ? 2.838 6.707 -7.129 1 96.75 135 LEU B N 1
ATOM 2976 C CA . LEU B 1 135 ? 2.084 6.82 -8.367 1 96.75 135 LEU B CA 1
ATOM 2977 C C . LEU B 1 135 ? 2.816 6.137 -9.516 1 96.75 135 LEU B C 1
ATOM 2979 O O . LEU B 1 135 ? 2.242 5.922 -10.586 1 96.75 135 LEU B O 1
ATOM 2983 N N . CYS B 1 136 ? 4.098 5.812 -9.328 1 94.38 136 CYS B N 1
ATOM 2984 C CA . CYS B 1 136 ? 4.914 5.152 -10.344 1 94.38 136 CYS B CA 1
ATOM 2985 C C . CYS B 1 136 ? 5.922 4.211 -9.703 1 94.38 136 CYS B C 1
ATOM 2987 O O . CYS B 1 136 ? 6.289 4.383 -8.539 1 94.38 136 CYS B O 1
ATOM 2989 N N . PRO B 1 137 ? 6.398 3.221 -10.469 1 93 137 PRO B N 1
ATOM 2990 C CA . PRO B 1 137 ? 7.348 2.246 -9.922 1 93 137 PRO B CA 1
ATOM 2991 C C . PRO B 1 137 ? 8.789 2.75 -9.953 1 93 137 PRO B C 1
ATOM 2993 O O . PRO B 1 137 ? 9.109 3.67 -10.703 1 93 137 PRO B O 1
ATOM 2996 N N . LEU B 1 138 ? 9.57 2.174 -9.094 1 89.69 138 LEU B N 1
ATOM 2997 C CA . LEU B 1 138 ? 11.023 2.303 -9.086 1 89.69 138 LEU B CA 1
ATOM 2998 C C . LEU B 1 138 ? 11.68 0.995 -8.664 1 89.69 138 LEU B C 1
ATOM 3000 O O . LEU B 1 138 ? 11.492 0.536 -7.535 1 89.69 138 LEU B O 1
ATOM 3004 N N . GLN B 1 139 ? 12.5 0.432 -9.492 1 89.06 139 GLN B N 1
ATOM 3005 C CA . GLN B 1 139 ? 13.016 -0.917 -9.297 1 89.06 139 GLN B CA 1
ATOM 3006 C C . GLN B 1 139 ? 14.008 -0.967 -8.133 1 89.06 139 GLN B C 1
ATOM 3008 O O . GLN B 1 139 ? 14.141 -1.999 -7.477 1 89.06 139 GLN B O 1
ATOM 3013 N N . SER B 1 140 ? 14.648 0.107 -7.852 1 87.69 140 SER B N 1
ATOM 3014 C CA . SER B 1 140 ? 15.656 0.115 -6.797 1 87.69 140 SER B CA 1
ATOM 3015 C C . SER B 1 140 ? 15.023 0.303 -5.422 1 87.69 140 SER B C 1
ATOM 3017 O O . SER B 1 140 ? 15.688 0.151 -4.398 1 87.69 140 SER B O 1
ATOM 3019 N N . ALA B 1 141 ? 13.727 0.645 -5.391 1 91.69 141 ALA B N 1
ATOM 3020 C CA . ALA B 1 141 ? 13.039 0.871 -4.121 1 91.69 141 ALA B CA 1
ATOM 3021 C C . ALA B 1 141 ? 11.625 0.307 -4.152 1 91.69 141 ALA B C 1
ATOM 3023 O O . ALA B 1 141 ? 10.656 1.022 -3.879 1 91.69 141 ALA B O 1
ATOM 3024 N N . PRO B 1 142 ? 11.516 -0.975 -4.426 1 95.38 142 PRO B N 1
ATOM 3025 C CA . PRO B 1 142 ? 10.18 -1.559 -4.582 1 95.38 142 PRO B CA 1
ATOM 3026 C C . PRO B 1 142 ? 9.344 -1.48 -3.305 1 95.38 142 PRO B C 1
ATOM 3028 O O . PRO B 1 142 ? 8.125 -1.283 -3.367 1 95.38 142 PRO B O 1
ATOM 3031 N N . ILE B 1 143 ? 9.961 -1.619 -2.141 1 97.56 143 ILE B N 1
ATOM 3032 C CA . ILE B 1 143 ? 9.219 -1.629 -0.886 1 97.56 143 ILE B CA 1
ATOM 3033 C C . ILE B 1 143 ? 8.781 -0.209 -0.535 1 97.56 143 ILE B C 1
ATOM 3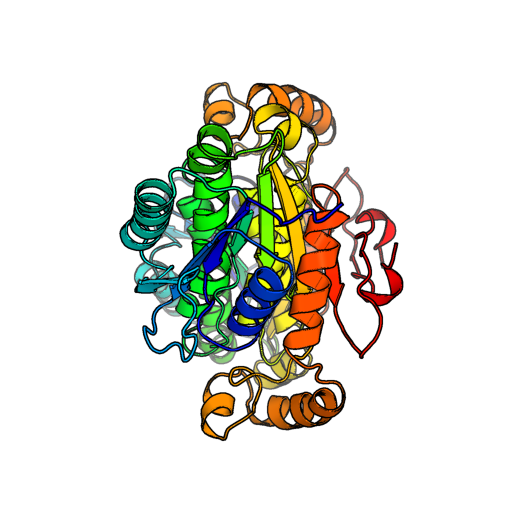035 O O . ILE B 1 143 ? 7.656 0.004 -0.074 1 97.56 143 ILE B O 1
ATOM 3039 N N . TYR B 1 144 ? 9.641 0.754 -0.765 1 96.31 144 TYR B N 1
ATOM 3040 C CA . TYR B 1 144 ? 9.242 2.148 -0.601 1 96.31 144 TYR B CA 1
ATOM 3041 C C . TYR B 1 144 ? 8.055 2.484 -1.492 1 96.31 144 TYR B C 1
ATOM 3043 O O . TYR B 1 144 ? 7.059 3.043 -1.024 1 96.31 144 TYR B O 1
ATOM 3051 N N . CYS B 1 145 ? 8.141 2.096 -2.768 1 97.25 145 CYS B N 1
ATOM 3052 C CA . CYS B 1 145 ? 7.039 2.299 -3.699 1 97.25 145 CYS B CA 1
ATOM 3053 C C . CYS B 1 145 ? 5.766 1.634 -3.191 1 97.25 145 CYS B C 1
ATOM 3055 O O . CYS B 1 145 ? 4.691 2.238 -3.217 1 97.25 145 CYS B O 1
ATOM 3057 N N . THR B 1 146 ? 5.918 0.426 -2.744 1 98.62 146 THR B N 1
ATOM 3058 C CA . THR B 1 146 ? 4.793 -0.338 -2.219 1 98.62 146 THR B CA 1
ATOM 3059 C C . THR B 1 146 ? 4.098 0.426 -1.095 1 98.62 146 THR B C 1
ATOM 3061 O O . THR B 1 146 ? 2.879 0.6 -1.116 1 98.62 146 THR B O 1
ATOM 3064 N N . SER B 1 147 ? 4.848 0.927 -0.132 1 98.75 147 SER B N 1
ATOM 3065 C CA . SER B 1 147 ? 4.301 1.652 1.009 1 98.75 147 SER B CA 1
ATOM 3066 C C . SER B 1 147 ? 3.582 2.922 0.563 1 98.75 147 SER B C 1
ATOM 3068 O O . SER B 1 147 ? 2.479 3.215 1.031 1 98.75 147 SER B O 1
ATOM 3070 N N . LYS B 1 148 ? 4.199 3.611 -0.338 1 98.81 148 LYS B N 1
ATOM 3071 C CA . LYS B 1 148 ? 3.646 4.902 -0.743 1 98.81 148 LYS B CA 1
ATOM 3072 C C . LYS B 1 148 ? 2.447 4.719 -1.669 1 98.81 148 LYS B C 1
ATOM 3074 O O . LYS B 1 148 ? 1.52 5.531 -1.658 1 98.81 148 LYS B O 1
ATOM 3079 N N . HIS B 1 149 ? 2.418 3.625 -2.457 1 98.88 149 HIS B N 1
ATOM 3080 C CA . HIS B 1 149 ? 1.185 3.26 -3.143 1 98.88 149 HIS B CA 1
ATOM 3081 C C . HIS B 1 149 ? 0.051 3.025 -2.15 1 98.88 149 HIS B C 1
ATOM 3083 O O . HIS B 1 149 ? -1.086 3.439 -2.391 1 98.88 149 HIS B O 1
ATOM 3089 N N . GLY B 1 150 ? 0.378 2.336 -1.072 1 98.88 150 GLY B N 1
ATOM 3090 C CA . GLY B 1 150 ? -0.612 2.141 -0.025 1 98.88 150 GLY B CA 1
ATOM 3091 C C . GLY B 1 150 ? -1.169 3.443 0.52 1 98.88 150 GLY B C 1
ATOM 3092 O O . GLY B 1 150 ? -2.381 3.582 0.695 1 98.88 150 GLY B O 1
ATOM 3093 N N . VAL B 1 151 ? -0.323 4.41 0.747 1 98.94 151 VAL B N 1
ATOM 3094 C CA . VAL B 1 151 ? -0.738 5.703 1.284 1 98.94 151 VAL B CA 1
ATOM 3095 C C . VAL B 1 151 ? -1.657 6.406 0.288 1 98.94 151 VAL B C 1
ATOM 3097 O O . VAL B 1 151 ? -2.656 7.016 0.678 1 98.94 151 VAL B O 1
ATOM 3100 N N . VAL B 1 152 ? -1.329 6.332 -0.991 1 98.75 152 VAL B N 1
ATOM 3101 C CA . VAL B 1 152 ? -2.176 6.902 -2.035 1 98.75 152 VAL B CA 1
ATOM 3102 C C . VAL B 1 152 ? -3.553 6.242 -1.999 1 98.75 152 VAL B C 1
ATOM 3104 O O . VAL B 1 152 ? -4.578 6.926 -2.02 1 98.75 152 VAL B O 1
ATOM 3107 N N . GLY B 1 153 ? -3.568 4.91 -1.922 1 98.5 153 GLY B N 1
ATOM 3108 C CA . GLY B 1 153 ? -4.828 4.191 -1.835 1 98.5 153 GLY B CA 1
ATOM 3109 C C . GLY B 1 153 ? -5.652 4.574 -0.621 1 98.5 153 GLY B C 1
ATOM 3110 O O . GLY B 1 153 ? -6.871 4.734 -0.716 1 98.5 153 GLY B O 1
ATOM 3111 N N . LEU B 1 154 ? -5.02 4.762 0.503 1 98.56 154 LEU B N 1
ATOM 3112 C CA . LEU B 1 154 ? -5.676 5.156 1.745 1 98.56 154 LEU B CA 1
ATOM 3113 C C . LEU B 1 154 ? -6.344 6.52 1.599 1 98.56 154 LEU B C 1
ATOM 3115 O O . LEU B 1 154 ? -7.539 6.664 1.876 1 98.56 154 LEU B O 1
ATOM 3119 N N . GLY B 1 155 ? -5.543 7.477 1.132 1 98.19 155 GLY B N 1
ATOM 3120 C CA . GLY B 1 155 ? -6.051 8.828 0.979 1 98.19 155 GLY B CA 1
ATOM 3121 C C . GLY B 1 155 ? -7.254 8.914 0.06 1 98.19 155 GLY B C 1
ATOM 3122 O O . GLY B 1 155 ? -8.25 9.562 0.393 1 98.19 155 GLY B O 1
ATOM 3123 N N . ARG B 1 156 ? -7.168 8.242 -1.035 1 97.19 156 ARG B N 1
ATOM 3124 C CA . ARG B 1 156 ? -8.258 8.273 -2.008 1 97.19 156 ARG B CA 1
ATOM 3125 C C . ARG B 1 156 ? -9.5 7.586 -1.458 1 97.19 156 ARG B C 1
ATOM 3127 O O . ARG B 1 156 ? -10.625 8.062 -1.667 1 97.19 156 ARG B O 1
ATOM 3134 N N . SER B 1 157 ? -9.305 6.492 -0.733 1 96 157 SER B N 1
ATOM 3135 C CA . SER B 1 157 ? -10.438 5.691 -0.282 1 96 157 SER B CA 1
ATOM 3136 C C . SER B 1 157 ? -11.133 6.336 0.915 1 96 157 SER B C 1
ATOM 3138 O O . SER B 1 157 ? -12.344 6.191 1.091 1 96 157 SER B O 1
ATOM 3140 N N . LEU B 1 158 ? -10.43 7.086 1.666 1 96.25 158 LEU B N 1
ATOM 3141 C CA . LEU B 1 158 ? -11.008 7.793 2.799 1 96.25 158 LEU B CA 1
ATOM 3142 C C . LEU B 1 158 ? -11.555 9.156 2.369 1 96.25 158 LEU B C 1
ATOM 3144 O O . LEU B 1 158 ? -12.227 9.836 3.148 1 96.25 158 LEU B O 1
ATOM 3148 N N . GLY B 1 159 ? -11.281 9.586 1.135 1 94.62 159 GLY B N 1
ATOM 3149 C CA . GLY B 1 159 ? -11.648 10.898 0.626 1 94.62 159 GLY B CA 1
ATOM 3150 C C . GLY B 1 159 ? -13.086 10.969 0.142 1 94.62 159 GLY B C 1
ATOM 3151 O O . GLY B 1 159 ? -13.484 11.945 -0.496 1 94.62 159 GLY B O 1
ATOM 3152 N N . GLY B 1 160 ? -13.906 10.094 0.427 1 86.94 160 GLY B N 1
ATOM 3153 C CA . GLY B 1 160 ? -15.281 10.102 -0.032 1 86.94 160 GLY B CA 1
ATOM 3154 C C . GLY B 1 160 ? -16.172 11.023 0.768 1 86.94 160 GLY B C 1
ATOM 3155 O O . GLY B 1 160 ? -15.828 11.422 1.883 1 86.94 160 GLY B O 1
ATOM 3156 N N . PRO B 1 161 ? -17.266 11.469 0.188 1 89.25 161 PRO B N 1
ATOM 3157 C CA . PRO B 1 161 ? -18.156 12.43 0.838 1 89.25 161 PRO B CA 1
ATOM 3158 C C . PRO B 1 161 ? -18.734 11.906 2.15 1 89.25 161 PRO B C 1
ATOM 3160 O O . PRO B 1 161 ? -18.953 12.672 3.088 1 89.25 161 PRO B O 1
ATOM 3163 N N . HIS B 1 162 ? -18.922 10.633 2.25 1 87.31 162 HIS B N 1
ATOM 3164 C CA . HIS B 1 162 ? -19.547 10.078 3.443 1 87.31 162 HIS B CA 1
ATOM 3165 C C . HIS B 1 162 ? -18.656 10.234 4.664 1 87.31 162 HIS B C 1
ATOM 3167 O O . HIS B 1 162 ? -19.125 10.539 5.758 1 87.31 162 HIS B O 1
ATOM 3173 N N . ILE B 1 163 ? -17.469 9.992 4.422 1 89.5 163 ILE B N 1
ATOM 3174 C CA . ILE B 1 163 ? -16.516 10.133 5.512 1 89.5 163 ILE B CA 1
ATOM 3175 C C . ILE B 1 163 ? -16.438 11.594 5.941 1 89.5 163 ILE B C 1
ATOM 3177 O O . ILE B 1 163 ? -16.484 11.906 7.137 1 89.5 163 ILE B O 1
ATOM 3181 N N . TYR B 1 164 ? -16.406 12.477 4.973 1 94 164 TYR B N 1
ATOM 3182 C CA . TYR B 1 164 ? -16.375 13.906 5.281 1 94 164 TYR B CA 1
ATOM 3183 C C . TYR B 1 164 ? -17.641 14.32 6.02 1 94 164 TYR B C 1
ATOM 3185 O O . TYR B 1 164 ? -17.578 15.094 6.98 1 94 164 TYR B O 1
ATOM 3193 N N . ASP B 1 165 ? -18.734 13.852 5.551 1 93 165 ASP B N 1
ATOM 3194 C CA . ASP B 1 165 ? -20 14.234 6.152 1 93 165 ASP B CA 1
ATOM 3195 C C . ASP B 1 165 ? -20.094 13.75 7.598 1 93 165 ASP B C 1
ATOM 3197 O O . ASP B 1 165 ? -20.688 14.422 8.445 1 93 165 ASP B O 1
ATOM 3201 N N . GLU B 1 166 ? -19.516 12.641 7.859 1 91.75 166 GLU B N 1
ATOM 3202 C CA . GLU B 1 166 ? -19.578 12.039 9.188 1 91.75 166 GLU B CA 1
ATOM 3203 C C . GLU B 1 166 ? -18.641 12.75 10.164 1 91.75 166 GLU B C 1
ATOM 3205 O O . GLU B 1 166 ? -19.016 13.016 11.312 1 91.75 166 GLU B O 1
ATOM 3210 N N . TYR B 1 167 ? -17.438 13.102 9.648 1 94.94 167 TYR B N 1
ATOM 3211 C CA . TYR B 1 167 ? -16.406 13.531 10.594 1 94.94 167 TYR B CA 1
ATOM 3212 C C . TYR B 1 167 ? -16.047 14.992 10.383 1 94.94 167 TYR B C 1
ATOM 3214 O O . TYR B 1 167 ? -15.43 15.617 11.242 1 94.94 167 TYR B O 1
ATOM 3222 N N . LYS B 1 168 ? -16.422 15.539 9.219 1 97.25 168 LYS B N 1
ATOM 3223 C CA . LYS B 1 168 ? -16.031 16.891 8.805 1 97.25 168 LYS B CA 1
ATOM 3224 C C . LYS B 1 168 ? -14.516 17.062 8.891 1 97.25 168 LYS B C 1
ATOM 3226 O O . LYS B 1 168 ? -14.031 18.062 9.438 1 97.25 168 LYS B O 1
ATOM 3231 N N . VAL B 1 169 ? -13.867 16.062 8.438 1 97.5 169 VAL B N 1
ATOM 3232 C CA . VAL B 1 169 ? -12.414 16.047 8.305 1 97.5 169 VAL B CA 1
ATOM 3233 C C . VAL B 1 169 ? -12.031 15.781 6.852 1 97.5 169 VAL B C 1
ATOM 3235 O O . VAL B 1 169 ? -12.523 14.82 6.242 1 97.5 169 VAL B O 1
ATOM 3238 N N . ARG B 1 170 ? -11.273 16.703 6.324 1 97.62 170 ARG B N 1
ATOM 3239 C CA . ARG B 1 170 ? -10.742 16.516 4.977 1 97.62 170 ARG B CA 1
ATOM 3240 C C . ARG B 1 170 ? -9.43 15.742 5.012 1 97.62 170 ARG B C 1
ATOM 3242 O O . ARG B 1 170 ? -8.586 15.977 5.879 1 97.62 170 ARG B O 1
ATOM 3249 N N . ILE B 1 171 ? -9.289 14.797 4.113 1 98.25 171 ILE B N 1
ATOM 3250 C CA . ILE B 1 171 ? -8.062 14.008 3.982 1 98.25 171 ILE B CA 1
ATOM 3251 C C . ILE B 1 171 ? -7.43 14.273 2.619 1 98.25 171 ILE B C 1
ATOM 3253 O O . ILE B 1 171 ? -8.062 14.062 1.581 1 98.25 171 ILE B O 1
ATOM 3257 N N . VAL B 1 172 ? -6.211 14.75 2.631 1 98.44 172 VAL B N 1
ATOM 3258 C CA . VAL B 1 172 ? -5.488 15.055 1.4 1 98.44 172 VAL B CA 1
ATOM 3259 C C . VAL B 1 172 ? -4.117 14.375 1.424 1 98.44 172 VAL B C 1
ATOM 3261 O O . VAL B 1 172 ? -3.525 14.195 2.49 1 98.44 172 VAL B O 1
ATOM 3264 N N . THR B 1 173 ? -3.693 13.93 0.256 1 98.81 173 THR B N 1
ATOM 3265 C CA . THR B 1 173 ? -2.395 13.273 0.137 1 98.81 173 THR B CA 1
ATOM 3266 C C . THR B 1 173 ? -1.434 14.125 -0.688 1 98.81 173 THR B C 1
ATOM 3268 O O . THR B 1 173 ? -1.792 14.609 -1.764 1 98.81 173 THR B O 1
ATOM 3271 N N . ILE B 1 174 ? -0.23 14.398 -0.161 1 98.62 174 ILE B N 1
ATOM 3272 C CA . ILE B 1 174 ? 0.816 15.094 -0.907 1 98.62 174 ILE B CA 1
ATOM 3273 C C . ILE B 1 174 ? 1.852 14.078 -1.398 1 98.62 174 ILE B C 1
ATOM 3275 O O . ILE B 1 174 ? 2.229 13.164 -0.666 1 98.62 174 ILE B O 1
ATOM 3279 N N . CYS B 1 175 ? 2.27 14.203 -2.611 1 98.31 175 CYS B N 1
ATOM 3280 C CA . CYS B 1 175 ? 3.227 13.312 -3.264 1 98.31 175 CYS B CA 1
ATOM 3281 C C . CYS B 1 175 ? 4.461 14.078 -3.717 1 98.31 175 CYS B C 1
ATOM 3283 O O . CYS B 1 175 ? 4.551 14.5 -4.875 1 98.31 175 CYS B O 1
ATOM 3285 N N . PRO B 1 176 ? 5.418 14.156 -2.824 1 96.94 176 PRO B N 1
ATOM 3286 C CA . PRO B 1 176 ? 6.652 14.852 -3.207 1 96.94 176 PRO B CA 1
ATOM 3287 C C . PRO B 1 176 ? 7.488 14.062 -4.211 1 96.94 176 PRO B C 1
ATOM 3289 O O . PRO B 1 176 ? 7.508 12.828 -4.168 1 96.94 176 PRO B O 1
ATOM 3292 N N . GLY B 1 177 ? 8.125 14.766 -5.082 1 93.25 177 GLY B N 1
ATOM 3293 C CA . GLY B 1 177 ? 9.172 14.18 -5.898 1 93.25 177 GLY B CA 1
ATOM 3294 C C . GLY B 1 177 ? 10.484 14.016 -5.156 1 93.25 177 GLY B C 1
ATOM 3295 O O . GLY B 1 177 ? 10.492 13.797 -3.941 1 93.25 177 GLY B O 1
ATOM 3296 N N . LEU B 1 178 ? 11.594 13.969 -5.852 1 86.75 178 LEU B N 1
ATOM 3297 C CA . LEU B 1 178 ? 12.898 13.867 -5.203 1 86.75 178 LEU B CA 1
ATOM 3298 C C . LEU B 1 178 ? 13.203 15.141 -4.41 1 86.75 178 LEU B C 1
ATOM 3300 O O . LEU B 1 178 ? 13.195 16.234 -4.965 1 86.75 178 LEU B O 1
ATOM 3304 N N . VAL B 1 179 ? 13.344 14.945 -3.168 1 88.5 179 VAL B N 1
ATOM 3305 C CA . VAL B 1 179 ? 13.594 16.078 -2.287 1 88.5 179 VAL B CA 1
ATOM 3306 C C . VAL B 1 179 ? 14.984 15.969 -1.675 1 88.5 179 VAL B C 1
ATOM 3308 O O . VAL B 1 179 ? 15.398 14.883 -1.263 1 88.5 179 VAL B O 1
ATOM 3311 N N . ASP B 1 180 ? 15.672 17.031 -1.65 1 82.88 180 ASP B N 1
ATOM 3312 C CA . ASP B 1 180 ? 17 17.094 -1.047 1 82.88 180 ASP B CA 1
ATOM 3313 C C . ASP B 1 180 ? 16.922 17.031 0.476 1 82.88 180 ASP B C 1
ATOM 3315 O O . ASP B 1 180 ? 16.781 18.047 1.145 1 82.88 180 ASP B O 1
ATOM 3319 N N . THR B 1 181 ? 17 15.828 0.975 1 81.31 181 THR B N 1
ATOM 3320 C CA . THR B 1 181 ? 16.953 15.531 2.402 1 81.31 181 THR B CA 1
ATOM 3321 C C . THR B 1 181 ? 17.984 14.477 2.775 1 81.31 181 THR B C 1
ATOM 3323 O O . THR B 1 181 ? 18.562 13.844 1.898 1 81.31 181 THR B O 1
ATOM 3326 N N . PRO B 1 182 ? 18.281 14.359 4.012 1 71.25 182 PRO B N 1
ATOM 3327 C CA . PRO B 1 182 ? 19.188 13.289 4.422 1 71.25 182 PRO B CA 1
ATOM 3328 C C . PRO B 1 182 ? 18.734 11.914 3.918 1 71.25 182 PRO B C 1
ATOM 3330 O O . PRO B 1 182 ? 19.578 11.039 3.688 1 71.25 182 PRO B O 1
ATOM 3333 N N . MET B 1 183 ? 17.516 11.766 3.703 1 72.38 183 MET B N 1
ATOM 3334 C CA . MET B 1 183 ? 16.969 10.5 3.223 1 72.38 183 MET B CA 1
ATOM 3335 C C . MET B 1 183 ? 17.453 10.203 1.809 1 72.38 183 MET B C 1
ATOM 3337 O O . MET B 1 183 ? 17.703 9.047 1.464 1 72.38 183 MET B O 1
ATOM 3341 N N . THR B 1 184 ? 17.578 11.203 0.95 1 70.19 184 THR B N 1
ATOM 3342 C CA . THR B 1 184 ? 17.875 11 -0.466 1 70.19 184 THR B CA 1
ATOM 3343 C C . THR B 1 184 ? 19.359 11.234 -0.754 1 70.19 184 THR B C 1
ATOM 3345 O O . THR B 1 184 ? 19.812 10.992 -1.868 1 70.19 184 THR B O 1
ATOM 3348 N N . LYS B 1 185 ? 20.031 11.898 0.168 1 63.47 185 LYS B N 1
ATOM 3349 C CA . LYS B 1 185 ? 21.469 12.109 -0.059 1 63.47 185 LYS B CA 1
ATOM 3350 C C . LYS B 1 185 ? 22.234 10.797 0.072 1 63.47 185 LYS B C 1
ATOM 3352 O O . LYS B 1 185 ? 22.062 10.062 1.047 1 63.47 185 LYS B O 1
ATOM 3357 N N . VAL B 1 186 ? 22.484 10.219 -1.146 1 53.84 186 VAL B N 1
ATOM 3358 C CA . VAL B 1 186 ? 23.188 8.953 -1.332 1 53.84 186 VAL B CA 1
ATOM 3359 C C . VAL B 1 186 ? 24.547 9.016 -0.631 1 53.84 186 VAL B C 1
ATOM 3361 O O . VAL B 1 186 ? 25.484 9.664 -1.114 1 53.84 186 VAL B O 1
ATOM 3364 N N . ARG B 1 187 ? 24.562 8.969 0.7 1 51.38 187 ARG B N 1
ATOM 3365 C CA . ARG B 1 187 ? 25.859 8.57 1.253 1 51.38 187 ARG B CA 1
ATOM 3366 C C . ARG B 1 187 ? 26.109 7.078 1.051 1 51.38 187 ARG B C 1
ATOM 3368 O O . ARG B 1 187 ? 25.172 6.309 0.852 1 51.38 187 ARG B O 1
ATOM 3375 N N . PRO B 1 188 ? 27.391 6.703 0.809 1 48.38 188 PRO B N 1
ATOM 3376 C CA . PRO B 1 188 ? 27.719 5.285 0.683 1 48.38 188 PRO B CA 1
ATOM 3377 C C . PRO B 1 188 ? 26.812 4.387 1.518 1 48.38 188 PRO B C 1
ATOM 3379 O O . PRO B 1 188 ? 26.406 3.314 1.062 1 48.38 188 PRO B O 1
ATOM 3382 N N . ALA B 1 189 ? 26.531 4.812 2.627 1 45.81 189 ALA B N 1
ATOM 3383 C CA . ALA B 1 189 ? 25.766 4.012 3.58 1 45.81 189 ALA B CA 1
ATOM 3384 C C . ALA B 1 189 ? 24.312 3.855 3.129 1 45.81 189 ALA B C 1
ATOM 3386 O O . ALA B 1 189 ? 23.688 2.826 3.383 1 45.81 189 ALA B O 1
ATOM 3387 N N . SER B 1 190 ? 23.797 4.789 2.426 1 53.06 190 SER B N 1
ATOM 3388 C CA . SER B 1 190 ? 22.406 4.746 1.981 1 53.06 190 SER B CA 1
ATOM 3389 C C . SER B 1 190 ? 22.234 3.771 0.821 1 53.06 190 SER B C 1
ATOM 3391 O O . SER B 1 190 ? 21.172 3.178 0.662 1 53.06 190 SER B O 1
ATOM 3393 N N . SER B 1 191 ? 23.234 3.639 0.106 1 54.19 191 SER B N 1
ATOM 3394 C CA . SER B 1 191 ? 23.234 2.693 -1.006 1 54.19 191 SER B CA 1
ATOM 3395 C C . SER B 1 191 ? 22.969 1.27 -0.521 1 54.19 191 SER B C 1
ATOM 3397 O O . SER B 1 191 ? 22.391 0.458 -1.241 1 54.19 191 SER B O 1
ATOM 3399 N N . SER B 1 192 ? 23.344 1.091 0.82 1 58.72 192 SER B N 1
ATOM 3400 C CA . SER B 1 192 ? 23.219 -0.264 1.35 1 58.72 192 SER B CA 1
ATOM 3401 C C . SER B 1 192 ? 21.766 -0.605 1.664 1 58.72 192 SER B C 1
ATOM 3403 O O . SER B 1 192 ? 21.438 -1.77 1.894 1 58.72 192 SER B O 1
ATOM 3405 N N . LYS B 1 193 ? 20.922 0.399 1.396 1 69.5 193 LYS B N 1
ATOM 3406 C CA . LYS B 1 193 ? 19.531 0.152 1.777 1 69.5 193 LYS B CA 1
ATOM 3407 C C . LYS B 1 193 ? 18.641 0.007 0.547 1 69.5 193 LYS B C 1
ATOM 3409 O O . LYS B 1 193 ? 17.422 -0.096 0.667 1 69.5 193 LYS B O 1
ATOM 3414 N N . LEU B 1 194 ? 19.219 0.027 -0.587 1 71.31 194 LEU B N 1
ATOM 3415 C CA . LEU B 1 194 ? 18.484 -0.114 -1.843 1 71.31 194 LEU B CA 1
ATOM 3416 C C . LEU B 1 194 ? 18.766 -1.465 -2.49 1 71.31 194 LEU B C 1
ATOM 3418 O O . LEU B 1 194 ? 19.797 -2.084 -2.213 1 71.31 194 LEU B O 1
ATOM 3422 N N . LEU B 1 195 ? 17.688 -1.842 -3.203 1 73 195 LEU B N 1
ATOM 3423 C CA . LEU B 1 195 ? 17.953 -3.029 -4.004 1 73 195 LEU B CA 1
ATOM 3424 C C . LEU B 1 195 ? 18.844 -2.688 -5.203 1 73 195 LEU B C 1
ATOM 3426 O O . LEU B 1 195 ? 18.641 -1.653 -5.844 1 73 195 LEU B O 1
ATOM 3430 N N . PHE B 1 196 ? 19.922 -3.379 -5.477 1 70.75 196 PHE B N 1
ATOM 3431 C CA . PHE B 1 196 ? 20.859 -3.176 -6.574 1 70.75 196 PHE B CA 1
ATOM 3432 C C . PHE B 1 196 ? 21.547 -1.821 -6.457 1 70.75 196 PHE B C 1
ATOM 3434 O O . PHE B 1 196 ? 21.406 -0.973 -7.34 1 70.75 196 PHE B O 1
ATOM 3441 N N . PRO B 1 197 ? 22.188 -1.631 -5.445 1 64.94 197 PRO B N 1
ATOM 3442 C CA . PRO B 1 197 ? 22.766 -0.322 -5.125 1 64.94 197 PRO B CA 1
ATOM 3443 C C . PRO B 1 197 ? 23.484 0.314 -6.312 1 64.94 197 PRO B C 1
ATOM 3445 O O . PRO B 1 197 ? 23.469 1.538 -6.465 1 64.94 197 PRO B O 1
ATOM 3448 N N . ASP B 1 198 ? 24.016 -0.473 -7.121 1 65.31 198 ASP B N 1
ATOM 3449 C CA . ASP B 1 198 ? 24.766 0.076 -8.25 1 65.31 198 ASP B CA 1
ATOM 3450 C C . ASP B 1 198 ? 23.828 0.708 -9.273 1 65.31 198 ASP B C 1
ATOM 3452 O O . ASP B 1 198 ? 24.172 1.699 -9.914 1 65.31 198 ASP B O 1
ATOM 3456 N N . LEU B 1 199 ? 22.688 0.128 -9.469 1 63.81 199 LEU B N 1
ATOM 3457 C CA . LEU B 1 199 ? 21.703 0.68 -10.375 1 63.81 199 LEU B CA 1
ATOM 3458 C C . LEU B 1 199 ? 21.172 2.014 -9.859 1 63.81 199 LEU B C 1
ATOM 3460 O O . LEU B 1 199 ? 20.938 2.939 -10.641 1 63.81 199 LEU B O 1
ATOM 3464 N N . VAL B 1 200 ? 21.062 2.113 -8.578 1 60.84 200 VAL B N 1
ATOM 3465 C CA . VAL B 1 200 ? 20.406 3.229 -7.902 1 60.84 200 VAL B CA 1
ATOM 3466 C C . VAL B 1 200 ? 21.297 4.465 -7.961 1 60.84 200 VAL B C 1
ATOM 3468 O O . VAL B 1 200 ? 20.828 5.578 -8.188 1 60.84 200 VAL B O 1
ATOM 3471 N N . HIS B 1 201 ? 22.531 4.172 -7.785 1 61.53 201 HIS B N 1
ATOM 3472 C CA . HIS B 1 201 ? 23.438 5.312 -7.812 1 61.53 201 HIS B CA 1
ATOM 3473 C C . HIS B 1 201 ? 23.344 6.062 -9.133 1 61.53 201 HIS B C 1
ATOM 3475 O O . HIS B 1 201 ? 23.328 7.297 -9.156 1 61.53 201 HIS B O 1
ATOM 3481 N N . LYS B 1 202 ? 23.234 5.277 -10.141 1 62.19 202 LYS B N 1
ATOM 3482 C CA . LYS B 1 202 ? 23.156 5.914 -11.445 1 62.19 202 LYS B CA 1
ATOM 3483 C C . LYS B 1 202 ? 21.812 6.629 -11.625 1 62.19 202 LYS B C 1
ATOM 3485 O O . LYS B 1 202 ? 21.766 7.742 -12.148 1 62.19 202 LYS B O 1
ATOM 3490 N N . GLU B 1 203 ? 20.766 6.086 -11.078 1 64.38 203 GLU B N 1
ATOM 3491 C CA . GLU B 1 203 ? 19.422 6.641 -11.219 1 64.38 203 GLU B CA 1
ATOM 3492 C C . GLU B 1 203 ? 19.234 7.867 -10.328 1 64.38 203 GLU B C 1
ATOM 3494 O O . GLU B 1 203 ? 18.703 8.883 -10.766 1 64.38 203 GLU B O 1
ATOM 3499 N N . PHE B 1 204 ? 19.75 7.77 -9.148 1 64 204 PHE B N 1
ATOM 3500 C CA . PHE B 1 204 ? 19.578 8.875 -8.211 1 64 204 PHE B CA 1
ATOM 3501 C C . PHE B 1 204 ? 20.469 10.047 -8.586 1 64 204 PHE B C 1
ATOM 3503 O O . PHE B 1 204 ? 20.078 11.203 -8.445 1 64 204 PHE B O 1
ATOM 3510 N N . GLU B 1 205 ? 21.641 9.68 -9.047 1 64.31 205 GLU B N 1
ATOM 3511 C CA . GLU B 1 205 ? 22.516 10.758 -9.5 1 64.31 205 GLU B CA 1
ATOM 3512 C C . GLU B 1 205 ? 21.859 11.562 -10.617 1 64.31 205 GLU B C 1
ATOM 3514 O O . GLU B 1 205 ? 21.969 12.789 -10.656 1 64.31 205 GLU B O 1
ATOM 3519 N N . LYS B 1 206 ? 21.266 10.75 -11.484 1 63.62 206 LYS B N 1
ATOM 3520 C CA . LYS B 1 206 ? 20.594 11.414 -12.602 1 63.62 206 LYS B CA 1
ATOM 3521 C C . LYS B 1 206 ? 19.375 12.195 -12.125 1 63.62 206 LYS B C 1
ATOM 3523 O O . LYS B 1 206 ? 19.078 13.273 -12.641 1 63.62 206 LYS B O 1
ATOM 3528 N N . LEU B 1 207 ? 18.797 11.711 -11.039 1 66.5 207 LEU B N 1
ATOM 3529 C CA . LEU B 1 207 ? 17.531 12.289 -10.578 1 66.5 207 LEU B CA 1
ATOM 3530 C C . LEU B 1 207 ? 17.797 13.438 -9.602 1 66.5 207 LEU B C 1
ATOM 3532 O O . LEU B 1 207 ? 16.953 14.32 -9.445 1 66.5 207 LEU B O 1
ATOM 3536 N N . ASN B 1 208 ? 19.016 13.422 -9.102 1 68.69 208 ASN B N 1
ATOM 3537 C CA . ASN B 1 208 ? 19.344 14.414 -8.078 1 68.69 208 ASN B CA 1
ATOM 3538 C C . ASN B 1 208 ? 19.281 15.828 -8.633 1 68.69 208 ASN B C 1
ATOM 3540 O O . ASN B 1 208 ? 19.016 16.781 -7.891 1 68.69 208 ASN B O 1
ATOM 3544 N N . LYS B 1 209 ? 19.594 15.875 -9.898 1 69.75 209 LYS B N 1
ATOM 3545 C CA . LYS B 1 209 ? 19.562 17.203 -10.516 1 69.75 209 LYS B CA 1
ATOM 3546 C C . LYS B 1 209 ? 18.156 17.781 -10.469 1 69.75 209 LYS B C 1
ATOM 3548 O O . LYS B 1 209 ? 17.984 19 -10.586 1 69.75 209 LYS B O 1
ATOM 3553 N N . PHE B 1 210 ? 17.219 16.953 -10.188 1 75.75 210 PHE B N 1
ATOM 3554 C CA . PHE B 1 210 ? 15.82 17.391 -10.172 1 75.75 210 PHE B CA 1
ATOM 3555 C C . PHE B 1 210 ? 15.289 17.453 -8.75 1 75.75 210 PHE B C 1
ATOM 3557 O O . PHE B 1 210 ? 14.102 17.734 -8.539 1 75.75 210 PHE B O 1
ATOM 3564 N N . ALA B 1 211 ? 16.203 17.359 -7.816 1 86.94 211 ALA B N 1
ATOM 3565 C CA . ALA B 1 211 ? 15.766 17.344 -6.422 1 86.94 211 ALA B CA 1
ATOM 3566 C C . ALA B 1 211 ? 15.281 18.734 -5.996 1 86.94 211 ALA B C 1
ATOM 3568 O O . ALA B 1 211 ? 15.938 19.734 -6.277 1 86.94 211 ALA B O 1
ATOM 3569 N N . ILE B 1 212 ? 14.125 18.781 -5.371 1 90.44 212 ILE B N 1
ATOM 3570 C CA . ILE B 1 212 ? 13.609 20.047 -4.84 1 90.44 212 ILE B CA 1
ATOM 3571 C C . ILE B 1 212 ? 13.977 20.172 -3.363 1 90.44 212 ILE B C 1
ATOM 3573 O O . ILE B 1 212 ? 14.367 19.188 -2.727 1 90.44 212 ILE B O 1
ATOM 3577 N N . LYS B 1 213 ? 13.875 21.453 -2.893 1 93.06 213 LYS B N 1
ATOM 3578 C CA . LYS B 1 213 ? 14.141 21.703 -1.479 1 93.06 213 LYS B CA 1
ATOM 3579 C C . LYS B 1 213 ? 12.93 21.328 -0.62 1 93.06 213 LYS B C 1
ATOM 3581 O O . LYS B 1 213 ? 11.789 21.438 -1.064 1 93.06 213 LYS B O 1
ATOM 3586 N N . PRO B 1 214 ? 13.188 20.922 0.583 1 95.69 214 PRO B N 1
ATOM 3587 C CA . PRO B 1 214 ? 12.086 20.594 1.489 1 95.69 214 PRO B CA 1
ATOM 3588 C C . PRO B 1 214 ? 11.102 21.75 1.659 1 95.69 214 PRO B C 1
ATOM 3590 O O . PRO B 1 214 ? 9.898 21.531 1.858 1 95.69 214 PRO B O 1
ATOM 3593 N N . GLU B 1 215 ? 11.562 22.969 1.537 1 96.19 215 GLU B N 1
ATOM 3594 C CA . GLU B 1 215 ? 10.727 24.156 1.695 1 96.19 215 GLU B CA 1
ATOM 3595 C C . GLU B 1 215 ? 9.625 24.203 0.641 1 96.19 215 GLU B C 1
ATOM 3597 O O . GLU B 1 215 ? 8.523 24.688 0.907 1 96.19 215 GLU B O 1
ATOM 3602 N N . LYS B 1 216 ? 9.953 23.688 -0.502 1 96.44 216 LYS B N 1
ATOM 3603 C CA . LYS B 1 216 ? 8.945 23.656 -1.553 1 96.44 216 LYS B CA 1
ATOM 3604 C C . LYS B 1 216 ? 7.789 22.734 -1.169 1 96.44 216 LYS B C 1
ATOM 3606 O O . LYS B 1 216 ? 6.625 23.062 -1.412 1 96.44 216 LYS B O 1
ATOM 3611 N N . VAL B 1 217 ? 8.094 21.625 -0.604 1 97.56 217 VAL B N 1
ATOM 3612 C CA . VAL B 1 217 ? 7.059 20.703 -0.15 1 97.56 217 VAL B CA 1
ATOM 3613 C C . VAL B 1 217 ? 6.254 21.344 0.982 1 97.56 217 VAL B C 1
ATOM 3615 O O . VAL B 1 217 ? 5.031 21.188 1.047 1 97.56 217 VAL B O 1
ATOM 3618 N N . ALA B 1 218 ? 6.949 22.078 1.83 1 97.75 218 ALA B N 1
ATOM 3619 C CA . ALA B 1 218 ? 6.297 22.75 2.953 1 97.75 218 ALA B CA 1
ATOM 3620 C C . ALA B 1 218 ? 5.32 23.812 2.463 1 97.75 218 ALA B C 1
ATOM 3622 O O . ALA B 1 218 ? 4.227 23.953 3.01 1 97.75 218 ALA B O 1
ATOM 3623 N N . GLN B 1 219 ? 5.754 24.547 1.455 1 97.12 219 GLN B N 1
ATOM 3624 C CA . GLN B 1 219 ? 4.859 25.547 0.858 1 97.12 219 GLN B CA 1
ATOM 3625 C C . GLN B 1 219 ? 3.637 24.875 0.238 1 97.12 219 GLN B C 1
ATOM 3627 O O . GLN B 1 219 ? 2.52 25.391 0.35 1 97.12 219 GLN B O 1
ATOM 3632 N N . ALA B 1 220 ? 3.852 23.75 -0.414 1 97.44 220 ALA B N 1
ATOM 3633 C CA . ALA B 1 220 ? 2.74 23 -0.979 1 97.44 220 ALA B CA 1
ATOM 3634 C C . ALA B 1 220 ? 1.779 22.531 0.113 1 97.44 220 ALA B C 1
ATOM 3636 O O . ALA B 1 220 ? 0.566 22.469 -0.101 1 97.44 220 ALA B O 1
ATOM 3637 N N . LEU B 1 221 ? 2.318 22.188 1.275 1 98 221 LEU B N 1
ATOM 3638 C CA . LEU B 1 221 ? 1.478 21.797 2.402 1 98 221 LEU B CA 1
ATOM 3639 C C . LEU B 1 221 ? 0.471 22.891 2.736 1 98 221 LEU B C 1
ATOM 3641 O O . LEU B 1 221 ? -0.716 22.609 2.924 1 98 221 LEU B O 1
ATOM 3645 N N . ILE B 1 222 ? 0.93 24.125 2.795 1 97.75 222 ILE B N 1
ATOM 3646 C CA . ILE B 1 222 ? 0.056 25.25 3.119 1 97.75 222 ILE B CA 1
ATOM 3647 C C . ILE B 1 222 ? -1.032 25.375 2.055 1 97.75 222 ILE B C 1
ATOM 3649 O O . ILE B 1 222 ? -2.209 25.547 2.381 1 97.75 222 ILE B O 1
ATOM 3653 N N . GLN B 1 223 ? -0.607 25.25 0.824 1 96.56 223 GLN B N 1
ATOM 3654 C CA . GLN B 1 223 ? -1.563 25.328 -0.275 1 96.56 223 GLN B CA 1
ATOM 3655 C C . GLN B 1 223 ? -2.609 24.219 -0.179 1 96.56 223 GLN B C 1
ATOM 3657 O O . GLN B 1 223 ? -3.803 24.469 -0.355 1 96.56 223 GLN B O 1
ATOM 3662 N N . VAL B 1 224 ? -2.197 23.047 0.1 1 95.88 224 VAL B N 1
ATOM 3663 C CA . VAL B 1 224 ? -3.07 21.875 0.138 1 95.88 224 VAL B CA 1
ATOM 3664 C C . VAL B 1 224 ? -4.035 21.984 1.316 1 95.88 224 VAL B C 1
ATOM 3666 O O . VAL B 1 224 ? -5.199 21.594 1.212 1 95.88 224 VAL B O 1
ATOM 3669 N N . ILE B 1 225 ? -3.572 22.469 2.447 1 96.75 225 ILE B N 1
ATOM 3670 C CA . ILE B 1 225 ? -4.434 22.672 3.605 1 96.75 225 ILE B CA 1
ATOM 3671 C C . ILE B 1 225 ? -5.535 23.672 3.258 1 96.75 225 ILE B C 1
ATOM 3673 O O . ILE B 1 225 ? -6.688 23.5 3.658 1 96.75 225 ILE B O 1
ATOM 3677 N N . LYS B 1 226 ? -5.18 24.641 2.461 1 94.88 226 LYS B N 1
ATOM 3678 C CA . LYS B 1 226 ? -6.105 25.719 2.123 1 94.88 226 LYS B CA 1
ATOM 3679 C C . LYS B 1 226 ? -7.059 25.297 1.011 1 94.88 226 LYS B C 1
ATOM 3681 O O . LYS B 1 226 ? -8.25 25.609 1.058 1 94.88 226 LYS B O 1
ATOM 3686 N N . GLU B 1 227 ? -6.512 24.484 0.065 1 94.5 227 GLU B N 1
ATOM 3687 C CA . GLU B 1 227 ? -7.25 24.391 -1.191 1 94.5 227 GLU B CA 1
ATOM 3688 C C . GLU B 1 227 ? -7.559 22.938 -1.531 1 94.5 227 GLU B C 1
ATOM 3690 O O . GLU B 1 227 ? -8.391 22.656 -2.396 1 94.5 227 GLU B O 1
ATOM 3695 N N . GLY B 1 228 ? -6.898 22.047 -0.953 1 95.81 228 GLY B N 1
ATOM 3696 C CA . GLY B 1 228 ? -7.055 20.656 -1.35 1 95.81 228 GLY B CA 1
ATOM 3697 C C . GLY B 1 228 ? -8.422 20.094 -1.019 1 95.81 228 GLY B C 1
ATOM 3698 O O . GLY B 1 228 ? -8.898 20.219 0.111 1 95.81 228 GLY B O 1
ATOM 3699 N N . GLU B 1 229 ? -9.031 19.453 -1.95 1 96.44 229 GLU B N 1
ATOM 3700 C CA . GLU B 1 229 ? -10.32 18.812 -1.724 1 96.44 229 GLU B CA 1
ATOM 3701 C C . GLU B 1 229 ? -10.148 17.453 -1.032 1 96.44 229 GLU B C 1
ATOM 3703 O O . GLU B 1 229 ? -9.07 16.859 -1.091 1 96.44 229 GLU B O 1
ATOM 3708 N N . ASN B 1 230 ? -11.211 17.047 -0.434 1 97.25 230 ASN B N 1
ATOM 3709 C CA . ASN B 1 230 ? -11.172 15.75 0.241 1 97.25 230 ASN B CA 1
ATOM 3710 C C . ASN B 1 230 ? -10.844 14.617 -0.729 1 97.25 230 ASN B C 1
ATOM 3712 O O . ASN B 1 230 ? -11.484 14.484 -1.772 1 97.25 230 ASN B O 1
ATOM 3716 N N . GLY B 1 231 ? -9.805 13.867 -0.425 1 97.38 231 GLY B N 1
ATOM 3717 C CA . GLY B 1 231 ? -9.422 12.711 -1.221 1 97.38 231 GLY B CA 1
ATOM 3718 C C . GLY B 1 231 ? -8.422 13.039 -2.312 1 97.38 231 GLY B C 1
ATOM 3719 O O . GLY B 1 231 ? -7.926 12.148 -3.002 1 97.38 231 GLY B O 1
ATOM 3720 N N . ALA B 1 232 ? -8.031 14.305 -2.428 1 97.62 232 ALA B N 1
ATOM 3721 C CA . ALA B 1 232 ? -7.195 14.742 -3.545 1 97.62 232 ALA B CA 1
ATOM 3722 C C . ALA B 1 232 ? -5.75 14.289 -3.359 1 97.62 232 ALA B C 1
ATOM 3724 O O . ALA B 1 232 ? -5.285 14.125 -2.229 1 97.62 232 ALA B O 1
ATOM 3725 N N . LEU B 1 233 ? -5.109 14.039 -4.465 1 98.06 233 LEU B N 1
ATOM 3726 C CA . LEU B 1 233 ? -3.682 13.758 -4.562 1 98.06 233 LEU B CA 1
ATOM 3727 C C . LEU B 1 233 ? -2.936 14.945 -5.168 1 98.06 233 LEU B C 1
ATOM 3729 O O . LEU B 1 233 ? -3.25 15.375 -6.277 1 98.06 233 LEU B O 1
ATOM 3733 N N . TRP B 1 234 ? -1.97 15.461 -4.473 1 98.31 234 TRP B N 1
ATOM 3734 C CA . TRP B 1 234 ? -1.204 16.609 -4.965 1 98.31 234 TRP B CA 1
ATOM 3735 C C . TRP B 1 234 ? 0.262 16.234 -5.156 1 98.31 234 TRP B C 1
ATOM 3737 O O . TRP B 1 234 ? 0.918 15.766 -4.223 1 98.31 234 TRP B O 1
ATOM 3747 N N . VAL B 1 235 ? 0.805 16.469 -6.301 1 97.75 235 VAL B N 1
ATOM 3748 C CA . VAL B 1 235 ? 2.205 16.203 -6.617 1 97.75 235 VAL B CA 1
ATOM 3749 C C . VAL B 1 235 ? 3.016 17.484 -6.48 1 97.75 235 VAL B C 1
ATOM 3751 O O . VAL B 1 235 ? 2.568 18.562 -6.898 1 97.75 235 VAL B O 1
ATOM 3754 N N . VAL B 1 236 ? 4.109 17.438 -5.848 1 97.06 236 VAL B N 1
ATOM 3755 C CA . VAL B 1 236 ? 5.055 18.547 -5.703 1 97.06 236 VAL B CA 1
ATOM 3756 C C . VAL B 1 236 ? 6.422 18.125 -6.234 1 97.06 236 VAL B C 1
ATOM 3758 O O . VAL B 1 236 ? 7.141 17.359 -5.586 1 97.06 236 VAL B O 1
ATOM 3761 N N . GLU B 1 237 ? 6.742 18.641 -7.434 1 93.56 237 GLU B N 1
ATOM 3762 C CA . GLU B 1 237 ? 8.008 18.234 -8.039 1 93.56 237 GLU B CA 1
ATOM 3763 C C . GLU B 1 237 ? 8.531 19.312 -8.992 1 93.56 237 GLU B C 1
ATOM 3765 O O . GLU B 1 237 ? 7.789 20.203 -9.391 1 93.56 237 GLU B O 1
ATOM 3770 N N . ASP B 1 238 ? 9.789 19.188 -9.523 1 85.69 238 ASP B N 1
ATOM 3771 C CA . ASP B 1 238 ? 10.469 19.906 -10.602 1 85.69 238 ASP B CA 1
ATOM 3772 C C . ASP B 1 238 ? 10.297 21.406 -10.438 1 85.69 238 ASP B C 1
ATOM 3774 O O . ASP B 1 238 ? 10.164 22.141 -11.422 1 85.69 238 ASP B O 1
ATOM 3778 N N . ASP B 1 239 ? 10.336 22.016 -9.453 1 80.56 239 ASP B N 1
ATOM 3779 C CA . ASP B 1 239 ? 10.211 23.453 -9.188 1 80.56 239 ASP B CA 1
ATOM 3780 C C . ASP B 1 239 ? 8.961 24.016 -9.852 1 80.56 239 ASP B C 1
ATOM 3782 O O . ASP B 1 239 ? 8.93 25.188 -10.219 1 80.56 239 ASP B O 1
ATOM 3786 N N . GLU B 1 240 ? 8.078 23.203 -10.195 1 87 240 GLU B N 1
ATOM 3787 C CA . GLU B 1 240 ? 6.762 23.594 -10.695 1 87 240 GLU B CA 1
ATOM 3788 C C . GLU B 1 240 ? 5.758 23.734 -9.547 1 87 240 GLU B C 1
ATOM 3790 O O . GLU B 1 240 ? 5.98 23.203 -8.453 1 87 240 GLU B O 1
ATOM 3795 N N . PRO B 1 241 ? 4.77 24.562 -9.758 1 92.56 241 PRO B N 1
ATOM 3796 C CA . PRO B 1 241 ? 3.719 24.594 -8.742 1 92.56 241 PRO B CA 1
ATOM 3797 C C . PRO B 1 241 ? 3.1 23.219 -8.484 1 92.56 241 PRO B C 1
ATOM 3799 O O . PRO B 1 241 ? 3.043 22.391 -9.383 1 92.56 241 PRO B O 1
ATOM 3802 N N . PRO B 1 242 ? 2.781 22.953 -7.266 1 96.06 242 PRO B N 1
ATOM 3803 C CA . PRO B 1 242 ? 2.07 21.703 -6.996 1 96.06 242 PRO B CA 1
ATOM 3804 C C . PRO B 1 242 ? 0.828 21.531 -7.867 1 96.06 242 PRO B C 1
ATOM 3806 O O . PRO B 1 242 ? 0.185 22.516 -8.234 1 96.06 242 PRO B O 1
ATOM 3809 N N . TYR B 1 243 ? 0.548 20.328 -8.203 1 96.19 243 TYR B N 1
ATOM 3810 C CA . TYR B 1 243 ? -0.629 20.078 -9.031 1 96.19 243 TYR B CA 1
ATOM 3811 C C . TYR B 1 243 ? -1.368 18.828 -8.555 1 96.19 243 TYR B C 1
ATOM 3813 O O . TYR B 1 243 ? -0.759 17.922 -8 1 96.19 243 TYR B O 1
ATOM 3821 N N . GLU B 1 244 ? -2.641 18.828 -8.82 1 97.06 244 GLU B N 1
ATOM 3822 C CA . GLU B 1 244 ? -3.479 17.688 -8.477 1 97.06 244 GLU B CA 1
ATOM 3823 C C . GLU B 1 244 ? -3.422 16.609 -9.562 1 97.06 244 GLU B C 1
ATOM 3825 O O . GLU B 1 244 ? -3.33 16.938 -10.75 1 97.06 244 GLU B O 1
ATOM 3830 N N . VAL B 1 245 ? -3.441 15.375 -9.125 1 96.75 245 VAL B N 1
ATOM 3831 C CA . VAL B 1 245 ? -3.514 14.258 -10.055 1 96.75 245 VAL B CA 1
ATOM 3832 C C . VAL B 1 245 ? -4.828 13.508 -9.859 1 96.75 245 VAL B C 1
ATOM 3834 O O . VAL B 1 245 ? -5.285 13.32 -8.727 1 96.75 245 VAL B O 1
ATOM 3837 N N . VAL B 1 246 ? -5.418 13.117 -10.984 1 95.38 246 VAL B N 1
ATOM 3838 C CA . VAL B 1 246 ? -6.613 12.273 -10.984 1 95.38 246 VAL B CA 1
ATOM 3839 C C . VAL B 1 246 ? -6.32 10.961 -11.695 1 95.38 246 VAL B C 1
ATOM 3841 O O . VAL B 1 246 ? -6.074 10.938 -12.906 1 95.38 246 VAL B O 1
ATOM 3844 N N . VAL B 1 247 ? -6.34 9.891 -10.969 1 94.25 247 VAL B N 1
ATOM 3845 C CA . VAL B 1 247 ? -6.082 8.578 -11.555 1 94.25 247 VAL B CA 1
ATOM 3846 C C . VAL B 1 247 ? -7.262 8.156 -12.422 1 94.25 247 VAL B C 1
ATOM 3848 O O . VAL B 1 247 ? -8.406 8.109 -11.953 1 94.25 247 VAL B O 1
ATOM 3851 N N . PRO B 1 248 ? -7 7.852 -13.633 1 93.69 248 PRO B N 1
ATOM 3852 C CA . PRO B 1 248 ? -8.102 7.477 -14.531 1 93.69 248 PRO B CA 1
ATOM 3853 C C . PRO B 1 248 ? -8.742 6.148 -14.148 1 93.69 248 PRO B C 1
ATOM 3855 O O . PRO B 1 248 ? -8.133 5.344 -13.438 1 93.69 248 PRO B O 1
ATOM 3858 N N . HIS B 1 249 ? -9.938 6.02 -14.609 1 93.38 249 HIS B N 1
ATOM 3859 C CA . HIS B 1 249 ? -10.602 4.734 -14.43 1 93.38 249 HIS B CA 1
ATOM 3860 C C . HIS B 1 249 ? -9.828 3.611 -15.109 1 93.38 249 HIS B C 1
ATOM 3862 O O . HIS B 1 249 ? -9.297 3.795 -16.203 1 93.38 249 HIS B O 1
ATOM 3868 N N . ARG B 1 250 ? -9.844 2.473 -14.508 1 91.56 250 ARG B N 1
ATOM 3869 C CA . ARG B 1 250 ? -9.039 1.351 -14.977 1 91.56 250 ARG B CA 1
ATOM 3870 C C . ARG B 1 250 ? -9.383 1.001 -16.422 1 91.56 250 ARG B C 1
ATOM 3872 O O . ARG B 1 250 ? -8.508 0.613 -17.188 1 91.56 250 ARG B O 1
ATOM 3879 N N . GLN B 1 251 ? -10.625 1.124 -16.812 1 91.25 251 GLN B N 1
ATOM 3880 C CA . GLN B 1 251 ? -11.031 0.775 -18.172 1 91.25 251 GLN B CA 1
ATOM 3881 C C . GLN B 1 251 ? -10.398 1.712 -19.188 1 91.25 251 GLN B C 1
ATOM 3883 O O . GLN B 1 251 ? -10.219 1.342 -20.359 1 91.25 251 GLN B O 1
ATOM 3888 N N . SER B 1 252 ? -10.055 2.918 -18.719 1 93.12 252 SER B N 1
ATOM 3889 C CA . SER B 1 252 ? -9.383 3.863 -19.609 1 93.12 252 SER B CA 1
ATOM 3890 C C . SER B 1 252 ? -7.883 3.596 -19.672 1 93.12 252 SER B C 1
ATOM 3892 O O . SER B 1 252 ? -7.176 4.191 -20.484 1 93.12 252 SER B O 1
ATOM 3894 N N . MET B 1 253 ? -7.395 2.646 -18.891 1 93.56 253 MET B N 1
ATOM 3895 C CA . MET B 1 253 ? -5.969 2.33 -18.828 1 93.56 253 MET B CA 1
ATOM 3896 C C . MET B 1 253 ? -5.676 1.021 -19.562 1 93.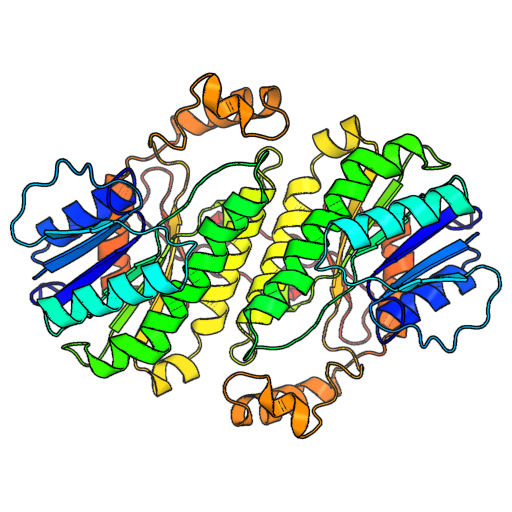56 253 MET B C 1
ATOM 3898 O O . MET B 1 253 ? -4.559 0.501 -19.484 1 93.56 253 MET B O 1
ATOM 3902 N N . LYS B 1 254 ? -6.703 0.479 -20.234 1 92.5 254 LYS B N 1
ATOM 3903 C CA . LYS B 1 254 ? -6.527 -0.76 -20.984 1 92.5 254 LYS B CA 1
ATOM 3904 C C . LYS B 1 254 ? -5.422 -0.62 -22.031 1 92.5 254 LYS B C 1
ATOM 3906 O O . LYS B 1 254 ? -5.336 0.399 -22.719 1 92.5 254 LYS B O 1
ATOM 3911 N N . SER B 1 255 ? -4.504 -1.621 -22.031 1 86.38 255 SER B N 1
ATOM 3912 C CA . SER B 1 255 ? -3.465 -1.646 -23.062 1 86.38 255 SER B CA 1
ATOM 3913 C C . SER B 1 255 ? -3.912 -2.441 -24.281 1 86.38 255 SER B C 1
ATOM 3915 O O . SER B 1 255 ? -4.688 -3.393 -24.172 1 86.38 255 SER B O 1
#

Nearest PDB structures (foldseek):
  2gdz-assembly1_A-2  TM=8.697E-01  e=2.191E-25  Homo sapiens
  8cwl-assembly1_B  TM=9.007E-01  e=2.505E-24  Homo sapiens
  8ijg-assembly1_D  TM=7.946E-01  e=2.297E-16  Burkholderia gladioli BSR3
  8ij6-assembly1_C  TM=7.874E-01  e=5.728E-16  Burkholderia gladioli BSR3
  2b4q-assembly1_B  TM=7.295E-01  e=2.382E-13  Pseudomonas aeruginosa

pLDDT: mean 91.51, std 11.9, range [45.56, 98.94]

Foldseek 3Di:
DLLQAAAEEEFEPLQFFLNVLLLVLSVVSHHQAYEYEYCDQDHPDDDPRYHYQHADLLDLVSVLVSLVVRCVPSVAHAEYELDFAAAFQPVLVVRLSRLAVSLVSSVCCCLPPHNLRHHPDLAGEYEYEAAVLLVPPDQFGRSSSVSSVNVLVVQQVCLDPVSCVVRVYAYEYEHEYAAPTPRLPPDVVNLVRTDPSVVVVVVSVVCVVFHHYSNQVSVVVSVCSVPNHGSWYWYGTRPDHIDTDDDDDVVVVDD/DLLQAAAEEEFEVLQFFLNVLLLVLSVVSHHQAYEYEYCDQDHPDDDPRYHYQHADLLDLVSVLVSLVVRCVPRVAHAEYELDFAAAFQPVLVVRLSRLAVSLVSSVCCCLPPHNLRHHPDQAGEYEYEAAVLLVPPDQFGRSSSVSSVNVLVVQQVCLDPVSCVVRVYAYEYEHEYAAPTPRLPPDVVNLVRTDPSVVVVVVSVVCVVFHHYSNQVSVVVSVCSVPNHGSWYWYGTRPDHIDTDDDDDVVVVDD

Secondary structure (DSSP, 8-state):
--TTBT-EEEEETTTSHHHHHHHHHHH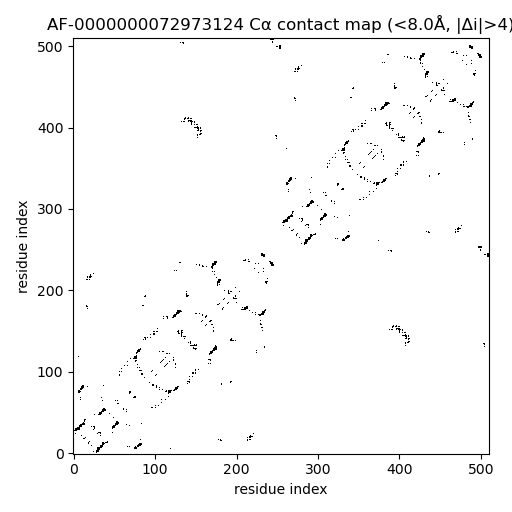HTTBSEEEEEES--------TTEEEEE--TTSHHHHHHHHHHHHHHHS---EEEE------STTHHHHHIIIIIHHHHHHHIIIIIIHHHH-SSS-EEEEEE--GGGTS--TT-HHHHHHHHHHHHHHHHH-SHHHHHHH-EEEEEEEE-SB-STTTS--HHHHTTSSSHHHHHHHHHHHHTTPBPHHHHHHHHHHHHHHPPTT-EEEE-TTSPPEEE-PPPGGGGB-/--TTBT-EEEEETTTSHHHHHHHHHHHHTTBSEEEEEES--------TTEEEEE--TTSHHHHHHHHHHHHHHHS---EEEE------STTHHHHHIIIIIHHHHHHHIIIIIIHHHH-SSS-EEEEEE--GGGTS--TT-HHHHHHHHHHHHHHHHH-SHHHHHHH-EEEEEEEE-SB-STTTS--HHHHTTSSSHHHHHHHHHHHHTTPBPHHHHHHHHHHHHHHPPTT-EEEE-TTSPPEEE-PPPGGGGB-

Solvent-accessible surface area (backbone atoms only — not comparable to full-atom values): 24811 Å² total; per-residue (Å²): 130,69,88,34,50,75,33,26,35,38,29,30,30,21,53,45,54,51,26,27,28,32,51,52,43,43,53,73,50,44,34,51,31,36,35,33,29,15,72,59,80,71,49,88,77,86,49,93,44,54,42,80,38,74,24,52,58,70,38,63,67,44,41,52,46,48,54,49,50,41,34,71,73,62,66,33,34,27,34,39,32,41,45,40,66,62,80,32,50,71,57,34,65,59,24,38,35,36,35,26,51,24,40,52,51,52,48,47,46,39,56,76,61,40,29,68,73,25,28,86,55,88,56,24,40,37,37,39,54,44,26,46,42,28,68,42,66,38,61,39,39,26,53,51,16,13,18,18,11,18,39,46,26,34,29,39,5,56,20,37,66,66,51,26,72,73,43,33,42,38,29,30,28,40,17,43,43,56,44,66,27,79,87,63,52,76,42,82,73,51,38,69,27,34,47,59,37,72,62,35,52,56,51,46,58,65,44,49,79,47,39,32,56,29,55,58,53,16,54,44,49,56,49,40,72,74,66,53,48,54,24,37,36,31,38,36,45,72,89,45,78,61,43,41,45,51,84,65,57,65,81,77,24,55,107,131,67,89,35,51,76,33,25,34,37,30,29,30,21,52,45,52,51,26,26,28,32,51,51,43,43,53,74,50,45,34,50,31,36,34,32,29,14,72,59,78,69,51,89,75,85,51,95,46,53,42,80,38,76,24,52,55,70,37,64,68,44,40,50,47,49,53,50,50,42,35,71,72,63,67,31,33,28,36,38,32,42,45,39,67,63,80,32,49,72,57,34,66,58,24,36,35,36,34,26,52,24,40,52,51,54,48,49,46,40,57,74,60,41,29,69,75,24,28,87,53,86,56,24,40,37,37,40,54,44,25,44,41,28,68,42,65,39,61,38,39,25,54,51,15,13,19,18,11,18,39,48,27,33,28,40,5,56,20,37,68,65,51,27,71,73,43,32,42,39,30,28,27,39,17,43,44,57,45,65,27,79,86,61,51,78,41,81,73,50,38,70,27,36,46,60,36,72,63,37,53,58,50,48,58,66,46,49,80,48,40,33,56,28,56,58,53,17,53,45,48,56,49,40,74,75,66,53,49,55,23,38,37,31,37,37,47,72,88,46,77,62,43,41,45,52,84,65,58,62,82,80,24,57,107